Protein AF-0000000080749739 (afdb_homodimer)

Foldseek 3Di:
DDPPPPPPCPPPPPPVVVVVVVVVVVVVVVPPPPPPLPPDDLVNLLVVLCPDLLSVLLVLLLLLLVLVLVLVVLVVVLVVLCVVPVVLVVCLVVCVVPVDVVVCVVCVPSVVSSVSNVVSVVSNVVSVVSSLVSVLVSLVSLADCLVVLVVVVVVLVVVCVVVPVDPVSCCVSQVDPVNVLSVLVNLLRVLSNVLSCVVVVVDPDVVVNVVSVLSNLVSVLVNLVSVLVVLVVVLVVLVVVLVVLVVVLVVVVVVLVVVVVVVVVVVVDDPVVVVVNCVVPVPPVVVVVNVVSVVVSVVSVLVSVLSVLVNLLSVLVNVLSCCVNVVDPDDPSSNSVSSSRSSVSSSVSSSVVSVVVVSVVVD/DDPPPPPPPPPDPPPVVVVVVVVVVVVVVVPPPPPPLPPDDLVNLLVVLCPDLLSVLLVLLLLLLVLVLVLVVLVVVLVVLCVVPVVLVVCLVVCVVPVDVVVCVPCVPSVVSSVSNVVSVVSNVVSVVSSLVSVLVSLVSLADCLVVLVVVVVVLVVVCVVVPVDPVSCCVRQVDPVNVLSVLVNLLRVLSNVLSCVVVVVDPDVVVNVVSVLSNLVSVLVNLVSVLVVLVVVLVVLVVVLVVLVVVLVVVVVVLVVVVVVVVVVVVDDPVVVVVVCVVPVPPVVVVVNVVSVVVSVVSVLVSVLSVLVNLLSVLVNVLSCCVNVVDDDDPSSNSVSSSRSSVSSSVSSSVVSVVVVSVVVD

Secondary structure (DSSP, 8-state):
--------------HHHHHHHHHHHHHHHTTS---------HHHHHHHHHTSHHHHHHHHHHHHHHHHHHHHHHHHHHHHHHHH-THHHHHHHHHHHS--HHHHHH-HHHHHHHHHHHHHHHHHHHHHHHHHHHHHHHHHHHTT-HHHHHHHHHHHHHHHHHTT--HHHHHHHHSSHHHHHHHHHHHHHHHHHHHHHHHTTS---HHHHHHHHHHHHHHHHHHHHHHHHHHHHHHHHHHHHHHHHHHHHHHHHHHHHHHHHHHHH-TTS-HHHHHHHHHHS-THHHHHHHHHHHHHHHHHHHHHHHHHHHHHHHHHHHHHHHHHHTT----TTHHHHHHHHHHHHHHHHHHHHHHHHHHHHT-/--------------HHHHHHHHHHHHHHHTTS---------HHHHHHHHHTSHHHHHHHHHHHHHHHHHHHHHHHHHHHHHHHH-HHHHHHHHHHHHS--HHHHHH-HHHHHHHHHHHHHHHHHHHHHHHHHHHHHHHHHHHTT-HHHHHHHHHHHHHHHHHTT--HHHHHHHHSSHHHHHHHHHHHHHHHHHHHHHHHTTS---HHHHHHHHHHHHHHHHHHHHHHHHHHHHHHHHHHHHHHHHHHHHHHHHHHHHHHHHHHHH-TTS-HHHHHHHHHHS-THHHHHHHHHHHHHHHHHHHHHHHHHHHHHHHHHHHHHHHHHHTT----TTHHHHHHHHHHHHHHHHHHHHHHHHHHHHT-

InterPro domains:
  IPR008733 Peroxisomal biogenesis factor 11 [PF05648] (126-351)

Radius of gyration: 36.83 Å; Cα contacts (8 Å, |Δi|>4): 514; chains: 2; bounding box: 146×105×88 Å

Nearest PDB structures (foldseek):
  5och-assembly2_D  TM=2.465E-01  e=1.468E-01  Homo sapiens
  7ocy-assembly1_B  TM=2.332E-01  e=1.284E-01  Enterococcus faecalis
  8t4i-assembly1_B  TM=1.880E-01  e=1.678E-01  Homo sapiens
  4ayx-assembly1_A  TM=1.668E-01  e=2.621E-01  Homo sapiens
  7rit-assembly1_B  TM=1.928E-01  e=1.783E+00  Acinetobacter baumannii

Organism: Candida glabrata (strain ATCC 2001 / BCRC 20586 / JCM 3761 / NBRC 0622 / NRRL Y-65 / CBS 138) (NCBI:txid284593)

Structure (mmCIF, N/CA/C/O backbone):
data_AF-0000000080749739-model_v1
#
loop_
_entity.id
_entity.type
_entity.pdbx_description
1 polymer 'Candida glabrata strain CBS138 chromosome I complete sequence'
#
loop_
_atom_site.group_PDB
_atom_site.id
_atom_site.type_symbol
_atom_site.label_atom_id
_atom_site.label_alt_id
_atom_site.label_comp_id
_atom_site.label_asym_id
_atom_site.label_entity_id
_atom_site.label_seq_id
_atom_site.pdbx_PDB_ins_code
_atom_site.Cartn_x
_atom_site.Cartn_y
_atom_site.Cartn_z
_atom_site.occupancy
_atom_site.B_iso_or_equiv
_atom_site.auth_seq_id
_atom_site.auth_comp_id
_atom_site.auth_asym_id
_atom_site.auth_atom_id
_atom_site.pdbx_PDB_model_num
ATOM 1 N N . MET A 1 1 ? -78.625 36.906 16.531 1 27.47 1 MET A N 1
ATOM 2 C CA . MET A 1 1 ? -77.562 36.844 15.484 1 27.47 1 MET A CA 1
ATOM 3 C C . MET A 1 1 ? -76.312 36.125 15.953 1 27.47 1 MET A C 1
ATOM 5 O O . MET A 1 1 ? -75.75 36.5 16.953 1 27.47 1 MET A O 1
ATOM 9 N N . SER A 1 2 ? -76.188 34.75 15.75 1 30.94 2 SER A N 1
ATOM 10 C CA . SER A 1 2 ? -75.25 33.688 16.172 1 30.94 2 SER A CA 1
ATOM 11 C C . SER A 1 2 ? -73.875 33.906 15.594 1 30.94 2 SER A C 1
ATOM 13 O O . SER A 1 2 ? -73.688 34.062 14.383 1 30.94 2 SER A O 1
ATOM 15 N N . PHE A 1 3 ? -72.875 34.531 16.297 1 31.5 3 PHE A N 1
ATOM 16 C CA . PHE A 1 3 ? -71.5 34.781 16.016 1 31.5 3 PHE A CA 1
ATOM 17 C C . PHE A 1 3 ? -70.75 33.469 15.688 1 31.5 3 PHE A C 1
ATOM 19 O O . PHE A 1 3 ? -70.5 32.688 16.578 1 31.5 3 PHE A O 1
ATOM 26 N N . THR A 1 4 ? -71.062 32.781 14.539 1 32.28 4 THR A N 1
ATOM 27 C CA . THR A 1 4 ? -70.375 31.609 14.039 1 32.28 4 THR A CA 1
ATOM 28 C C . THR A 1 4 ? -68.875 31.891 13.906 1 32.28 4 THR A C 1
ATOM 30 O O . THR A 1 4 ? -68.438 32.781 13.156 1 32.28 4 THR A O 1
ATOM 33 N N . GLU A 1 5 ? -68.062 31.703 14.977 1 29.83 5 GLU A N 1
ATOM 34 C CA . GLU A 1 5 ? -66.562 31.781 15.062 1 29.83 5 GLU A CA 1
ATOM 35 C C . GLU A 1 5 ? -65.938 30.984 13.938 1 29.83 5 GLU A C 1
ATOM 37 O O . GLU A 1 5 ? -66.188 29.781 13.805 1 29.83 5 GLU A O 1
ATOM 42 N N . GLU A 1 6 ? -65.75 31.5 12.719 1 30.45 6 GLU A N 1
ATOM 43 C CA . GLU A 1 6 ? -64.938 30.969 11.633 1 30.45 6 GLU A CA 1
ATOM 44 C C . GLU A 1 6 ? -63.562 30.516 12.148 1 30.45 6 GLU A C 1
ATOM 46 O O . GLU A 1 6 ? -62.75 31.328 12.625 1 30.45 6 GLU A O 1
ATOM 51 N N . TRP A 1 7 ? -63.469 29.281 12.727 1 29.48 7 TRP A N 1
ATOM 52 C CA . TRP A 1 7 ? -62.25 28.578 13.078 1 29.48 7 TRP A CA 1
ATOM 53 C C . TRP A 1 7 ? -61.25 28.609 11.922 1 29.48 7 TRP A C 1
ATOM 55 O O . TRP A 1 7 ? -61.562 28.188 10.805 1 29.48 7 TRP A O 1
ATOM 65 N N . VAL A 1 8 ? -60.469 29.641 11.781 1 31.28 8 VAL A N 1
ATOM 66 C CA . VAL A 1 8 ? -59.312 29.688 10.898 1 31.28 8 VAL A CA 1
ATOM 67 C C . VAL A 1 8 ? -58.562 28.359 10.953 1 31.28 8 VAL A C 1
ATOM 69 O O . VAL A 1 8 ? -58.094 27.938 12.016 1 31.28 8 VAL A O 1
ATOM 72 N N . ASP A 1 9 ? -58.969 27.328 10.172 1 31.67 9 ASP A N 1
ATOM 73 C CA . ASP A 1 9 ? -58.312 26.078 9.836 1 31.67 9 ASP A CA 1
ATOM 74 C C . ASP A 1 9 ? -56.844 26.297 9.555 1 31.67 9 ASP A C 1
ATOM 76 O O . ASP A 1 9 ? -56.469 26.797 8.492 1 31.67 9 ASP A O 1
ATOM 80 N N . GLU A 1 10 ? -56.094 26.844 10.484 1 33.69 10 GLU A N 1
ATOM 81 C CA . GLU A 1 10 ? -54.625 26.844 10.305 1 33.69 10 GLU A CA 1
ATOM 82 C C . GLU A 1 10 ? -54.125 25.438 9.961 1 33.69 10 GLU A C 1
ATOM 84 O O . GLU A 1 10 ? -54 24.578 10.836 1 33.69 10 GLU A O 1
ATOM 89 N N . ARG A 1 11 ? -54.531 24.906 8.789 1 34.69 11 ARG A N 1
ATOM 90 C CA . ARG A 1 11 ? -54 23.641 8.297 1 34.69 11 ARG A CA 1
ATOM 91 C C . ARG A 1 11 ? -52.5 23.578 8.516 1 34.69 11 ARG A C 1
ATOM 93 O O . ARG A 1 11 ? -51.781 24.547 8.227 1 34.69 11 ARG A O 1
ATOM 100 N N . PRO A 1 12 ? -52.062 22.75 9.461 1 33.88 12 PRO A N 1
ATOM 101 C CA . PRO A 1 12 ? -50.625 22.516 9.609 1 33.88 12 PRO A CA 1
ATOM 102 C C . PRO A 1 12 ? -49.938 22.312 8.266 1 33.88 12 PRO A C 1
ATOM 104 O O . PRO A 1 12 ? -50.5 21.703 7.352 1 33.88 12 PRO A O 1
ATOM 107 N N . ILE A 1 13 ? -49.281 23.312 7.723 1 38.25 13 ILE A N 1
ATOM 108 C CA . ILE A 1 13 ? -48.406 23.156 6.562 1 38.25 13 ILE A CA 1
ATOM 109 C C . ILE A 1 13 ? -47.844 21.734 6.543 1 38.25 13 ILE A C 1
ATOM 111 O O . ILE A 1 13 ? -47.188 21.312 7.496 1 38.25 13 ILE A O 1
ATOM 115 N N . SER A 1 14 ? -48.562 20.844 5.828 1 36.16 14 SER A N 1
ATOM 116 C CA . SER A 1 14 ? -48.188 19.453 5.633 1 36.16 14 SER A CA 1
ATOM 117 C C . SER A 1 14 ? -46.688 19.281 5.414 1 36.16 14 SER A C 1
ATOM 119 O O . SER A 1 14 ? -46.031 20.188 4.891 1 36.16 14 SER A O 1
ATOM 121 N N . HIS A 1 15 ? -46.125 18.344 6.121 1 38.5 15 HIS A N 1
ATOM 122 C CA . HIS A 1 15 ? -44.75 17.859 6.016 1 38.5 15 HIS A CA 1
ATOM 123 C C . HIS A 1 15 ? -44.281 17.766 4.559 1 38.5 15 HIS A C 1
ATOM 125 O O . HIS A 1 15 ? -43.094 17.891 4.254 1 38.5 15 HIS A O 1
ATOM 131 N N . LYS A 1 16 ? -45.25 17.562 3.643 1 42.28 16 LYS A N 1
ATOM 132 C CA . LYS A 1 16 ? -44.906 17.438 2.229 1 42.28 16 LYS A CA 1
ATOM 133 C C . LYS A 1 16 ? -44.5 18.781 1.642 1 42.28 16 LYS A C 1
ATOM 135 O O . LYS A 1 16 ? -43.531 18.859 0.863 1 42.28 16 LYS A O 1
ATOM 140 N N . LYS A 1 17 ? -45.219 19.844 1.949 1 44.69 17 LYS A N 1
ATOM 141 C CA . LYS A 1 17 ? -44.906 21.125 1.357 1 44.69 17 LYS A CA 1
ATOM 142 C C . LYS A 1 17 ? -43.531 21.609 1.82 1 44.69 17 LYS A C 1
ATOM 144 O O . LYS A 1 17 ? -42.781 22.203 1.043 1 44.69 17 LYS A O 1
ATOM 149 N N . LEU A 1 18 ? -43.25 21.344 3.039 1 40.09 18 LEU A N 1
ATOM 150 C CA . LEU A 1 18 ? -41.906 21.672 3.484 1 40.09 18 LEU A CA 1
ATOM 151 C C . LEU A 1 18 ? -40.844 20.875 2.709 1 40.09 18 LEU A C 1
ATOM 153 O O . LEU A 1 18 ? -39.812 21.406 2.344 1 40.09 18 LEU A O 1
ATOM 157 N N . VAL A 1 19 ? -41.25 19.625 2.42 1 43.34 19 VAL A N 1
ATOM 158 C CA . VAL A 1 19 ? -40.312 18.812 1.655 1 43.34 19 VAL A CA 1
ATOM 159 C C . VAL A 1 19 ? -40.219 19.328 0.225 1 43.34 19 VAL A C 1
ATOM 161 O O . VAL A 1 19 ? -39.125 19.422 -0.334 1 43.34 19 VAL A O 1
ATOM 164 N N . ASP A 1 20 ? -41.312 19.688 -0.404 1 43.28 20 ASP A N 1
ATOM 165 C CA . ASP A 1 20 ? -41.312 20.172 -1.776 1 43.28 20 ASP A CA 1
ATOM 166 C C . ASP A 1 20 ? -40.625 21.547 -1.859 1 43.28 20 ASP A C 1
ATOM 168 O O . ASP A 1 20 ? -39.875 21.812 -2.793 1 43.28 20 ASP A O 1
ATOM 172 N N . GLU A 1 21 ? -40.969 22.5 -1.04 1 42.66 21 GLU A N 1
ATOM 173 C CA . GLU A 1 21 ? -40.281 23.781 -1.027 1 42.66 21 GLU A CA 1
ATOM 174 C C . GLU A 1 21 ? -38.781 23.609 -0.711 1 42.66 21 GLU A C 1
ATOM 176 O O . GLU A 1 21 ? -37.938 24.344 -1.223 1 42.66 21 GLU A O 1
ATOM 181 N N . PHE A 1 22 ? -38.562 22.609 0.037 1 39.41 22 PHE A N 1
ATOM 182 C CA . PHE A 1 22 ? -37.156 22.25 0.325 1 39.41 22 PHE A CA 1
ATOM 183 C C . PHE A 1 22 ? -36.469 21.734 -0.928 1 39.41 22 PHE A C 1
ATOM 185 O O . PHE A 1 22 ? -35.312 22.078 -1.175 1 39.41 22 PHE A O 1
ATOM 192 N N . TYR A 1 23 ? -37.156 20.922 -1.657 1 39.88 23 TYR A N 1
ATOM 193 C CA . TYR A 1 23 ? -36.562 20.5 -2.906 1 39.88 23 TYR A CA 1
ATOM 194 C C . TYR A 1 23 ? -36.375 21.672 -3.859 1 39.88 23 TYR A C 1
ATOM 196 O O . TYR A 1 23 ? -35.375 21.766 -4.559 1 39.88 23 TYR A O 1
ATOM 204 N N . ASP A 1 24 ? -37.344 22.531 -3.977 1 42.69 24 ASP A N 1
ATOM 205 C CA . ASP A 1 24 ? -37.219 23.688 -4.863 1 42.69 24 ASP A CA 1
ATOM 206 C C . ASP A 1 24 ? -36.125 24.641 -4.375 1 42.69 24 ASP A C 1
ATOM 208 O O . ASP A 1 24 ? -35.406 25.234 -5.184 1 42.69 24 ASP A O 1
ATOM 212 N N . PHE A 1 25 ? -36 24.953 -3.139 1 35.84 25 PHE A N 1
ATOM 213 C CA . PHE A 1 25 ? -34.938 25.797 -2.627 1 35.84 25 PHE A CA 1
ATOM 214 C C . PHE A 1 25 ? -33.594 25.125 -2.844 1 35.84 25 PHE A C 1
ATOM 216 O O . PHE A 1 25 ? -32.594 25.797 -3.168 1 35.84 25 PHE A O 1
ATOM 223 N N . GLU A 1 26 ? -33.5 23.844 -2.688 1 38.91 26 GLU A N 1
ATOM 224 C CA . GLU A 1 26 ? -32.25 23.125 -2.932 1 38.91 26 GLU A CA 1
ATOM 225 C C . GLU A 1 26 ? -31.812 23.281 -4.383 1 38.91 26 GLU A C 1
ATOM 227 O O . GLU A 1 26 ? -30.609 23.453 -4.652 1 38.91 26 GLU A O 1
ATOM 232 N N . TYR A 1 27 ? -32.688 23.203 -5.305 1 37.78 27 TYR A N 1
ATOM 233 C CA . TYR A 1 27 ? -32.281 23.328 -6.703 1 37.78 27 TYR A CA 1
ATOM 234 C C . TYR A 1 27 ? -31.891 24.766 -7.023 1 37.78 27 TYR A C 1
ATOM 236 O O . TYR A 1 27 ? -31 25 -7.84 1 37.78 27 TYR A O 1
ATOM 244 N N . LYS A 1 28 ? -32.562 25.828 -6.562 1 39.5 28 LYS A N 1
ATOM 245 C CA . LYS A 1 28 ? -32.25 27.203 -6.945 1 39.5 28 LYS A CA 1
ATOM 246 C C . LYS A 1 28 ? -30.938 27.656 -6.305 1 39.5 28 LYS A C 1
ATOM 248 O O . LYS A 1 28 ? -30.156 28.406 -6.91 1 39.5 28 LYS A O 1
ATOM 253 N N . SER A 1 29 ? -30.703 27.359 -5.09 1 37.25 29 SER A N 1
ATOM 254 C CA . SER A 1 29 ? -29.453 27.797 -4.488 1 37.25 29 SER A CA 1
ATOM 255 C C . SER A 1 29 ? -28.266 27.031 -5.074 1 37.25 29 SER A C 1
ATOM 257 O O . SER A 1 29 ? -27.109 27.359 -4.801 1 37.25 29 SER A O 1
ATOM 259 N N . GLU A 1 30 ? -28.453 25.953 -5.691 1 38.12 30 GLU A N 1
ATOM 260 C CA . GLU A 1 30 ? -27.344 25.281 -6.379 1 38.12 30 GLU A CA 1
ATOM 261 C C . GLU A 1 30 ? -26.719 26.188 -7.438 1 38.12 30 GLU A C 1
ATOM 263 O O . GLU A 1 30 ? -25.578 25.984 -7.852 1 38.12 30 GLU A O 1
ATOM 268 N N . ASP A 1 31 ? -27.438 27.094 -8.07 1 36.06 31 ASP A N 1
ATOM 269 C CA . ASP A 1 31 ? -26.875 27.828 -9.195 1 36.06 31 ASP A CA 1
ATOM 270 C C . ASP A 1 31 ? -25.828 28.828 -8.727 1 36.06 31 ASP A C 1
ATOM 272 O O . ASP A 1 31 ? -24.953 29.234 -9.5 1 36.06 31 ASP A O 1
ATOM 276 N N . LYS A 1 32 ? -26.125 29.719 -7.715 1 38.28 32 LYS A N 1
ATOM 277 C CA . LYS A 1 32 ? -25.297 30.922 -7.656 1 38.28 32 LYS A CA 1
ATOM 278 C C . LYS A 1 32 ? -23.844 30.594 -7.309 1 38.28 32 LYS A C 1
ATOM 280 O O . LYS A 1 32 ? -22.922 31.031 -7.984 1 38.28 32 LYS A O 1
ATOM 285 N N . GLN A 1 33 ? -23.453 30.672 -6.016 1 36.38 33 GLN A N 1
ATOM 286 C CA . GLN A 1 33 ? -22.047 30.906 -5.672 1 36.38 33 GLN A CA 1
ATOM 287 C C . GLN A 1 33 ? -21.203 29.656 -5.949 1 36.38 33 GLN A C 1
ATOM 289 O O . GLN A 1 33 ? -21.109 28.766 -5.102 1 36.38 33 GLN A O 1
ATOM 294 N N . GLN A 1 34 ? -21.359 29.062 -7 1 36.75 34 GLN A N 1
ATOM 295 C CA . GLN A 1 34 ? -20.312 28.125 -7.41 1 36.75 34 GLN A CA 1
ATOM 296 C C . GLN A 1 34 ? -18.922 28.719 -7.137 1 36.75 34 GLN A C 1
ATOM 298 O O . GLN A 1 34 ? -18.453 29.578 -7.883 1 36.75 34 GLN A O 1
ATOM 303 N N . SER A 1 35 ? -18.594 29.234 -6.016 1 39.59 35 SER A N 1
ATOM 304 C CA . SER A 1 35 ? -17.188 29.484 -5.746 1 39.59 35 SER A CA 1
ATOM 305 C C . SER A 1 35 ? -16.297 28.547 -6.566 1 39.59 35 SER A C 1
ATOM 307 O O . SER A 1 35 ? -16.594 27.344 -6.676 1 39.59 35 SER A O 1
ATOM 309 N N . ILE A 1 36 ? -15.68 29.016 -7.613 1 42.91 36 ILE A N 1
ATOM 310 C CA . ILE A 1 36 ? -14.719 28.391 -8.508 1 42.91 36 ILE A CA 1
ATOM 311 C C . ILE A 1 36 ? -13.781 27.484 -7.703 1 42.91 36 ILE A C 1
ATOM 313 O O . ILE A 1 36 ? -12.859 27.969 -7.043 1 42.91 36 ILE A O 1
ATOM 317 N N . ALA A 1 37 ? -14.273 26.656 -6.852 1 49.81 37 ALA A N 1
ATOM 318 C CA . ALA A 1 37 ? -13.359 25.672 -6.277 1 49.81 37 ALA A CA 1
ATOM 319 C C . ALA A 1 37 ? -12.281 25.281 -7.285 1 49.81 37 ALA A C 1
ATOM 321 O O . ALA A 1 37 ? -12.547 25.188 -8.484 1 49.81 37 ALA A O 1
ATOM 322 N N . PRO A 1 38 ? -11.039 25.688 -7.066 1 58.09 38 PRO A N 1
ATOM 323 C CA . PRO A 1 38 ? -10.008 25.281 -8.023 1 58.09 38 PRO A CA 1
ATOM 324 C C . PRO A 1 38 ? -10.266 23.891 -8.625 1 58.09 38 PRO A C 1
ATOM 326 O O . PRO A 1 38 ? -10.719 22.984 -7.918 1 58.09 38 PRO A O 1
ATOM 329 N N . ILE A 1 39 ? -10.57 23.797 -9.914 1 66.88 39 ILE A N 1
ATOM 330 C CA . ILE A 1 39 ? -10.906 22.641 -10.734 1 66.88 39 ILE A CA 1
ATOM 331 C C . ILE A 1 39 ? -9.891 21.531 -10.492 1 66.88 39 ILE A C 1
ATOM 333 O O . ILE A 1 39 ? -8.711 21.672 -10.828 1 66.88 39 ILE A O 1
ATOM 337 N N . VAL A 1 40 ? -10.117 20.828 -9.5 1 82.31 40 VAL A N 1
ATOM 338 C CA . VAL A 1 40 ? -9.32 19.625 -9.328 1 82.31 40 VAL A CA 1
ATOM 339 C C . VAL A 1 40 ? -9.508 18.688 -10.523 1 82.31 40 VAL A C 1
ATOM 341 O O . VAL A 1 40 ? -10.641 18.328 -10.867 1 82.31 40 VAL A O 1
ATOM 344 N N . ARG A 1 41 ? -8.414 18.562 -11.242 1 86 41 ARG A N 1
ATOM 345 C CA . ARG A 1 41 ? -8.453 17.672 -12.414 1 86 41 ARG A CA 1
ATOM 346 C C . ARG A 1 41 ? -8.609 16.219 -11.992 1 86 41 ARG A C 1
ATOM 348 O O . ARG A 1 41 ? -8.125 15.82 -10.938 1 86 41 ARG A O 1
ATOM 355 N N . ALA A 1 42 ? -9.398 15.453 -12.742 1 88.81 42 ALA A N 1
ATOM 356 C CA . ALA A 1 42 ? -9.625 14.031 -12.508 1 88.81 42 ALA A CA 1
ATOM 357 C C . ALA A 1 42 ? -8.297 13.281 -12.398 1 88.81 42 ALA A C 1
ATOM 359 O O . ALA A 1 42 ? -8.164 12.359 -11.594 1 88.81 42 ALA A O 1
ATOM 360 N N . LEU A 1 43 ? -7.359 13.742 -13.086 1 88.31 43 LEU A N 1
ATOM 361 C CA . LEU A 1 43 ? -6.07 13.055 -13.117 1 88.31 43 LEU A CA 1
ATOM 362 C C . LEU A 1 43 ? -5.348 13.195 -11.781 1 88.31 43 LEU A C 1
ATOM 364 O O . LEU A 1 43 ? -4.641 12.281 -11.359 1 88.31 43 LEU A O 1
ATOM 368 N N . ASP A 1 44 ? -5.559 14.32 -11.18 1 90.06 44 ASP A N 1
ATOM 369 C CA . ASP A 1 44 ? -4.941 14.531 -9.867 1 90.06 44 ASP A CA 1
ATOM 370 C C . ASP A 1 44 ? -5.582 13.625 -8.812 1 90.06 44 ASP A C 1
ATOM 372 O O . ASP A 1 44 ? -4.895 13.125 -7.922 1 90.06 44 ASP A O 1
ATOM 376 N N . ILE A 1 45 ? -6.832 13.383 -9.016 1 93.5 45 ILE A N 1
ATOM 377 C CA . ILE A 1 45 ? -7.555 12.523 -8.086 1 93.5 45 ILE A CA 1
ATOM 378 C C . ILE A 1 45 ? -7.074 11.078 -8.25 1 93.5 45 ILE A C 1
ATOM 380 O O . ILE A 1 45 ? -6.777 10.406 -7.258 1 93.5 45 ILE A O 1
ATOM 384 N N . ILE A 1 46 ? -6.938 10.688 -9.477 1 93.38 46 ILE A N 1
ATOM 385 C CA . ILE A 1 46 ? -6.523 9.312 -9.758 1 93.38 46 ILE A CA 1
ATOM 386 C C . ILE A 1 46 ? -5.105 9.086 -9.234 1 93.38 46 ILE A C 1
ATOM 388 O O . ILE A 1 46 ? -4.805 8.023 -8.688 1 93.38 46 ILE A O 1
ATOM 392 N N . LYS A 1 47 ? -4.324 10.039 -9.391 1 92 47 LYS A N 1
ATOM 393 C CA . LYS A 1 47 ? -2.943 9.93 -8.922 1 92 47 LYS A CA 1
ATOM 394 C C . LYS A 1 47 ? -2.889 9.719 -7.41 1 92 47 LYS A C 1
ATOM 396 O O . LYS A 1 47 ? -2.18 8.836 -6.93 1 92 47 LYS A O 1
ATOM 401 N N . VAL A 1 48 ? -3.682 10.492 -6.699 1 93 48 VAL A N 1
ATOM 402 C CA . VAL A 1 48 ? -3.688 10.391 -5.242 1 93 48 VAL A CA 1
ATOM 403 C C . VAL A 1 48 ? -4.227 9.023 -4.82 1 93 48 VAL A C 1
ATOM 405 O O . VAL A 1 48 ? -3.713 8.414 -3.881 1 93 48 VAL A O 1
ATOM 408 N N . ILE A 1 49 ? -5.18 8.57 -5.527 1 93.56 49 ILE A N 1
ATOM 409 C CA . ILE A 1 49 ? -5.812 7.301 -5.195 1 93.56 49 ILE A CA 1
ATOM 410 C C . ILE A 1 49 ? -4.824 6.16 -5.434 1 93.56 49 ILE A C 1
ATOM 412 O O . ILE A 1 49 ? -4.668 5.277 -4.582 1 93.56 49 ILE A O 1
ATOM 416 N N . ILE A 1 50 ? -4.105 6.195 -6.461 1 91.25 50 ILE A N 1
ATOM 417 C CA . ILE A 1 50 ? -3.197 5.113 -6.832 1 91.25 50 ILE A CA 1
ATOM 418 C C . ILE A 1 50 ? -1.983 5.117 -5.906 1 91.25 50 ILE A C 1
ATOM 420 O O . ILE A 1 50 ? -1.353 4.078 -5.699 1 91.25 50 ILE A O 1
ATOM 424 N N . GLU A 1 51 ? -1.757 6.23 -5.332 1 90.88 51 GLU A N 1
ATOM 425 C CA . GLU A 1 51 ? -0.584 6.352 -4.469 1 90.88 51 GLU A CA 1
ATOM 426 C C . GLU A 1 51 ? -0.949 6.113 -3.006 1 90.88 51 GLU A C 1
ATOM 428 O O . GLU A 1 51 ? -0.094 6.215 -2.123 1 90.88 51 GLU A O 1
ATOM 433 N N . SER A 1 52 ? -2.152 5.77 -2.768 1 93 52 SER A N 1
ATOM 434 C CA . SER A 1 52 ? -2.59 5.453 -1.412 1 93 52 SER A CA 1
ATOM 435 C C . SER A 1 52 ? -2.809 3.953 -1.239 1 93 52 SER A C 1
ATOM 437 O O . SER A 1 52 ? -3.088 3.246 -2.209 1 93 52 SER A O 1
ATOM 439 N N . LEU A 1 53 ? -2.623 3.555 -0.042 1 93.06 53 LEU A N 1
ATOM 440 C CA . LEU A 1 53 ? -2.809 2.143 0.274 1 93.06 53 LEU A CA 1
ATOM 441 C C . LEU A 1 53 ? -4.254 1.72 0.04 1 93.06 53 LEU A C 1
ATOM 443 O O . LEU A 1 53 ? -4.512 0.679 -0.57 1 93.06 53 LEU A O 1
ATOM 447 N N . ALA A 1 54 ? -5.18 2.533 0.472 1 93.5 54 ALA A N 1
ATOM 448 C CA . ALA A 1 54 ? -6.602 2.242 0.303 1 93.5 54 ALA A CA 1
ATOM 449 C C . ALA A 1 54 ? -6.98 2.211 -1.174 1 93.5 54 ALA A C 1
ATOM 451 O O . ALA A 1 54 ? -7.766 1.358 -1.602 1 93.5 54 ALA A O 1
ATOM 452 N N . GLY A 1 55 ? -6.441 3.096 -1.874 1 94.94 55 GLY A N 1
ATOM 453 C CA . GLY A 1 55 ? -6.719 3.129 -3.301 1 94.94 55 GLY A CA 1
ATOM 454 C C . GLY A 1 55 ? -6.191 1.912 -4.039 1 94.94 55 GLY A C 1
ATOM 455 O O . GLY A 1 55 ? -6.871 1.366 -4.91 1 94.94 55 GLY A O 1
ATOM 456 N N . LYS A 1 56 ? -5.031 1.455 -3.672 1 95.25 56 LYS A N 1
ATOM 457 C CA . LYS A 1 56 ? -4.445 0.273 -4.301 1 95.25 56 LYS A CA 1
ATOM 458 C C . LYS A 1 56 ? -5.262 -0.977 -3.982 1 95.25 56 LYS A C 1
ATOM 460 O O . LYS A 1 56 ? -5.469 -1.826 -4.852 1 95.25 56 LYS A O 1
ATOM 465 N N . ASP A 1 57 ? -5.703 -1.058 -2.816 1 95.25 57 ASP A N 1
ATOM 466 C CA . ASP A 1 57 ? -6.512 -2.209 -2.422 1 95.25 57 ASP A CA 1
ATOM 467 C C . ASP A 1 57 ? -7.84 -2.227 -3.17 1 95.25 57 ASP A C 1
ATOM 469 O O . ASP A 1 57 ? -8.242 -3.262 -3.707 1 95.25 57 ASP A O 1
ATOM 473 N N . LYS A 1 58 ? -8.516 -1.088 -3.217 1 96.31 58 LYS A N 1
ATOM 474 C CA . LYS A 1 58 ? -9.82 -1.018 -3.869 1 96.31 58 LYS A CA 1
ATOM 475 C C . LYS A 1 58 ? -9.688 -1.198 -5.379 1 96.31 58 LYS A C 1
ATOM 477 O O . LYS A 1 58 ? -10.547 -1.815 -6.012 1 96.31 58 LYS A O 1
ATOM 482 N N . SER A 1 59 ? -8.672 -0.645 -5.961 1 96.06 59 SER A N 1
ATOM 483 C CA . SER A 1 59 ? -8.445 -0.833 -7.391 1 96.06 59 SER A CA 1
ATOM 484 C C . SER A 1 59 ? -8.172 -2.297 -7.719 1 96.06 59 SER A C 1
ATOM 486 O O . SER A 1 59 ? -8.656 -2.814 -8.727 1 96.06 59 SER A O 1
ATOM 488 N N . ALA A 1 60 ? -7.391 -2.902 -6.859 1 96.38 60 ALA A N 1
ATOM 489 C CA . ALA A 1 60 ? -7.102 -4.32 -7.062 1 96.38 60 ALA A CA 1
ATOM 490 C C . ALA A 1 60 ? -8.375 -5.156 -6.953 1 96.38 60 ALA A C 1
ATOM 492 O O . ALA A 1 60 ? -8.562 -6.113 -7.711 1 96.38 60 ALA A O 1
ATOM 493 N N . LYS A 1 61 ? -9.219 -4.797 -6 1 96.69 61 LYS A N 1
ATOM 494 C CA . LYS A 1 61 ? -10.492 -5.5 -5.852 1 96.69 61 LYS A CA 1
ATOM 495 C C . LYS A 1 61 ? -11.344 -5.363 -7.109 1 96.69 61 LYS A C 1
ATOM 497 O O . LYS A 1 61 ? -11.883 -6.355 -7.609 1 96.69 61 LYS A O 1
ATOM 502 N N . VAL A 1 62 ? -11.438 -4.207 -7.594 1 96.88 62 VAL A N 1
ATOM 503 C CA . VAL A 1 62 ? -12.25 -3.945 -8.773 1 96.88 62 VAL A CA 1
ATOM 504 C C . VAL A 1 62 ? -11.672 -4.688 -9.977 1 96.88 62 VAL A C 1
ATOM 506 O O . VAL A 1 62 ? -12.406 -5.316 -10.742 1 96.88 62 VAL A O 1
ATOM 509 N N . LEU A 1 63 ? -10.367 -4.656 -10.125 1 95.69 63 LEU A N 1
ATOM 510 C CA . LEU A 1 63 ? -9.727 -5.336 -11.242 1 95.69 63 LEU A CA 1
ATOM 511 C C . LEU A 1 63 ? -9.938 -6.844 -11.164 1 95.69 63 LEU A C 1
ATOM 513 O O . LEU A 1 63 ? -10.266 -7.48 -12.164 1 95.69 63 LEU A O 1
ATOM 517 N N . LYS A 1 64 ? -9.758 -7.34 -10.016 1 96.38 64 LYS A N 1
ATOM 518 C CA . LYS A 1 64 ? -9.922 -8.781 -9.812 1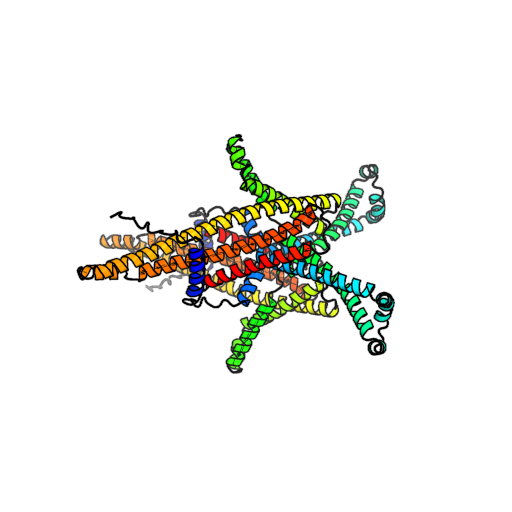 96.38 64 LYS A CA 1
ATOM 519 C C . LYS A 1 64 ? -11.328 -9.234 -10.219 1 96.38 64 LYS A C 1
ATOM 521 O O . LYS A 1 64 ? -11.477 -10.164 -11.008 1 96.38 64 LYS A O 1
ATOM 526 N N . TYR A 1 65 ? -12.305 -8.523 -9.742 1 96.19 65 TYR A N 1
ATOM 527 C CA . TYR A 1 65 ? -13.664 -9.016 -9.922 1 96.19 65 TYR A CA 1
ATOM 528 C C . TYR A 1 65 ? -14.219 -8.609 -11.289 1 96.19 65 TYR A C 1
ATOM 530 O O . TYR A 1 65 ? -15.156 -9.227 -11.797 1 96.19 65 TYR A O 1
ATOM 538 N N . THR A 1 66 ? -13.68 -7.57 -11.883 1 95.38 66 THR A N 1
ATOM 539 C CA . THR A 1 66 ? -13.977 -7.324 -13.289 1 95.38 66 THR A CA 1
ATOM 540 C C . THR A 1 66 ? -13.508 -8.492 -14.148 1 95.38 66 THR A C 1
ATOM 542 O O . THR A 1 66 ? -14.242 -8.969 -15.016 1 95.38 66 THR A O 1
ATOM 545 N N . LEU A 1 67 ? -12.289 -8.953 -13.867 1 94.56 67 LEU A N 1
ATOM 546 C CA . LEU A 1 67 ? -11.742 -10.086 -14.602 1 94.56 67 LEU A CA 1
ATOM 547 C C . LEU A 1 67 ? -12.57 -11.344 -14.367 1 94.56 67 LEU A C 1
ATOM 549 O O . LEU A 1 67 ? -12.828 -12.102 -15.297 1 94.56 67 LEU A O 1
ATOM 553 N N . ASP A 1 68 ? -13.047 -11.484 -13.164 1 94.44 68 ASP A N 1
ATOM 554 C CA . ASP A 1 68 ? -13.852 -12.656 -12.844 1 94.44 68 ASP A CA 1
ATOM 555 C C . ASP A 1 68 ? -15.188 -12.625 -13.594 1 94.44 68 ASP A C 1
ATOM 557 O O . ASP A 1 68 ? -15.648 -13.648 -14.094 1 94.44 68 ASP A O 1
ATOM 561 N N . VAL A 1 69 ? -15.758 -11.508 -13.656 1 94 69 VAL A N 1
ATOM 562 C CA . VAL A 1 69 ? -17.031 -11.359 -14.352 1 94 69 VAL A CA 1
ATOM 563 C C . VAL A 1 69 ? -16.828 -11.555 -15.852 1 94 69 VAL A C 1
ATOM 565 O O . VAL A 1 69 ? -17.609 -12.258 -16.5 1 94 69 VAL A O 1
ATOM 568 N N . ILE A 1 70 ? -15.773 -11 -16.406 1 92.12 70 ILE A N 1
ATOM 569 C CA . ILE A 1 70 ? -15.477 -11.164 -17.828 1 92.12 70 ILE A CA 1
ATOM 570 C C . ILE A 1 70 ? -15.227 -12.641 -18.125 1 92.12 70 ILE A C 1
ATOM 572 O O . ILE A 1 70 ? -15.695 -13.156 -19.141 1 92.12 70 ILE A O 1
ATOM 576 N N . ASN A 1 71 ? -14.461 -13.234 -17.25 1 91.19 71 ASN A N 1
ATOM 577 C CA . ASN A 1 71 ? -14.164 -14.656 -17.422 1 91.19 71 ASN A CA 1
ATOM 578 C C . ASN A 1 71 ? -15.438 -15.492 -17.453 1 91.19 71 ASN A C 1
ATOM 580 O O . ASN A 1 71 ? -15.547 -16.453 -18.219 1 91.19 71 ASN A O 1
ATOM 584 N N . LEU A 1 72 ? -16.391 -15.141 -16.656 1 88.44 72 LEU A N 1
ATOM 585 C CA . LEU A 1 72 ? -17.656 -15.844 -16.625 1 88.44 72 LEU A CA 1
ATOM 586 C C . LEU A 1 72 ? -18.406 -15.656 -17.953 1 88.44 72 LEU A C 1
ATOM 588 O O . LEU A 1 72 ? -19 -16.609 -18.469 1 88.44 72 LEU A O 1
ATOM 592 N N . PHE A 1 73 ? -18.391 -14.5 -18.422 1 87.06 73 PHE A N 1
ATOM 593 C CA . PHE A 1 73 ? -19.047 -14.219 -19.703 1 87.06 73 PHE A CA 1
ATOM 594 C C . PHE A 1 73 ? -18.375 -14.969 -20.844 1 87.06 73 PHE A C 1
ATOM 596 O O . PHE A 1 73 ? -19.047 -15.516 -21.719 1 87.06 73 PHE A O 1
ATOM 603 N N . VAL A 1 74 ? -17.094 -14.969 -20.828 1 87.06 74 VAL A N 1
ATOM 604 C CA . VAL A 1 74 ? -16.312 -15.664 -21.844 1 87.06 74 VAL A CA 1
ATOM 605 C C . VAL A 1 74 ? -16.594 -17.156 -21.781 1 87.06 74 VAL A C 1
ATOM 607 O O . VAL A 1 74 ? -16.781 -17.812 -22.812 1 87.06 74 VAL A O 1
ATOM 610 N N . GLN A 1 75 ? -16.625 -17.656 -20.609 1 86.12 75 GLN A N 1
ATOM 611 C CA . GLN A 1 75 ? -16.922 -19.078 -20.422 1 86.12 75 GLN A CA 1
ATOM 612 C C . GLN A 1 75 ? -18.312 -19.422 -20.922 1 86.12 75 GLN A C 1
ATOM 614 O O . GLN A 1 75 ? -18.5 -20.453 -21.578 1 86.12 75 GLN A O 1
ATOM 619 N N . ARG A 1 76 ? -19.25 -18.609 -20.688 1 83.62 76 ARG A N 1
ATOM 620 C CA . ARG A 1 76 ? -20.625 -18.844 -21.141 1 83.62 76 ARG A CA 1
ATOM 621 C C . ARG A 1 76 ? -20.719 -18.781 -22.656 1 83.62 76 ARG A C 1
ATOM 623 O O . ARG A 1 76 ? -21.422 -19.578 -23.281 1 83.62 76 ARG A O 1
ATOM 630 N N . THR A 1 77 ? -20.031 -17.844 -23.172 1 82.62 77 THR A N 1
ATOM 631 C CA . THR A 1 77 ? -20.031 -17.703 -24.625 1 82.62 77 THR A CA 1
ATOM 632 C C . THR A 1 77 ? -19.375 -18.906 -25.281 1 82.62 77 THR A C 1
ATOM 634 O O . THR A 1 77 ? -19.875 -19.406 -26.297 1 82.62 77 THR A O 1
ATOM 637 N N . ARG A 1 78 ? -18.312 -19.297 -24.719 1 82.88 78 ARG A N 1
ATOM 638 C CA . ARG A 1 78 ? -17.641 -20.484 -25.234 1 82.88 78 ARG A CA 1
ATOM 639 C C . ARG A 1 78 ? -18.531 -21.719 -25.141 1 82.88 78 ARG A C 1
ATOM 641 O O . ARG A 1 78 ? -18.641 -22.484 -26.094 1 82.88 78 ARG A O 1
ATOM 648 N N . GLU A 1 79 ? -19.156 -21.844 -24.047 1 81.56 79 GLU A N 1
ATOM 649 C CA . GLU A 1 79 ? -20.047 -22.984 -23.859 1 81.56 79 GLU A CA 1
ATOM 650 C C . GLU A 1 79 ? -21.219 -22.938 -24.844 1 81.56 79 GLU A C 1
ATOM 652 O O . GLU A 1 79 ? -21.656 -23.969 -25.359 1 81.56 79 GLU A O 1
ATOM 657 N N . ASN A 1 80 ? -21.656 -21.766 -25.094 1 79.44 80 ASN A N 1
ATOM 658 C CA . ASN A 1 80 ? -22.75 -21.594 -26.031 1 79.44 80 ASN A CA 1
ATOM 659 C C . ASN A 1 80 ? -22.328 -21.938 -27.453 1 79.44 80 ASN A C 1
ATOM 661 O O . ASN A 1 80 ? -23.078 -22.562 -28.203 1 79.44 80 ASN A O 1
ATOM 665 N N . ILE A 1 81 ? -21.141 -21.531 -27.797 1 76.94 81 ILE A N 1
ATOM 666 C CA . ILE A 1 81 ? -20.641 -21.797 -29.125 1 76.94 81 ILE A CA 1
ATOM 667 C C . ILE A 1 81 ? -20.406 -23.297 -29.312 1 76.94 81 ILE A C 1
ATOM 669 O O . ILE A 1 81 ? -20.75 -23.859 -30.359 1 76.94 81 ILE A O 1
ATOM 673 N N . VAL A 1 82 ? -19.844 -23.875 -28.297 1 75.31 82 VAL A N 1
ATOM 674 C CA . VAL A 1 82 ? -19.562 -25.312 -28.359 1 75.31 82 VAL A CA 1
ATOM 675 C C . VAL A 1 82 ? -20.875 -26.094 -28.375 1 75.31 82 VAL A C 1
ATOM 677 O O . VAL A 1 82 ? -20.969 -27.125 -29.047 1 75.31 82 VAL A O 1
ATOM 680 N N . ARG A 1 83 ? -21.781 -25.562 -27.688 1 74.31 83 ARG A N 1
ATOM 681 C CA . ARG A 1 83 ? -23.094 -26.219 -27.672 1 74.31 83 ARG A CA 1
ATOM 682 C C . ARG A 1 83 ? -23.781 -26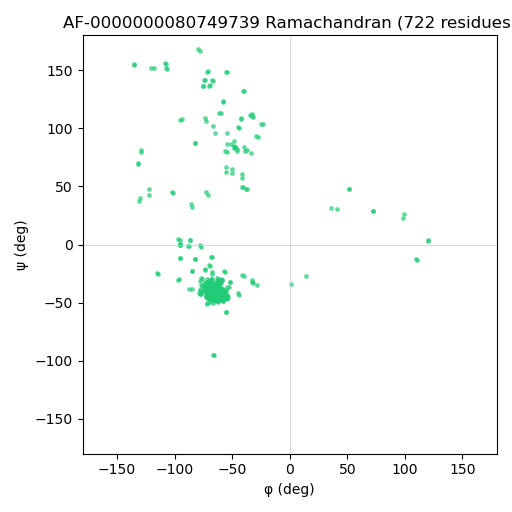.109 -29.031 1 74.31 83 ARG A C 1
ATOM 684 O O . ARG A 1 83 ? -24.406 -27.078 -29.484 1 74.31 83 ARG A O 1
ATOM 691 N N . TRP A 1 84 ? -23.609 -24.953 -29.578 1 69.88 84 TRP A N 1
ATOM 692 C CA . TRP A 1 84 ? -24.312 -24.734 -30.844 1 69.88 84 TRP A CA 1
ATOM 693 C C . TRP A 1 84 ? -23.594 -25.422 -32 1 69.88 84 TRP A C 1
ATOM 695 O O . TRP A 1 84 ? -24.25 -25.906 -32.938 1 69.88 84 TRP A O 1
ATOM 705 N N . ASP A 1 85 ? -22.219 -25.359 -31.953 1 66.81 85 ASP A N 1
ATOM 706 C CA . ASP A 1 85 ? -21.5 -26.016 -33.031 1 66.81 85 ASP A CA 1
ATOM 707 C C . ASP A 1 85 ? -20.422 -26.953 -32.5 1 66.81 85 ASP A C 1
ATOM 709 O O . ASP A 1 85 ? -19.266 -26.562 -32.375 1 66.81 85 ASP A O 1
ATOM 713 N N . PRO A 1 86 ? -20.828 -28.109 -32.125 1 61.88 86 PRO A N 1
ATOM 714 C CA . PRO A 1 86 ? -19.891 -29.062 -31.547 1 61.88 86 PRO A CA 1
ATOM 715 C C . PRO A 1 86 ? -18.719 -29.375 -32.469 1 61.88 86 PRO A C 1
ATOM 717 O O . PRO A 1 86 ? -17.688 -29.875 -32 1 61.88 86 PRO A O 1
ATOM 720 N N . GLN A 1 87 ? -18.922 -29.156 -33.75 1 60.47 87 GLN A N 1
ATOM 721 C CA . GLN A 1 87 ? -17.859 -29.453 -34.719 1 60.47 87 GLN A CA 1
ATOM 722 C C . GLN A 1 87 ? -16.672 -28.5 -34.531 1 60.47 87 GLN A C 1
ATOM 724 O O . GLN A 1 87 ? -15.562 -28.812 -34.938 1 60.47 87 GLN A O 1
ATOM 729 N N . VAL A 1 88 ? -17 -27.406 -33.969 1 57.41 88 VAL A N 1
ATOM 730 C CA . VAL A 1 88 ? -15.984 -26.375 -33.812 1 57.41 88 VAL A CA 1
ATOM 731 C C . VAL A 1 88 ? -14.875 -26.891 -32.875 1 57.41 88 VAL A C 1
ATOM 733 O O . VAL A 1 88 ? -13.695 -26.594 -33.094 1 57.41 88 VAL A O 1
ATOM 736 N N . LEU A 1 89 ? -15.258 -27.672 -31.922 1 57.84 89 LEU A N 1
ATOM 737 C CA . LEU A 1 89 ? -14.281 -28.25 -31 1 57.84 89 LEU A CA 1
ATOM 738 C C . LEU A 1 89 ? -13.398 -29.281 -31.719 1 57.84 89 LEU A C 1
ATOM 740 O O . LEU A 1 89 ? -12.203 -29.359 -31.453 1 57.84 89 LEU A O 1
ATOM 744 N N . THR A 1 90 ? -14.148 -30.031 -32.531 1 53.66 90 THR A N 1
ATOM 745 C CA . THR A 1 90 ? -13.406 -31.062 -33.281 1 53.66 90 THR A CA 1
ATOM 746 C C . THR A 1 90 ? -12.422 -30.422 -34.25 1 53.66 90 THR A C 1
ATOM 748 O O . THR A 1 90 ? -11.289 -30.891 -34.406 1 53.66 90 THR A O 1
ATOM 751 N N . TYR A 1 91 ? -12.875 -29.406 -34.875 1 53.84 91 TYR A N 1
ATOM 752 C CA . TYR A 1 91 ? -12.031 -28.781 -35.906 1 53.84 91 TYR A CA 1
ATOM 753 C C . TYR A 1 91 ? -11.031 -27.828 -35.281 1 53.84 91 TYR A C 1
ATOM 755 O O . TYR A 1 91 ? -10.055 -27.422 -35.906 1 53.84 91 TYR A O 1
ATOM 763 N N . TYR A 1 92 ? -11.289 -27.578 -34.062 1 56.53 92 TYR A N 1
ATOM 764 C CA . TYR A 1 92 ? -10.461 -26.688 -33.25 1 56.53 92 TYR A CA 1
ATOM 765 C C . TYR A 1 92 ? -9.008 -27.141 -33.25 1 56.53 92 TYR A C 1
ATOM 767 O O . TYR A 1 92 ? -8.102 -26.344 -33.5 1 56.53 92 TYR A O 1
ATOM 775 N N . LYS A 1 93 ? -8.914 -28.344 -32.812 1 53.78 93 LYS A N 1
ATOM 776 C CA . LYS A 1 93 ? -7.555 -28.859 -32.719 1 53.78 93 LYS A CA 1
ATOM 777 C C . LYS A 1 93 ? -6.887 -28.922 -34.094 1 53.78 93 LYS A C 1
ATOM 779 O O . LYS A 1 93 ? -5.695 -28.641 -34.219 1 53.78 93 LYS A O 1
ATOM 784 N N . LYS A 1 94 ? -7.688 -29.219 -35.031 1 54.56 94 LYS A N 1
ATOM 785 C CA . LYS A 1 94 ? -7.129 -29.422 -36.375 1 54.56 94 LYS A CA 1
ATOM 786 C C . LYS A 1 94 ? -6.812 -28.094 -37.031 1 54.56 94 LYS A C 1
ATOM 788 O O . LYS A 1 94 ? -5.781 -27.953 -37.688 1 54.56 94 LYS A O 1
ATOM 793 N N . VAL A 1 95 ? -7.656 -27.172 -36.906 1 54.66 95 VAL A N 1
ATOM 794 C CA . VAL A 1 95 ? -7.512 -25.891 -37.625 1 54.66 95 VAL A CA 1
ATOM 795 C C . VAL A 1 95 ? -6.414 -25.062 -36.969 1 54.66 95 VAL A C 1
ATOM 797 O O . VAL A 1 95 ? -5.637 -24.391 -37.656 1 54.66 95 VAL A O 1
ATOM 800 N N . LEU A 1 96 ? -6.258 -25.109 -35.625 1 56.16 96 LEU A N 1
ATOM 801 C CA . LEU A 1 96 ? -5.203 -24.344 -34.969 1 56.16 96 LEU A CA 1
ATOM 802 C C . LEU A 1 96 ? -3.826 -24.859 -35.375 1 56.16 96 LEU A C 1
ATOM 804 O O . LEU A 1 96 ? -2.869 -24.078 -35.438 1 56.16 96 LEU A O 1
ATOM 808 N N . LYS A 1 97 ? -3.641 -26.172 -35.594 1 54.25 97 LYS A N 1
ATOM 809 C CA . LYS A 1 97 ? -2.365 -26.75 -36.031 1 54.25 97 LYS A CA 1
ATOM 810 C C . LYS A 1 97 ? -2.082 -26.422 -37.5 1 54.25 97 LYS A C 1
ATOM 812 O O . LYS A 1 97 ? -0.933 -26.188 -37.875 1 54.25 97 LYS A O 1
ATOM 817 N N . ASP A 1 98 ? -3.154 -26.484 -38.406 1 55.91 98 ASP A N 1
ATOM 818 C CA . ASP A 1 98 ? -2.939 -26.297 -39.844 1 55.91 98 ASP A CA 1
ATOM 819 C C . ASP A 1 98 ? -3.766 -25.141 -40.375 1 55.91 98 ASP A C 1
ATOM 821 O O . ASP A 1 98 ? -4.734 -25.344 -41.125 1 55.91 98 ASP A O 1
ATOM 825 N N . LEU A 1 99 ? -3.787 -24.094 -39.812 1 55.12 99 LEU A N 1
ATOM 826 C CA . LEU A 1 99 ? -4.531 -22.938 -40.281 1 55.12 99 LEU A CA 1
ATOM 827 C C . LEU A 1 99 ? -4.094 -22.578 -41.719 1 55.12 99 LEU A C 1
ATOM 829 O O . LEU A 1 99 ? -2.994 -22.062 -41.906 1 55.12 99 LEU A O 1
ATOM 833 N N . LYS A 1 100 ? -4.582 -23.234 -42.688 1 52.19 100 LYS A N 1
ATOM 834 C CA . LYS A 1 100 ? -4.32 -22.844 -44.062 1 52.19 100 LYS A CA 1
ATOM 835 C C . LYS A 1 100 ? -5.109 -21.594 -44.438 1 52.19 100 LYS A C 1
ATOM 837 O O . LYS A 1 100 ? -6.305 -21.5 -44.156 1 52.19 100 LYS A O 1
ATOM 842 N N . TRP A 1 101 ? -4.457 -20.484 -44.594 1 58.53 101 TRP A N 1
ATOM 843 C CA . TRP A 1 101 ? -4.965 -19.172 -44.969 1 58.53 101 TRP A CA 1
ATOM 844 C C . TRP A 1 101 ? -6.164 -19.312 -45.906 1 58.53 101 TRP A C 1
ATOM 846 O O . TRP A 1 101 ? -7.098 -18.516 -45.844 1 58.53 101 TRP A O 1
ATOM 856 N N . TRP A 1 102 ? -6.184 -20.344 -46.75 1 58.59 102 TRP A N 1
ATOM 857 C CA . TRP A 1 102 ? -7.25 -20.547 -47.75 1 58.59 102 TRP A CA 1
ATOM 858 C C . TRP A 1 102 ? -8.547 -20.953 -47.031 1 58.59 102 TRP A C 1
ATOM 860 O O . TRP A 1 102 ? -9.641 -20.594 -47.5 1 58.59 102 TRP A O 1
ATOM 870 N N . MET A 1 103 ? -8.477 -21.672 -45.969 1 58.25 103 MET A N 1
ATOM 871 C CA . MET A 1 103 ? -9.656 -22.109 -45.25 1 58.25 103 MET A CA 1
ATOM 872 C C . MET A 1 103 ? -10.352 -20.922 -44.594 1 58.25 103 MET A C 1
ATOM 874 O O . MET A 1 103 ? -11.57 -20.922 -44.406 1 58.25 103 MET A O 1
ATOM 878 N N . MET A 1 104 ? -9.578 -19.859 -44.188 1 60.5 104 MET A N 1
ATOM 879 C CA . MET A 1 104 ? -10.125 -18.609 -43.656 1 60.5 104 MET A CA 1
ATOM 880 C C . MET A 1 104 ? -11.031 -17.938 -44.656 1 60.5 104 MET A C 1
ATOM 882 O O . MET A 1 104 ? -12.023 -17.312 -44.312 1 60.5 104 MET A O 1
ATOM 886 N N . LEU A 1 105 ? -10.688 -18.109 -45.906 1 63.03 105 LEU A N 1
ATOM 887 C CA . LEU A 1 105 ? -11.469 -17.5 -46.969 1 63.03 105 LEU A CA 1
ATOM 888 C C . LEU A 1 105 ? -12.758 -18.266 -47.219 1 63.03 105 LEU A C 1
ATOM 890 O O . LEU A 1 105 ? -13.789 -17.672 -47.531 1 63.03 105 LEU A O 1
ATOM 894 N N . ARG A 1 106 ? -12.812 -19.562 -47.094 1 63.31 106 ARG A N 1
ATOM 895 C CA . ARG A 1 106 ? -14 -20.344 -47.469 1 63.31 106 ARG A CA 1
ATOM 896 C C . ARG A 1 106 ? -15 -20.375 -46.312 1 63.31 106 ARG A C 1
ATOM 898 O O . ARG A 1 106 ? -16.203 -20.328 -46.531 1 63.31 106 ARG A O 1
ATOM 905 N N . HIS A 1 107 ? -14.492 -20.484 -45 1 66.94 107 HIS A N 1
ATOM 906 C CA . HIS A 1 107 ? -15.398 -20.547 -43.875 1 66.94 107 HIS A CA 1
ATOM 907 C C . HIS A 1 107 ? -14.969 -19.562 -42.781 1 66.94 107 HIS A C 1
ATOM 909 O O . HIS A 1 107 ? -14.539 -19.984 -41.688 1 66.94 107 HIS A O 1
ATOM 915 N N . PRO A 1 108 ? -15.102 -18.234 -43.062 1 70.25 108 PRO A N 1
ATOM 916 C CA . PRO A 1 108 ? -14.625 -17.203 -42.156 1 70.25 108 PRO A CA 1
ATOM 917 C C . PRO A 1 108 ? -15.32 -17.25 -40.781 1 70.25 108 PRO A C 1
ATOM 919 O O . PRO A 1 108 ? -14.68 -17.031 -39.75 1 70.25 108 PRO A O 1
ATOM 922 N N . ILE A 1 109 ? -16.609 -17.688 -40.812 1 71.56 109 ILE A N 1
ATOM 923 C CA . ILE A 1 109 ? -17.375 -17.672 -39.594 1 71.56 109 ILE A CA 1
ATOM 924 C C . ILE A 1 109 ? -16.891 -18.781 -38.656 1 71.56 109 ILE A C 1
ATOM 926 O O . ILE A 1 109 ? -16.781 -18.578 -37.438 1 71.56 109 ILE A O 1
ATOM 930 N N . THR A 1 110 ? -16.609 -19.938 -39.25 1 69.19 110 THR A N 1
ATOM 931 C CA . THR A 1 110 ? -16.141 -21.062 -38.438 1 69.19 110 THR A CA 1
ATOM 932 C C . THR A 1 110 ? -14.766 -20.766 -37.844 1 69.19 110 THR A C 1
ATOM 934 O O . THR A 1 110 ? -14.492 -21.109 -36.688 1 69.19 110 THR A O 1
ATOM 937 N N . ILE A 1 111 ? -13.984 -20.094 -38.625 1 70.75 111 ILE A N 1
ATOM 938 C CA . ILE A 1 111 ? -12.641 -19.766 -38.156 1 70.75 111 ILE A CA 1
ATOM 939 C C . ILE A 1 111 ? -12.727 -18.703 -37.062 1 70.75 111 ILE A C 1
ATOM 941 O O . ILE A 1 111 ? -11.992 -18.75 -36.062 1 70.75 111 ILE A O 1
ATOM 945 N N . ALA A 1 112 ? -13.625 -17.75 -37.281 1 73.62 112 ALA A N 1
ATOM 946 C CA . ALA A 1 112 ? -13.828 -16.734 -36.281 1 73.62 112 ALA A CA 1
ATOM 947 C C . ALA A 1 112 ? -14.305 -17.359 -34.969 1 73.62 112 ALA A C 1
ATOM 949 O O . ALA A 1 112 ? -13.859 -16.953 -33.875 1 73.62 112 ALA A O 1
ATOM 950 N N . LYS A 1 113 ? -15.125 -18.359 -35.156 1 72.75 113 LYS A N 1
ATOM 951 C CA . LYS A 1 113 ? -15.633 -19.031 -33.969 1 72.75 113 LYS A CA 1
ATOM 952 C C . LYS A 1 113 ? -14.523 -19.812 -33.281 1 72.75 113 LYS A C 1
ATOM 954 O O . LYS A 1 113 ? -14.445 -19.797 -32.031 1 72.75 113 LYS A O 1
ATOM 959 N N . ILE A 1 114 ? -13.766 -20.406 -34.031 1 71.5 114 ILE A N 1
ATOM 960 C CA . ILE A 1 114 ? -12.664 -21.172 -33.469 1 71.5 114 ILE A CA 1
ATOM 961 C C . ILE A 1 114 ? -11.672 -20.219 -32.812 1 71.5 114 ILE A C 1
ATOM 963 O O . ILE A 1 114 ? -11.156 -20.516 -31.719 1 71.5 114 ILE A O 1
ATOM 967 N N . TRP A 1 115 ? -11.461 -19.125 -33.438 1 72.88 115 TRP A N 1
ATOM 968 C CA . TRP A 1 115 ? -10.547 -18.141 -32.875 1 72.88 115 TRP A CA 1
ATOM 969 C C . TRP A 1 115 ? -11.078 -17.578 -31.562 1 72.88 115 TRP A C 1
ATOM 971 O O . TRP A 1 115 ? -10.336 -17.438 -30.594 1 72.88 115 TRP A O 1
ATOM 981 N N . VAL A 1 116 ? -12.289 -17.406 -31.562 1 73 116 VAL A N 1
ATOM 982 C CA . VAL A 1 116 ? -12.922 -16.875 -30.375 1 73 116 VAL A CA 1
ATOM 983 C C . VAL A 1 116 ? -12.828 -17.906 -29.234 1 73 116 VAL A C 1
ATOM 985 O O . VAL A 1 116 ? -12.531 -17.547 -28.094 1 73 116 VAL A O 1
ATOM 988 N N . VAL A 1 117 ? -12.984 -19.125 -29.625 1 74.75 117 VAL A N 1
ATOM 989 C CA . VAL A 1 117 ? -12.938 -20.172 -28.609 1 74.75 117 VAL A CA 1
ATOM 990 C C . VAL A 1 117 ? -11.516 -20.344 -28.094 1 74.75 117 VAL A C 1
ATOM 992 O O . VAL A 1 117 ? -11.289 -20.453 -26.891 1 74.75 117 VAL A O 1
ATOM 995 N N . ALA A 1 118 ? -10.586 -20.359 -29.016 1 73.12 118 ALA A N 1
ATOM 996 C CA . ALA A 1 118 ? -9.188 -20.5 -28.625 1 73.12 118 ALA A CA 1
ATOM 997 C C . ALA A 1 118 ? -8.742 -19.297 -27.781 1 73.12 118 ALA A C 1
ATOM 999 O O . ALA A 1 118 ? -8.102 -19.469 -26.734 1 73.12 118 ALA A O 1
ATOM 1000 N N . MET A 1 119 ? -9.125 -18.188 -28.234 1 77.44 119 MET A N 1
ATOM 1001 C CA . MET A 1 119 ? -8.766 -16.969 -27.516 1 77.44 119 MET A CA 1
ATOM 1002 C C . MET A 1 119 ? -9.469 -16.906 -26.156 1 77.44 119 MET A C 1
ATOM 1004 O O . MET A 1 119 ? -8.898 -16.422 -25.188 1 77.44 119 MET A O 1
ATOM 1008 N N . SER A 1 120 ? -10.578 -17.531 -26.234 1 82.5 120 SER A N 1
ATOM 1009 C CA . SER A 1 120 ? -11.359 -17.531 -25 1 82.5 120 SER A CA 1
ATOM 1010 C C . SER A 1 120 ? -10.727 -18.438 -23.938 1 82.5 120 SER A C 1
ATOM 1012 O O . SER A 1 120 ? -10.68 -18.094 -22.766 1 82.5 120 SER A O 1
ATOM 1014 N N . ARG A 1 121 ? -10.234 -19.547 -24.391 1 80.44 121 ARG A N 1
ATOM 1015 C CA . ARG A 1 121 ? -9.617 -20.469 -23.453 1 80.44 121 ARG A CA 1
ATOM 1016 C C . ARG A 1 121 ? -8.328 -19.891 -22.875 1 80.44 121 ARG A C 1
ATOM 1018 O O . ARG A 1 121 ? -8.086 -19.969 -21.672 1 80.44 121 ARG A O 1
ATOM 1025 N N . ASN A 1 122 ? -7.609 -19.359 -23.766 1 83.88 122 ASN A N 1
ATOM 1026 C CA . ASN A 1 122 ? -6.379 -18.719 -23.312 1 83.88 122 ASN A CA 1
ATOM 1027 C C . ASN A 1 122 ? -6.664 -17.547 -22.375 1 83.88 122 ASN A C 1
ATOM 1029 O O . ASN A 1 122 ? -5.973 -17.375 -21.375 1 83.88 122 ASN A O 1
ATOM 1033 N N . PHE A 1 123 ? -7.613 -16.875 -22.688 1 86.88 123 PHE A N 1
ATOM 1034 C CA . PHE A 1 123 ? -8.008 -15.75 -21.844 1 86.88 123 PHE A CA 1
ATOM 1035 C C . PHE A 1 123 ? -8.484 -16.234 -20.484 1 86.88 123 PHE A C 1
ATOM 1037 O O . PHE A 1 123 ? -8.156 -15.633 -19.453 1 86.88 123 PHE A O 1
ATOM 1044 N N . GLU A 1 124 ? -9.172 -17.281 -20.5 1 88.44 124 GLU A N 1
ATOM 1045 C CA . GLU A 1 124 ? -9.688 -17.828 -19.25 1 88.44 124 GLU A CA 1
ATOM 1046 C C . GLU A 1 124 ? -8.555 -18.234 -18.312 1 88.44 124 GLU A C 1
ATOM 1048 O O . GLU A 1 124 ? -8.586 -17.922 -17.125 1 88.44 124 GLU A O 1
ATOM 1053 N N . ILE A 1 125 ? -7.605 -18.828 -18.859 1 89.06 125 ILE A N 1
ATOM 1054 C CA . ILE A 1 125 ? -6.484 -19.297 -18.062 1 89.06 125 ILE A CA 1
ATOM 1055 C C . ILE A 1 125 ? -5.684 -18.109 -17.531 1 89.06 125 ILE A C 1
ATOM 1057 O O . ILE A 1 125 ? -5.363 -18.047 -16.344 1 89.06 125 ILE A O 1
ATOM 1061 N N . LYS A 1 126 ? -5.465 -17.219 -18.391 1 91 126 LYS A N 1
ATOM 1062 C CA . LYS A 1 126 ? -4.68 -16.062 -18 1 91 126 LYS A CA 1
ATOM 1063 C C . LYS A 1 126 ? -5.445 -15.18 -17.016 1 91 126 LYS A C 1
ATOM 1065 O O . LYS A 1 126 ? -4.867 -14.672 -16.047 1 91 126 LYS A O 1
ATOM 1070 N N . ALA A 1 127 ? -6.664 -15.078 -17.281 1 92.06 127 ALA A N 1
ATOM 1071 C CA . ALA A 1 127 ? -7.496 -14.266 -16.391 1 92.06 127 ALA A CA 1
ATOM 1072 C C . ALA A 1 127 ? -7.598 -14.883 -15.008 1 92.06 127 ALA A C 1
ATOM 1074 O O . ALA A 1 127 ? -7.562 -14.18 -13.992 1 92.06 127 ALA A O 1
ATOM 1075 N N . SER A 1 128 ? -7.746 -16.156 -14.969 1 92.62 128 SER A N 1
ATOM 1076 C CA . SER A 1 128 ? -7.82 -16.844 -13.688 1 92.62 128 SER A CA 1
ATOM 1077 C C . SER A 1 128 ? -6.512 -16.719 -12.914 1 92.62 128 SER A C 1
ATOM 1079 O O . SER A 1 128 ? -6.527 -16.5 -11.695 1 92.62 128 SER A O 1
ATOM 1081 N N . TYR A 1 129 ? -5.461 -16.797 -13.633 1 94 129 TYR A N 1
ATOM 1082 C CA . TYR A 1 129 ? -4.156 -16.625 -13.008 1 94 129 TYR A CA 1
ATOM 1083 C C . TYR A 1 129 ? -3.988 -15.211 -12.469 1 94 129 TYR A C 1
ATOM 1085 O O . TYR A 1 129 ? -3.555 -15.023 -11.328 1 94 129 TYR A O 1
ATOM 1093 N N . LEU A 1 130 ? -4.316 -14.289 -13.258 1 94.69 130 LEU A N 1
ATOM 1094 C CA . LEU A 1 130 ? -4.219 -12.891 -12.844 1 94.69 130 LEU A CA 1
ATOM 1095 C C . LEU A 1 130 ? -5.121 -12.617 -11.648 1 94.69 130 LEU A C 1
ATOM 1097 O O . LEU A 1 130 ? -4.723 -11.914 -10.719 1 94.69 130 LEU A O 1
ATOM 1101 N N . SER A 1 131 ? -6.281 -13.141 -11.695 1 95 131 SER A N 1
ATOM 1102 C CA . SER A 1 131 ? -7.219 -12.977 -10.594 1 95 131 SER A CA 1
ATOM 1103 C C . SER A 1 131 ? -6.66 -13.562 -9.297 1 95 131 SER A C 1
ATOM 1105 O O . SER A 1 131 ? -6.789 -12.961 -8.234 1 95 131 SER A O 1
ATOM 1107 N N . GLN A 1 132 ? -6.02 -14.664 -9.391 1 94.81 132 GLN A N 1
ATOM 1108 C CA . GLN A 1 132 ? -5.422 -15.305 -8.227 1 94.81 132 GLN A CA 1
ATOM 1109 C C . GLN A 1 132 ? -4.266 -14.469 -7.676 1 94.81 132 GLN A C 1
ATOM 1111 O O . GLN A 1 132 ? -4.121 -14.336 -6.461 1 94.81 132 GLN A O 1
ATOM 1116 N N . GLN A 1 133 ? -3.496 -13.938 -8.562 1 95.38 133 GLN A N 1
ATOM 1117 C CA . GLN A 1 133 ? -2.381 -13.102 -8.141 1 95.38 133 GLN A CA 1
ATOM 1118 C C . GLN A 1 133 ? -2.875 -11.828 -7.449 1 95.38 133 GLN A C 1
ATOM 1120 O O . GLN A 1 133 ? -2.295 -11.398 -6.453 1 95.38 133 GLN A O 1
ATOM 1125 N N . LEU A 1 134 ? -3.926 -11.305 -7.969 1 96.06 134 LEU A N 1
ATOM 1126 C CA . LEU A 1 134 ? -4.488 -10.094 -7.383 1 96.06 134 LEU A CA 1
ATOM 1127 C C . LEU A 1 134 ? -5.109 -10.391 -6.02 1 96.06 134 LEU A C 1
ATOM 1129 O O . LEU A 1 134 ? -5.031 -9.562 -5.105 1 96.06 134 LEU A O 1
ATOM 1133 N N . SER A 1 135 ? -5.719 -11.523 -5.902 1 96.06 135 SER A N 1
ATOM 1134 C CA . SER A 1 135 ? -6.258 -11.938 -4.613 1 96.06 135 SER A CA 1
ATOM 1135 C C . SER A 1 135 ? -5.152 -12.078 -3.57 1 96.06 135 SER A C 1
ATOM 1137 O O . SER A 1 135 ? -5.27 -11.562 -2.459 1 96.06 135 SER A O 1
ATOM 1139 N N . THR A 1 136 ? -4.109 -12.75 -3.959 1 96.06 136 THR A N 1
ATOM 1140 C CA . THR A 1 136 ? -2.973 -12.922 -3.061 1 96.06 136 THR A CA 1
ATOM 1141 C C . THR A 1 136 ? -2.355 -11.57 -2.709 1 96.06 136 THR A C 1
ATOM 1143 O O . THR A 1 136 ? -1.985 -11.328 -1.557 1 96.06 136 THR A O 1
ATOM 1146 N N . TYR A 1 137 ? -2.27 -10.727 -3.719 1 96.88 137 TYR A N 1
ATOM 1147 C CA . TYR A 1 137 ? -1.775 -9.367 -3.512 1 96.88 137 TYR A CA 1
ATOM 1148 C C . TYR A 1 137 ? -2.572 -8.656 -2.424 1 96.88 137 TYR A C 1
ATOM 1150 O O . TYR A 1 137 ? -1.997 -8.047 -1.521 1 96.88 137 TYR A O 1
ATOM 1158 N N . ARG A 1 138 ? -3.811 -8.727 -2.459 1 96 138 ARG A N 1
ATOM 1159 C CA . ARG A 1 138 ? -4.66 -8.062 -1.479 1 96 138 ARG A CA 1
ATOM 1160 C C . ARG A 1 138 ? -4.449 -8.641 -0.083 1 96 138 ARG A C 1
ATOM 1162 O O . ARG A 1 138 ? -4.441 -7.902 0.905 1 96 138 ARG A O 1
ATOM 1169 N N . TYR A 1 139 ? -4.281 -9.938 -0.001 1 96.12 139 TYR A N 1
ATOM 1170 C CA . TYR A 1 139 ? -3.994 -10.57 1.28 1 96.12 139 TYR A CA 1
ATOM 1171 C C . TYR A 1 139 ? -2.686 -10.055 1.865 1 96.12 139 TYR A C 1
ATOM 1173 O O . TYR A 1 139 ? -2.602 -9.773 3.062 1 96.12 139 TYR A O 1
ATOM 1181 N N . ILE A 1 140 ? -1.681 -9.891 1.006 1 95.88 140 ILE A N 1
ATOM 1182 C CA . ILE A 1 140 ? -0.382 -9.414 1.472 1 95.88 140 ILE A CA 1
ATOM 1183 C C . ILE A 1 140 ? -0.493 -7.961 1.915 1 95.88 140 ILE A C 1
ATOM 1185 O O . ILE A 1 140 ? 0.1 -7.562 2.922 1 95.88 140 ILE A O 1
ATOM 1189 N N . LEU A 1 141 ? -1.255 -7.262 1.22 1 95.38 141 LEU A N 1
ATOM 1190 C CA . LEU A 1 141 ? -1.443 -5.844 1.51 1 95.38 141 LEU A CA 1
ATOM 1191 C C . LEU A 1 141 ? -2.061 -5.648 2.891 1 95.38 141 LEU A C 1
ATOM 1193 O O . LEU A 1 141 ? -1.745 -4.68 3.586 1 95.38 141 LEU A O 1
ATOM 1197 N N . ARG A 1 142 ? -2.891 -6.566 3.311 1 93.19 142 ARG A N 1
ATOM 1198 C CA . ARG A 1 142 ? -3.615 -6.438 4.57 1 93.19 142 ARG A CA 1
ATOM 1199 C C . ARG A 1 142 ? -2.885 -7.16 5.699 1 93.19 142 ARG A C 1
ATOM 1201 O O . ARG A 1 142 ? -3.311 -7.109 6.855 1 93.19 142 ARG A O 1
ATOM 1208 N N . PHE A 1 143 ? -1.824 -7.738 5.438 1 93.94 143 PHE A N 1
ATOM 1209 C CA . PHE A 1 143 ? -1.075 -8.547 6.391 1 93.94 143 PHE A CA 1
ATOM 1210 C C . PHE A 1 143 ? -0.342 -7.672 7.395 1 93.94 143 PHE A C 1
ATOM 1212 O O . PHE A 1 143 ? 0.199 -6.625 7.031 1 93.94 143 PHE A O 1
ATOM 1219 N N . GLY A 1 144 ? -0.361 -8.031 8.711 1 90.25 144 GLY A N 1
ATOM 1220 C CA . GLY A 1 144 ? 0.546 -7.43 9.672 1 90.25 144 GLY A CA 1
ATOM 1221 C C . GLY A 1 144 ? -0.172 -6.707 10.797 1 90.25 144 GLY A C 1
ATOM 1222 O O . GLY A 1 144 ? 0.465 -6.199 11.727 1 90.25 144 GLY A O 1
ATOM 1223 N N . SER A 1 145 ? -1.407 -6.758 10.812 1 91.38 145 SER A N 1
ATOM 1224 C CA . SER A 1 145 ? -2.125 -5.953 11.797 1 91.38 145 SER A CA 1
ATOM 1225 C C . SER A 1 145 ? -2.455 -6.766 13.039 1 91.38 145 SER A C 1
ATOM 1227 O O . SER A 1 145 ? -2.799 -6.203 14.078 1 91.38 145 SER A O 1
ATOM 1229 N N . SER A 1 146 ? -2.32 -8.047 13.086 1 92.75 146 SER A N 1
ATOM 1230 C CA . SER A 1 146 ? -2.781 -8.922 14.164 1 92.75 146 SER A CA 1
ATOM 1231 C C . SER A 1 146 ? -2.037 -8.641 15.461 1 92.75 146 SER A C 1
ATOM 1233 O O . SER A 1 146 ? -2.646 -8.594 16.531 1 92.75 146 SER A O 1
ATOM 1235 N N . PRO A 1 147 ? -0.709 -8.422 15.391 1 90.81 147 PRO A N 1
ATOM 1236 C CA . PRO A 1 147 ? -0.011 -8.195 16.656 1 90.81 147 PRO A CA 1
ATOM 1237 C C . PRO A 1 147 ? -0.492 -6.938 17.375 1 90.81 147 PRO A C 1
ATOM 1239 O O . PRO A 1 147 ? -0.553 -6.914 18.609 1 90.81 147 PRO A O 1
ATOM 1242 N N . PHE A 1 148 ? -0.865 -6.016 16.688 1 91.62 148 PHE A N 1
ATOM 1243 C CA . PHE A 1 148 ? -1.329 -4.773 17.281 1 91.62 148 PHE A CA 1
ATOM 1244 C C . PHE A 1 148 ? -2.717 -4.953 17.891 1 91.62 148 PHE A C 1
ATOM 1246 O O . PHE A 1 148 ? -3.018 -4.387 18.953 1 91.62 148 PHE A O 1
ATOM 1253 N N . GLN A 1 149 ? -3.486 -5.727 17.266 1 93.12 149 GLN A N 1
ATOM 1254 C CA . GLN A 1 149 ? -4.812 -6.012 17.797 1 93.12 149 GLN A CA 1
ATOM 1255 C C . GLN A 1 149 ? -4.73 -6.883 19.047 1 93.12 149 GLN A C 1
ATOM 1257 O O . GLN A 1 149 ? -5.492 -6.691 20 1 93.12 149 GLN A O 1
ATOM 1262 N N . VAL A 1 150 ? -3.783 -7.734 19.031 1 92.69 150 VAL A N 1
ATOM 1263 C CA . VAL A 1 150 ? -3.568 -8.586 20.203 1 92.69 150 VAL A CA 1
ATOM 1264 C C . VAL A 1 150 ? -3.113 -7.742 21.391 1 92.69 150 VAL A C 1
ATOM 1266 O O . VAL A 1 150 ? -3.576 -7.941 22.516 1 92.69 150 VAL A O 1
ATOM 1269 N N . LEU A 1 151 ? -2.303 -6.871 21.094 1 91.12 151 LEU A N 1
ATOM 1270 C CA . LEU A 1 151 ? -1.803 -5.996 22.156 1 91.12 151 LEU A CA 1
ATOM 1271 C C . LEU A 1 151 ? -2.932 -5.16 22.75 1 91.12 151 LEU A C 1
ATOM 1273 O O . LEU A 1 151 ? -2.973 -4.934 23.953 1 91.12 151 LEU A O 1
ATOM 1277 N N . ASN A 1 152 ? -3.76 -4.68 21.875 1 90.62 152 ASN A N 1
ATOM 1278 C CA . ASN A 1 152 ? -4.902 -3.912 22.359 1 90.62 152 ASN A CA 1
ATOM 1279 C C . ASN A 1 152 ? -5.793 -4.746 23.281 1 90.62 152 ASN A C 1
ATOM 1281 O O . ASN A 1 152 ? -6.242 -4.266 24.312 1 90.62 152 ASN A O 1
ATOM 1285 N N . ILE A 1 153 ? -6.012 -5.93 22.922 1 91.81 153 ILE A N 1
ATOM 1286 C CA . ILE A 1 153 ? -6.828 -6.824 23.734 1 91.81 153 ILE A CA 1
ATOM 1287 C C . ILE A 1 153 ? -6.102 -7.148 25.031 1 91.81 153 ILE A C 1
ATOM 1289 O O . ILE A 1 153 ? -6.727 -7.219 26.094 1 91.81 153 ILE A O 1
ATOM 1293 N N . TRP A 1 154 ? -4.816 -7.277 24.875 1 90.75 154 TRP A N 1
ATOM 1294 C CA . TRP A 1 154 ? -4.012 -7.562 26.062 1 90.75 154 TRP A CA 1
ATOM 1295 C C . TRP A 1 154 ? -4.066 -6.398 27.047 1 90.75 154 TRP A C 1
ATOM 1297 O O . TRP A 1 154 ? -4.168 -6.605 28.266 1 90.75 154 TRP A O 1
ATOM 1307 N N . LYS A 1 155 ? -3.977 -5.223 26.609 1 89.62 155 LYS A N 1
ATOM 1308 C CA . LYS A 1 155 ? -4.082 -4.039 27.453 1 89.62 155 LYS A CA 1
ATOM 1309 C C . LYS A 1 155 ? -5.441 -3.973 28.141 1 89.62 155 LYS A C 1
ATOM 1311 O O . LYS A 1 155 ? -5.531 -3.609 29.328 1 89.62 155 LYS A O 1
ATOM 1316 N N . LYS A 1 156 ? -6.426 -4.344 27.391 1 89.31 156 LYS A N 1
ATOM 1317 C CA . LYS A 1 156 ? -7.773 -4.352 27.953 1 89.31 156 LYS A CA 1
ATOM 1318 C C . LYS A 1 156 ? -7.91 -5.422 29.047 1 89.31 156 LYS A C 1
ATOM 1320 O O . LYS A 1 156 ? -8.57 -5.203 30.062 1 89.31 156 LYS A O 1
ATOM 1325 N N . LEU A 1 157 ? -7.301 -6.492 28.812 1 90.06 157 LEU A N 1
ATOM 1326 C CA . LEU A 1 157 ? -7.305 -7.566 29.812 1 90.06 157 LEU A CA 1
ATOM 1327 C C . LEU A 1 157 ? -6.547 -7.148 31.062 1 90.06 157 LEU A C 1
ATOM 1329 O O . LEU A 1 157 ? -6.988 -7.422 32.188 1 90.06 157 LEU A O 1
ATOM 1333 N N . ALA A 1 158 ? -5.48 -6.461 30.828 1 89.94 158 ALA A N 1
ATOM 1334 C CA . ALA A 1 158 ? -4.688 -5.973 31.953 1 89.94 158 ALA A CA 1
ATOM 1335 C C . ALA A 1 158 ? -5.457 -4.93 32.75 1 89.94 158 ALA A C 1
ATOM 1337 O O . ALA A 1 158 ? -5.391 -4.914 33.969 1 89.94 158 ALA A O 1
ATOM 1338 N N . GLN A 1 159 ? -6.156 -4.129 32.062 1 88 159 GLN A N 1
ATOM 1339 C CA . GLN A 1 159 ? -6.984 -3.125 32.719 1 88 159 GLN A CA 1
ATOM 1340 C C . GLN A 1 159 ? -8.102 -3.775 33.531 1 88 159 GLN A C 1
ATOM 1342 O O . GLN A 1 159 ? -8.438 -3.314 34.625 1 88 159 GLN A O 1
ATOM 1347 N N . THR A 1 160 ? -8.641 -4.809 32.938 1 87.88 160 THR A N 1
ATOM 1348 C CA . THR A 1 160 ? -9.703 -5.531 33.625 1 87.88 160 THR A CA 1
ATOM 1349 C C . THR A 1 160 ? -9.18 -6.18 34.906 1 87.88 160 THR A C 1
ATOM 1351 O O . THR A 1 160 ? -9.867 -6.195 35.938 1 87.88 160 THR A O 1
ATOM 1354 N N . TYR A 1 161 ? -7.984 -6.625 34.75 1 87.75 161 TYR A N 1
ATOM 1355 C CA . TYR A 1 161 ? -7.359 -7.25 35.906 1 87.75 161 TYR A CA 1
ATOM 1356 C C . TYR A 1 161 ? -7.047 -6.215 37 1 87.75 161 TYR A C 1
ATOM 1358 O O . TYR A 1 161 ? -7.25 -6.465 38.188 1 87.75 161 TYR A O 1
ATOM 1366 N N . LYS A 1 162 ? -6.652 -5.078 36.625 1 87 162 LYS A N 1
ATOM 1367 C CA . LYS A 1 162 ? -6.305 -4.004 37.531 1 87 162 LYS A CA 1
ATOM 1368 C C . LYS A 1 162 ? -7.543 -3.48 38.25 1 87 162 LYS A C 1
ATOM 1370 O O . LYS A 1 162 ? -7.473 -3.09 39.438 1 87 162 LYS A O 1
ATOM 1375 N N . GLU A 1 163 ? -8.641 -3.529 37.562 1 84.38 163 GLU A N 1
ATOM 1376 C CA . GLU A 1 163 ? -9.867 -2.994 38.125 1 84.38 163 GLU A CA 1
ATOM 1377 C C . GLU A 1 163 ? -10.594 -4.047 38.969 1 84.38 163 GLU A C 1
ATOM 1379 O O . GLU A 1 163 ? -11.625 -3.758 39.594 1 84.38 163 GLU A O 1
ATOM 1384 N N . GLY A 1 164 ? -10.109 -5.211 39.188 1 76.88 164 GLY A N 1
ATOM 1385 C CA . GLY A 1 164 ? -10.562 -6.156 40.188 1 76.88 164 GLY A CA 1
ATOM 1386 C C . GLY A 1 164 ? -11.492 -7.223 39.625 1 76.88 164 GLY A C 1
ATOM 1387 O O . GLY A 1 164 ? -12.211 -7.879 40.375 1 76.88 164 GLY A O 1
ATOM 1388 N N . LEU A 1 165 ? -11.461 -7.508 38.312 1 79.44 165 LEU A N 1
ATOM 1389 C CA . LEU A 1 165 ? -12.227 -8.57 37.656 1 79.44 165 LEU A CA 1
ATOM 1390 C C . LEU A 1 165 ? -13.641 -8.641 38.219 1 79.44 165 LEU A C 1
ATOM 1392 O O . LEU A 1 165 ? -14.156 -9.727 38.469 1 79.44 165 LEU A O 1
ATOM 1396 N N . THR A 1 166 ? -14.203 -7.531 38.656 1 80.38 166 THR A N 1
ATOM 1397 C CA . THR A 1 166 ? -15.586 -7.52 39.125 1 80.38 166 THR A CA 1
ATOM 1398 C C . THR A 1 166 ? -16.547 -7.695 37.938 1 80.38 166 THR A C 1
ATOM 1400 O O . THR A 1 166 ? -16.219 -7.383 36.812 1 80.38 166 THR A O 1
ATOM 1403 N N . ALA A 1 167 ? -17.719 -8.328 38.219 1 80.12 167 ALA A N 1
ATOM 1404 C CA . ALA A 1 167 ? -18.719 -8.594 37.188 1 80.12 167 ALA A CA 1
ATOM 1405 C C . ALA A 1 167 ? -19.141 -7.309 36.469 1 80.12 167 ALA A C 1
ATOM 1407 O O . ALA A 1 167 ? -19.328 -7.297 35.25 1 80.12 167 ALA A O 1
ATOM 1408 N N . SER A 1 168 ? -19.25 -6.305 37.25 1 78.81 168 SER A N 1
ATOM 1409 C CA . SER A 1 168 ? -19.656 -5.02 36.688 1 78.81 168 SER A CA 1
ATOM 1410 C C . SER A 1 168 ? -18.594 -4.48 35.75 1 78.81 168 SER A C 1
ATOM 1412 O O . SER A 1 168 ? -18.906 -3.936 34.688 1 78.81 168 SER A O 1
ATOM 1414 N N . CYS A 1 169 ? -17.375 -4.703 36.094 1 77.31 169 CYS A N 1
ATOM 1415 C CA . CYS A 1 169 ? -16.266 -4.219 35.281 1 77.31 169 CYS A CA 1
ATOM 1416 C C . CYS A 1 169 ? -16.141 -5.02 34 1 77.31 169 CYS A C 1
ATOM 1418 O O . CYS A 1 169 ? -15.945 -4.449 32.906 1 77.31 169 CYS A O 1
ATOM 1420 N N . ILE A 1 170 ? -16.328 -6.266 34.188 1 81.25 170 ILE A N 1
ATOM 1421 C CA . ILE A 1 170 ? -16.266 -7.145 33.031 1 81.25 170 ILE A CA 1
ATOM 1422 C C . ILE A 1 170 ? -17.391 -6.805 32.062 1 81.25 170 ILE A C 1
ATOM 1424 O O . ILE A 1 170 ? -17.172 -6.738 30.844 1 81.25 170 ILE A O 1
ATOM 1428 N N . HIS A 1 171 ? -18.531 -6.625 32.625 1 83.5 171 HIS A N 1
ATOM 1429 C CA . HIS A 1 171 ? -19.656 -6.277 31.75 1 83.5 171 HIS A CA 1
ATOM 1430 C C . HIS A 1 171 ? -19.422 -4.945 31.047 1 83.5 171 HIS A C 1
ATOM 1432 O O . HIS A 1 171 ? -19.703 -4.816 29.859 1 83.5 171 HIS A O 1
ATOM 1438 N N . LYS A 1 172 ? -18.906 -4.02 31.703 1 80.12 172 LYS A N 1
ATOM 1439 C CA . LYS A 1 172 ? -18.703 -2.676 31.172 1 80.12 172 LYS A CA 1
ATOM 1440 C C . LYS A 1 172 ? -17.594 -2.664 30.125 1 80.12 172 LYS A C 1
ATOM 1442 O O . LYS A 1 172 ? -17.719 -2.01 29.094 1 80.12 172 LYS A O 1
ATOM 1447 N N . LEU A 1 173 ? -16.672 -3.516 30.328 1 82.31 173 LEU A N 1
ATOM 1448 C CA . LEU A 1 173 ? -15.5 -3.428 29.469 1 82.31 173 LEU A CA 1
ATOM 1449 C C . LEU A 1 173 ? -15.609 -4.391 28.297 1 82.31 173 LEU A C 1
ATOM 1451 O O . LEU A 1 173 ? -15.141 -4.086 27.188 1 82.31 173 LEU A O 1
ATOM 1455 N N . TRP A 1 174 ? -16.312 -5.504 28.5 1 86.12 174 TRP A N 1
ATOM 1456 C CA . TRP A 1 174 ? -16.234 -6.555 27.5 1 86.12 174 TRP A CA 1
ATOM 1457 C C . TRP A 1 174 ? -17.578 -6.77 26.828 1 86.12 174 TRP A C 1
ATOM 1459 O O . TRP A 1 174 ? -17.656 -7.254 25.688 1 86.12 174 TRP A O 1
ATOM 1469 N N . PHE A 1 175 ? -18.641 -6.441 27.438 1 84.81 175 PHE A N 1
ATOM 1470 C CA . PHE A 1 175 ? -19.953 -6.699 26.875 1 84.81 175 PHE A CA 1
ATOM 1471 C C . PHE A 1 175 ? -20.547 -5.43 26.281 1 84.81 175 PHE A C 1
ATOM 1473 O O . PHE A 1 175 ? -21.641 -5.016 26.672 1 84.81 175 PHE A O 1
ATOM 1480 N N . ASN A 1 176 ? -19.766 -4.809 25.609 1 87.19 176 ASN A N 1
ATOM 1481 C CA . ASN A 1 176 ? -20.172 -3.664 24.797 1 87.19 176 ASN A CA 1
ATOM 1482 C C . ASN A 1 176 ? -19.875 -3.883 23.312 1 87.19 176 ASN A C 1
ATOM 1484 O O . ASN A 1 176 ? -19.094 -4.762 22.969 1 87.19 176 ASN A O 1
ATOM 1488 N N . GLU A 1 177 ? -20.594 -3.307 22.516 1 89.88 177 GLU A N 1
ATOM 1489 C CA . GLU A 1 177 ? -20.5 -3.496 21.078 1 89.88 177 GLU A CA 1
ATOM 1490 C C . GLU A 1 177 ? -19.078 -3.271 20.578 1 89.88 177 GLU A C 1
ATOM 1492 O O . GLU A 1 177 ? -18.594 -4 19.703 1 89.88 177 GLU A O 1
ATOM 1497 N N . ASP A 1 178 ? -18.422 -2.369 21.141 1 89.81 178 ASP A N 1
ATOM 1498 C CA . ASP A 1 178 ? -17.062 -2.035 20.719 1 89.81 178 ASP A CA 1
ATOM 1499 C C . ASP A 1 178 ? -16.094 -3.176 21.016 1 89.81 178 ASP A C 1
ATOM 1501 O O . ASP A 1 178 ? -15.25 -3.514 20.172 1 89.81 178 ASP A O 1
ATOM 1505 N N . SER A 1 179 ? -16.234 -3.719 22.156 1 91.94 179 SER A N 1
ATOM 1506 C CA . SER A 1 179 ? -15.359 -4.82 22.531 1 91.94 179 SER A CA 1
ATOM 1507 C C . SER A 1 179 ? -15.648 -6.07 21.703 1 91.94 179 SER A C 1
ATOM 1509 O O . SER A 1 179 ? -14.719 -6.789 21.328 1 91.94 179 SER A O 1
ATOM 1511 N N . ILE A 1 180 ? -16.906 -6.293 21.469 1 93.06 180 ILE A N 1
ATOM 1512 C CA . ILE A 1 180 ? -17.281 -7.438 20.656 1 93.06 180 ILE A CA 1
ATOM 1513 C C . ILE A 1 180 ? -16.703 -7.273 19.25 1 93.06 180 ILE A C 1
ATOM 1515 O O . ILE A 1 180 ? -16.172 -8.227 18.672 1 93.06 180 ILE A O 1
ATOM 1519 N N . ARG A 1 181 ? -16.75 -6.176 18.766 1 93.31 181 ARG A N 1
ATOM 1520 C CA . ARG A 1 181 ? -16.219 -5.898 17.438 1 93.31 181 ARG A CA 1
ATOM 1521 C C . ARG A 1 181 ? -14.703 -6.059 17.406 1 93.31 181 ARG A C 1
ATOM 1523 O O . ARG A 1 181 ? -14.148 -6.527 16.406 1 93.31 181 ARG A O 1
ATOM 1530 N N . GLU A 1 182 ? -14.094 -5.668 18.438 1 94.12 182 GLU A N 1
ATOM 1531 C CA . GLU A 1 182 ? -12.648 -5.82 18.516 1 94.12 182 GLU A CA 1
ATOM 1532 C C . GLU A 1 182 ? -12.242 -7.289 18.453 1 94.12 182 GLU A C 1
ATOM 1534 O O . GLU A 1 182 ? -11.266 -7.641 17.797 1 94.12 182 GLU A O 1
ATOM 1539 N N . VAL A 1 183 ? -12.969 -8.078 19.141 1 94.31 183 VAL A N 1
ATOM 1540 C CA . VAL A 1 183 ? -12.672 -9.5 19.172 1 94.31 183 VAL A CA 1
ATOM 1541 C C . VAL A 1 183 ? -12.945 -10.117 17.797 1 94.31 183 VAL A C 1
ATOM 1543 O O . VAL A 1 183 ? -12.148 -10.922 17.297 1 94.31 183 VAL A O 1
ATOM 1546 N N . ILE A 1 184 ? -14.031 -9.742 17.219 1 95.69 184 ILE A N 1
ATOM 1547 C CA . ILE A 1 184 ? -14.391 -10.242 15.898 1 95.69 184 ILE A CA 1
ATOM 1548 C C . ILE A 1 184 ? -13.32 -9.82 14.883 1 95.69 184 ILE A C 1
ATOM 1550 O O . ILE A 1 184 ? -12.898 -10.625 14.055 1 95.69 184 ILE A O 1
ATOM 1554 N N . ASN A 1 185 ? -12.898 -8.648 15.016 1 95 185 ASN A N 1
ATOM 1555 C CA . ASN A 1 185 ? -11.883 -8.141 14.102 1 95 185 ASN A CA 1
ATOM 1556 C C . ASN A 1 185 ? -10.562 -8.875 14.266 1 95 185 ASN A C 1
ATOM 1558 O O . ASN A 1 185 ? -9.883 -9.172 13.281 1 95 185 ASN A O 1
ATOM 1562 N N . LEU A 1 186 ? -10.195 -9.141 15.438 1 95.62 186 LEU A N 1
ATOM 1563 C CA . LEU A 1 186 ? -8.977 -9.906 15.688 1 95.62 186 LEU A CA 1
ATOM 1564 C C . LEU A 1 186 ? -9.086 -11.305 15.086 1 95.62 186 LEU A C 1
ATOM 1566 O O . LEU A 1 186 ? -8.164 -11.766 14.406 1 95.62 186 LEU A O 1
ATOM 1570 N N . HIS A 1 187 ? -10.195 -11.93 15.391 1 96.44 187 HIS A N 1
ATOM 1571 C CA . HIS A 1 187 ? -10.414 -13.266 14.852 1 96.44 187 HIS A CA 1
ATOM 1572 C C . HIS A 1 187 ? -10.328 -13.273 13.328 1 96.44 187 HIS A C 1
ATOM 1574 O O . HIS A 1 187 ? -9.672 -14.141 12.742 1 96.44 187 HIS A O 1
ATOM 1580 N N . ASN A 1 188 ? -10.938 -12.32 12.758 1 95.62 188 ASN A N 1
ATOM 1581 C CA . ASN A 1 188 ? -10.922 -12.211 11.305 1 95.62 188 ASN A CA 1
ATOM 1582 C C . ASN A 1 188 ? -9.508 -11.977 10.773 1 95.62 188 ASN A C 1
ATOM 1584 O O . ASN A 1 188 ? -9.102 -12.602 9.797 1 95.62 188 ASN A O 1
ATOM 1588 N N . THR A 1 189 ? -8.781 -11.141 11.391 1 96.25 189 THR A N 1
ATOM 1589 C CA . THR A 1 189 ? -7.43 -10.797 10.961 1 96.25 189 THR A CA 1
ATOM 1590 C C . THR A 1 189 ? -6.504 -12.008 11.078 1 96.25 189 THR A C 1
ATOM 1592 O O . THR A 1 189 ? -5.703 -12.273 10.18 1 96.25 189 THR A O 1
ATOM 1595 N N . VAL A 1 190 ? -6.633 -12.711 12.109 1 96.38 190 VAL A N 1
ATOM 1596 C CA . VAL A 1 190 ? -5.801 -13.891 12.312 1 96.38 190 VAL A CA 1
ATOM 1597 C C . VAL A 1 190 ? -6.109 -14.938 11.25 1 96.38 190 VAL A C 1
ATOM 1599 O O . VAL A 1 190 ? -5.199 -15.531 10.672 1 96.38 190 VAL A O 1
ATOM 1602 N N . CYS A 1 191 ? -7.367 -15.133 11.07 1 96.75 191 CYS A N 1
ATOM 1603 C CA . CYS A 1 191 ? -7.758 -16.078 10.039 1 96.75 191 CYS A CA 1
ATOM 1604 C C . CYS A 1 191 ? -7.242 -15.648 8.672 1 96.75 191 CYS A C 1
ATOM 1606 O O . CYS A 1 191 ? -6.715 -16.469 7.91 1 96.75 191 CYS A O 1
ATOM 1608 N N . ASP A 1 192 ? -7.355 -14.375 8.398 1 95.88 192 ASP A N 1
ATOM 1609 C CA . ASP A 1 192 ? -6.891 -13.812 7.137 1 95.88 192 ASP A CA 1
ATOM 1610 C C . ASP A 1 192 ? -5.391 -14.031 6.953 1 95.88 192 ASP A C 1
ATOM 1612 O O . ASP A 1 192 ? -4.941 -14.422 5.871 1 95.88 192 ASP A O 1
ATOM 1616 N N . GLU A 1 193 ? -4.633 -13.852 7.945 1 96.81 193 GLU A N 1
ATOM 1617 C CA . GLU A 1 193 ? -3.182 -13.992 7.879 1 96.81 193 GLU A CA 1
ATOM 1618 C C . GLU A 1 193 ? -2.773 -15.453 7.754 1 96.81 193 GLU A C 1
ATOM 1620 O O . GLU A 1 193 ? -1.826 -15.781 7.039 1 96.81 193 GLU A O 1
ATOM 1625 N N . LEU A 1 194 ? -3.529 -16.328 8.383 1 96.62 194 LEU A N 1
ATOM 1626 C CA . LEU A 1 194 ? -3.232 -17.75 8.281 1 96.62 194 LEU A CA 1
ATOM 1627 C C . LEU A 1 194 ? -3.596 -18.281 6.895 1 96.62 194 LEU A C 1
ATOM 1629 O O . LEU A 1 194 ? -2.9 -19.141 6.355 1 96.62 194 LEU A O 1
ATOM 1633 N N . VAL A 1 195 ? -4.625 -17.781 6.391 1 96.31 195 VAL A N 1
ATOM 1634 C CA . VAL A 1 195 ? -5.016 -18.156 5.035 1 96.31 195 VAL A CA 1
ATOM 1635 C C . VAL A 1 195 ? -3.941 -17.703 4.047 1 96.31 195 VAL A C 1
ATOM 1637 O O . VAL A 1 195 ? -3.594 -18.438 3.121 1 96.31 195 VAL A O 1
ATOM 1640 N N . LEU A 1 196 ? -3.434 -16.531 4.23 1 96.44 196 LEU A N 1
ATOM 1641 C CA . LEU A 1 196 ? -2.361 -16.031 3.377 1 96.44 196 LEU A CA 1
ATOM 1642 C C . LEU A 1 196 ? -1.146 -16.938 3.436 1 96.44 196 LEU A C 1
ATOM 1644 O O . LEU A 1 196 ? -0.562 -17.281 2.402 1 96.44 196 LEU A O 1
ATOM 1648 N N . LEU A 1 197 ? -0.783 -17.391 4.625 1 95.5 197 LEU A N 1
ATOM 1649 C CA . LEU A 1 197 ? 0.386 -18.25 4.781 1 95.5 197 LEU A CA 1
ATOM 1650 C C . LEU A 1 197 ? 0.189 -19.578 4.059 1 95.5 197 LEU A C 1
ATOM 1652 O O . LEU A 1 197 ? 1.146 -20.156 3.537 1 95.5 197 LEU A O 1
ATOM 1656 N N . TYR A 1 198 ? -1.022 -20 4.039 1 95.31 198 TYR A N 1
ATOM 1657 C CA . TYR A 1 198 ? -1.331 -21.203 3.264 1 95.31 198 TYR A CA 1
ATOM 1658 C C . TYR A 1 198 ? -1.163 -20.953 1.771 1 95.31 198 TYR A C 1
ATOM 1660 O O . TYR A 1 198 ? -0.56 -21.75 1.06 1 95.31 198 TYR A O 1
ATOM 1668 N N . LYS A 1 199 ? -1.677 -19.828 1.295 1 93.56 199 LYS A N 1
ATOM 1669 C CA . LYS A 1 199 ? -1.586 -19.484 -0.118 1 93.56 199 LYS A CA 1
ATOM 1670 C C . LYS A 1 199 ? -0.132 -19.312 -0.551 1 93.56 199 LYS A C 1
ATOM 1672 O O . LYS A 1 199 ? 0.211 -19.578 -1.705 1 93.56 199 LYS A O 1
ATOM 1677 N N . LEU A 1 200 ? 0.68 -18.906 0.388 1 94.19 200 LEU A N 1
ATOM 1678 C CA . LEU A 1 200 ? 2.102 -18.734 0.118 1 94.19 200 LEU A CA 1
ATOM 1679 C C . LEU A 1 200 ? 2.867 -20.031 0.35 1 94.19 200 LEU A C 1
ATOM 1681 O O . LEU A 1 200 ? 4.098 -20.047 0.287 1 94.19 200 LEU A O 1
ATOM 1685 N N . LYS A 1 201 ? 2.213 -21.094 0.761 1 92.38 201 LYS A N 1
ATOM 1686 C CA . LYS A 1 201 ? 2.725 -22.453 0.896 1 92.38 201 LYS A CA 1
ATOM 1687 C C . LYS A 1 201 ? 3.674 -22.562 2.086 1 92.38 201 LYS A C 1
ATOM 1689 O O . LYS A 1 201 ? 4.637 -23.328 2.049 1 92.38 201 LYS A O 1
ATOM 1694 N N . VAL A 1 202 ? 3.432 -21.734 3.057 1 90.31 202 VAL A N 1
ATOM 1695 C CA . VAL A 1 202 ? 4.203 -21.828 4.289 1 90.31 202 VAL A CA 1
ATOM 1696 C C . VAL A 1 202 ? 3.779 -23.078 5.066 1 90.31 202 VAL A C 1
ATOM 1698 O O . VAL A 1 202 ? 4.617 -23.75 5.672 1 90.31 202 VAL A O 1
ATOM 1701 N N . TRP A 1 203 ? 2.457 -23.359 5.027 1 90.25 203 TRP A N 1
ATOM 1702 C CA . TRP A 1 203 ? 1.927 -24.594 5.598 1 90.25 203 TRP A CA 1
ATOM 1703 C C . TRP A 1 203 ? 0.92 -25.25 4.652 1 90.25 203 TRP A C 1
ATOM 1705 O O . TRP A 1 203 ? 0.385 -24.594 3.76 1 90.25 203 TRP A O 1
ATOM 1715 N N . ASP A 1 204 ? 0.705 -26.656 4.762 1 89.19 204 ASP A N 1
ATOM 1716 C CA . ASP A 1 204 ? -0.056 -27.344 3.723 1 89.19 204 ASP A CA 1
ATOM 1717 C C . ASP A 1 204 ? -1.136 -28.234 4.332 1 89.19 204 ASP A C 1
ATOM 1719 O O . ASP A 1 204 ? -1.64 -29.141 3.674 1 89.19 204 ASP A O 1
ATOM 1723 N N . HIS A 1 205 ? -1.759 -27.891 5.336 1 93.44 205 HIS A N 1
ATOM 1724 C CA . HIS A 1 205 ? -2.846 -28.703 5.887 1 93.44 205 HIS A CA 1
ATOM 1725 C C . HIS A 1 205 ? -4.195 -28.25 5.328 1 93.44 205 HIS A C 1
ATOM 1727 O O . HIS A 1 205 ? -4.754 -27.25 5.762 1 93.44 205 HIS A O 1
ATOM 1733 N N . LYS A 1 206 ? -4.77 -29.047 4.457 1 94.31 206 LYS A N 1
ATOM 1734 C CA . LYS A 1 206 ? -5.949 -28.688 3.68 1 94.31 206 LYS A CA 1
ATOM 1735 C C . LYS A 1 206 ? -7.18 -28.547 4.57 1 94.31 206 LYS A C 1
ATOM 1737 O O . LYS A 1 206 ? -7.957 -27.609 4.43 1 94.31 206 LYS A O 1
ATOM 1742 N N . ASP A 1 207 ? -7.387 -29.469 5.473 1 94.62 207 ASP A N 1
ATOM 1743 C CA . ASP A 1 207 ? -8.562 -29.438 6.336 1 94.62 207 ASP A CA 1
ATOM 1744 C C . ASP A 1 207 ? -8.57 -28.188 7.207 1 94.62 207 ASP A C 1
ATOM 1746 O O . ASP A 1 207 ? -9.609 -27.547 7.379 1 94.62 207 ASP A O 1
ATOM 1750 N N . PHE A 1 208 ? -7.422 -27.891 7.734 1 95.88 208 PHE A N 1
ATOM 1751 C CA . PHE A 1 208 ? -7.305 -26.688 8.562 1 95.88 208 PHE A CA 1
ATOM 1752 C C . PHE A 1 208 ? -7.535 -25.438 7.727 1 95.88 208 PHE A C 1
ATOM 1754 O O . PHE A 1 208 ? -8.156 -24.484 8.195 1 95.88 208 PHE A O 1
ATOM 1761 N N . TYR A 1 209 ? -7.059 -25.484 6.531 1 96 209 TYR A N 1
ATOM 1762 C CA . TYR A 1 209 ? -7.285 -24.375 5.617 1 96 209 TYR A CA 1
ATOM 1763 C C . TYR A 1 209 ? -8.773 -24.156 5.379 1 96 209 TYR A C 1
ATOM 1765 O O . TYR A 1 209 ? -9.273 -23.031 5.453 1 96 209 TYR A O 1
ATOM 1773 N N . ASN A 1 210 ? -9.469 -25.234 5.133 1 94.5 210 ASN A N 1
ATOM 1774 C CA . ASN A 1 210 ? -10.906 -25.141 4.887 1 94.5 210 ASN A CA 1
ATOM 1775 C C . ASN A 1 210 ? -11.648 -24.609 6.109 1 94.5 210 ASN A C 1
ATOM 1777 O O . ASN A 1 210 ? -12.586 -23.828 5.977 1 94.5 210 ASN A O 1
ATOM 1781 N N . TRP A 1 211 ? -11.219 -25.062 7.191 1 95.56 211 TRP A N 1
ATOM 1782 C CA . TRP A 1 211 ? -11.828 -24.594 8.43 1 95.56 211 TRP A CA 1
ATOM 1783 C C . TRP A 1 211 ? -11.562 -23.109 8.633 1 95.56 211 TRP A C 1
ATOM 1785 O O . TRP A 1 211 ? -12.461 -22.359 9.016 1 95.56 211 TRP A O 1
ATOM 1795 N N . LEU A 1 212 ? -10.359 -22.703 8.344 1 96.12 212 LEU A N 1
ATOM 1796 C CA . LEU A 1 212 ? -9.977 -21.297 8.492 1 96.12 212 LEU A CA 1
ATOM 1797 C C . LEU A 1 212 ? -10.758 -20.422 7.527 1 96.12 212 LEU A C 1
ATOM 1799 O O . LEU A 1 212 ? -11.18 -19.312 7.891 1 96.12 212 LEU A O 1
ATOM 1803 N N . GLU A 1 213 ? -10.883 -20.844 6.398 1 94.19 213 GLU A N 1
ATOM 1804 C CA . GLU A 1 213 ? -11.633 -20.078 5.395 1 94.19 213 GLU A CA 1
ATOM 1805 C C . GLU A 1 213 ? -13.078 -19.875 5.828 1 94.19 213 GLU A C 1
ATOM 1807 O O . GLU A 1 213 ? -13.641 -18.797 5.625 1 94.19 213 GLU A O 1
ATOM 1812 N N . LYS A 1 214 ? -13.641 -20.859 6.422 1 94.62 214 LYS A N 1
ATOM 1813 C CA . LYS A 1 214 ? -15.008 -20.75 6.918 1 94.62 214 LYS A CA 1
ATOM 1814 C C . LYS A 1 214 ? -15.086 -19.781 8.094 1 94.62 214 LYS A C 1
ATOM 1816 O O . LYS A 1 214 ? -16 -18.969 8.172 1 94.62 214 LYS A O 1
ATOM 1821 N N . GLN A 1 215 ? -14.156 -19.922 8.922 1 96.06 215 GLN A N 1
ATOM 1822 C CA . GLN A 1 215 ? -14.117 -19.016 10.062 1 96.06 215 GLN A CA 1
ATOM 1823 C C . GLN A 1 215 ? -13.938 -17.562 9.617 1 96.06 215 GLN A C 1
ATOM 1825 O O . GLN A 1 215 ? -14.539 -16.656 10.188 1 96.06 215 GLN A O 1
ATOM 1830 N N . GLU A 1 216 ? -13.102 -17.406 8.695 1 95.38 216 GLU A N 1
ATOM 1831 C CA . GLU A 1 216 ? -12.891 -16.078 8.133 1 95.38 216 GLU A CA 1
ATOM 1832 C C . GLU A 1 216 ? -14.18 -15.5 7.566 1 95.38 216 GLU A C 1
ATOM 1834 O O . GLU A 1 216 ? -14.508 -14.336 7.816 1 95.38 216 GLU A O 1
ATOM 1839 N N . ALA A 1 217 ? -14.938 -16.312 6.879 1 94.88 217 ALA A N 1
ATOM 1840 C CA . ALA A 1 217 ? -16.188 -15.883 6.273 1 94.88 217 ALA A CA 1
ATOM 1841 C C . ALA A 1 217 ? -17.219 -15.523 7.344 1 94.88 217 ALA A C 1
ATOM 1843 O O . ALA A 1 217 ? -17.922 -14.508 7.227 1 94.88 217 ALA A O 1
ATOM 1844 N N . ILE A 1 218 ? -17.234 -16.266 8.359 1 96.25 218 ILE A N 1
ATOM 1845 C CA . ILE A 1 218 ? -18.188 -16.047 9.43 1 96.25 218 ILE A CA 1
ATOM 1846 C C . ILE A 1 218 ? -17.859 -14.75 10.164 1 96.25 218 ILE A C 1
ATOM 1848 O O . ILE A 1 218 ? -18.734 -13.945 10.445 1 96.25 218 ILE A O 1
ATOM 1852 N N . SER A 1 219 ? -16.641 -14.625 10.453 1 96.56 219 SER A N 1
ATOM 1853 C CA . SER A 1 219 ? -16.219 -13.422 11.156 1 96.56 219 SER A CA 1
ATOM 1854 C C . SER A 1 219 ? -16.422 -12.18 10.297 1 96.56 219 SER A C 1
ATOM 1856 O O . SER A 1 219 ? -16.844 -11.133 10.805 1 96.56 219 SER A O 1
ATOM 1858 N N . TRP A 1 220 ? -16.141 -12.312 9.094 1 95.62 220 TRP A N 1
ATOM 1859 C CA . TRP A 1 220 ? -16.344 -11.195 8.18 1 95.62 220 TRP A CA 1
ATOM 1860 C C . TRP A 1 220 ? -17.828 -10.844 8.07 1 95.62 220 TRP A C 1
ATOM 1862 O O . TRP A 1 220 ? -18.188 -9.664 8.016 1 95.62 220 TRP A O 1
ATOM 1872 N N . GLU A 1 221 ? -18.672 -11.828 8.078 1 96.38 221 GLU A N 1
ATOM 1873 C CA . GLU A 1 221 ? -20.109 -11.602 8.039 1 96.38 221 GLU A CA 1
ATOM 1874 C C . GLU A 1 221 ? -20.594 -10.836 9.258 1 96.38 221 GLU A C 1
ATOM 1876 O O . GLU A 1 221 ? -21.391 -9.898 9.141 1 96.38 221 GLU A O 1
ATOM 1881 N N . ALA A 1 222 ? -20.125 -11.227 10.312 1 96.44 222 ALA A N 1
ATOM 1882 C CA . ALA A 1 222 ? -20.484 -10.547 11.547 1 96.44 222 ALA A CA 1
ATOM 1883 C C . ALA A 1 222 ? -20.031 -9.086 11.531 1 96.44 222 ALA A C 1
ATOM 1885 O O . ALA A 1 222 ? -20.797 -8.195 11.922 1 96.44 222 ALA A O 1
ATOM 1886 N N . ASP A 1 223 ? -18.875 -8.898 11.094 1 95.88 223 ASP A N 1
ATOM 1887 C CA . ASP A 1 223 ? -18.344 -7.539 11.016 1 95.88 223 ASP A CA 1
ATOM 1888 C C . ASP A 1 223 ? -19.188 -6.676 10.07 1 95.88 223 ASP A C 1
ATOM 1890 O O . ASP A 1 223 ? -19.453 -5.508 10.359 1 95.88 223 ASP A O 1
ATOM 1894 N N . ILE A 1 224 ? -19.578 -7.238 8.961 1 97.19 224 ILE A N 1
ATOM 1895 C CA . ILE A 1 224 ? -20.406 -6.516 8 1 97.19 224 ILE A CA 1
ATOM 1896 C C . ILE A 1 224 ? -21.734 -6.141 8.633 1 97.19 224 ILE A C 1
ATOM 1898 O O . ILE A 1 224 ? -22.203 -5.012 8.484 1 97.19 224 ILE A O 1
ATOM 1902 N N . LEU A 1 225 ? -22.297 -7.023 9.367 1 96.88 225 LEU A N 1
ATOM 1903 C CA . LEU A 1 225 ? -23.594 -6.789 9.984 1 96.88 225 LEU A CA 1
ATOM 1904 C C . LEU A 1 225 ? -23.516 -5.664 11.016 1 96.88 225 LEU A C 1
ATOM 1906 O O . LEU A 1 225 ? -24.375 -4.777 11.039 1 96.88 225 LEU A O 1
ATOM 1910 N N . PHE A 1 226 ? -22.484 -5.684 11.742 1 96.56 226 PHE A N 1
ATOM 1911 C CA . PHE A 1 226 ? -22.297 -4.625 12.727 1 96.56 226 PHE A CA 1
ATOM 1912 C C . PHE A 1 226 ? -22.031 -3.291 12.039 1 96.56 226 PHE A C 1
ATOM 1914 O O . PHE A 1 226 ? -22.547 -2.258 12.461 1 96.56 226 PHE A O 1
ATOM 1921 N N . SER A 1 227 ? -21.234 -3.338 11.039 1 96.25 227 SER A N 1
ATOM 1922 C CA . SER A 1 227 ? -20.906 -2.113 10.32 1 96.25 227 SER A CA 1
ATOM 1923 C C . SER A 1 227 ? -22.141 -1.523 9.641 1 96.25 227 SER A C 1
ATOM 1925 O O . SER A 1 227 ? -22.328 -0.305 9.633 1 96.25 227 SER A O 1
ATOM 1927 N N . LEU A 1 228 ? -22.922 -2.41 9.125 1 97 228 LEU A N 1
ATOM 1928 C CA . LEU A 1 228 ? -24.156 -1.965 8.492 1 97 228 LEU A CA 1
ATOM 1929 C C . LEU A 1 228 ? -25.109 -1.332 9.516 1 97 228 LEU A C 1
ATOM 1931 O O . LEU A 1 228 ? -25.672 -0.266 9.266 1 97 228 LEU A O 1
ATOM 1935 N N . LYS A 1 229 ? -25.219 -1.917 10.625 1 96.44 229 LYS A N 1
ATOM 1936 C CA . LYS A 1 229 ? -26.047 -1.364 11.695 1 96.44 229 LYS A CA 1
ATOM 1937 C C . LYS A 1 229 ? -25.562 0.028 12.094 1 96.44 229 LYS A C 1
ATOM 1939 O O . LYS A 1 229 ? -26.359 0.962 12.195 1 96.44 229 LYS A O 1
ATOM 1944 N N . ASN A 1 230 ? -24.312 0.15 12.266 1 95.38 230 ASN A N 1
ATOM 1945 C CA . ASN A 1 230 ? -23.734 1.429 12.672 1 95.38 230 ASN A CA 1
ATOM 1946 C C . ASN A 1 230 ? -23.938 2.498 11.602 1 95.38 230 ASN A C 1
ATOM 1948 O O . ASN A 1 230 ? -24.188 3.658 11.914 1 95.38 230 ASN A O 1
ATOM 1952 N N . LYS A 1 231 ? -23.812 2.033 10.375 1 96.31 231 LYS A N 1
ATOM 1953 C CA . LYS A 1 231 ? -23.984 2.996 9.297 1 96.31 231 LYS A CA 1
ATOM 1954 C C . LYS A 1 231 ? -25.453 3.43 9.188 1 96.31 231 LYS A C 1
ATOM 1956 O O . LYS A 1 231 ? -25.734 4.586 8.867 1 96.31 231 LYS A O 1
ATOM 1961 N N . LEU A 1 232 ? -26.359 2.572 9.492 1 96.19 232 LEU A N 1
ATOM 1962 C CA . LEU A 1 232 ? -27.766 2.91 9.469 1 96.19 232 LEU A CA 1
ATOM 1963 C C . LEU A 1 232 ? -28.109 3.885 10.594 1 96.19 232 LEU A C 1
ATOM 1965 O O . LEU A 1 232 ? -28.875 4.832 10.383 1 96.19 232 LEU A O 1
ATOM 1969 N N . ILE A 1 233 ? -27.516 3.684 11.719 1 96.25 233 ILE A N 1
ATOM 1970 C CA . ILE A 1 233 ? -27.719 4.594 12.836 1 96.25 233 ILE A CA 1
ATOM 1971 C C . ILE A 1 233 ? -27.125 5.957 12.516 1 96.25 233 ILE A C 1
ATOM 1973 O O . ILE A 1 233 ? -27.75 6.992 12.734 1 96.25 233 ILE A O 1
ATOM 1977 N N . GLU A 1 234 ? -25.953 5.883 11.992 1 95.12 234 GLU A N 1
ATOM 1978 C CA . GLU A 1 234 ? -25.297 7.117 11.602 1 95.12 234 GLU A CA 1
ATOM 1979 C C . GLU A 1 234 ? -26.109 7.883 10.57 1 95.12 234 GLU A C 1
ATOM 1981 O O . GLU A 1 234 ? -26.172 9.117 10.602 1 95.12 234 GLU A O 1
ATOM 1986 N N . LEU A 1 235 ? -26.688 7.141 9.656 1 95.31 235 LEU A N 1
ATOM 1987 C CA . LEU A 1 235 ? -27.516 7.754 8.625 1 95.31 235 LEU A CA 1
ATOM 1988 C C . LEU A 1 235 ? -28.703 8.469 9.242 1 95.31 235 LEU A C 1
ATOM 1990 O O . LEU A 1 235 ? -29 9.609 8.883 1 95.31 235 LEU A O 1
ATOM 1994 N N . GLN A 1 236 ? -29.297 7.895 10.172 1 95.19 236 GLN A N 1
ATOM 1995 C CA . GLN A 1 236 ? -30.453 8.477 10.844 1 95.19 236 GLN A CA 1
ATOM 1996 C C . GLN A 1 236 ? -30.047 9.719 11.641 1 95.19 236 GLN A C 1
ATOM 1998 O O . GLN A 1 236 ? -30.766 10.727 11.625 1 95.19 236 GLN A O 1
ATOM 2003 N N . GLU A 1 237 ? -28.969 9.625 12.297 1 94.38 237 GLU A N 1
ATOM 2004 C CA . GLU A 1 237 ? -28.469 10.758 13.078 1 94.38 237 GLU A CA 1
ATOM 2005 C C . GLU A 1 237 ? -28.141 11.945 12.18 1 94.38 237 GLU A C 1
ATOM 2007 O O . GLU A 1 237 ? -28.469 13.094 12.5 1 94.38 237 GLU A O 1
ATOM 2012 N N . MET A 1 238 ? -27.547 11.617 11.125 1 93.38 238 MET A N 1
ATOM 2013 C CA . MET A 1 238 ? -27.141 12.68 10.211 1 93.38 238 MET A CA 1
ATOM 2014 C C . MET A 1 238 ? -28.359 13.312 9.547 1 93.38 238 MET A C 1
ATOM 2016 O O . MET A 1 238 ? -28.406 14.523 9.336 1 93.38 238 MET A O 1
ATOM 2020 N N . LYS A 1 239 ? -29.281 12.539 9.227 1 92.25 239 LYS A N 1
ATOM 2021 C CA . LYS A 1 239 ? -30.516 13.055 8.656 1 92.25 239 LYS A CA 1
ATOM 2022 C C . LYS A 1 239 ? -31.266 13.938 9.656 1 92.25 239 LYS A C 1
ATOM 2024 O O . LYS A 1 239 ? -31.812 14.977 9.289 1 92.25 239 LYS A O 1
ATOM 2029 N N . GLN A 1 240 ? -31.234 13.539 10.875 1 92.5 240 GLN A N 1
ATOM 2030 C CA . GLN A 1 240 ? -31.875 14.32 11.93 1 92.5 240 GLN A CA 1
ATOM 2031 C C . GLN A 1 240 ? -31.172 15.656 12.133 1 92.5 240 GLN A C 1
ATOM 2033 O O . GLN A 1 240 ? -31.812 16.688 12.273 1 92.5 240 GLN A O 1
ATOM 2038 N N . LYS A 1 241 ? -29.906 15.57 12.164 1 90.88 241 LYS A N 1
ATOM 2039 C CA . LYS A 1 241 ? -29.141 16.797 12.32 1 90.88 241 LYS A CA 1
ATOM 2040 C C . LYS A 1 241 ? -29.391 17.75 11.148 1 90.88 241 LYS A C 1
ATOM 2042 O O . LYS A 1 241 ? -29.516 18.969 11.344 1 90.88 241 LYS A O 1
ATOM 2047 N N . ARG A 1 242 ? -29.422 17.219 9.992 1 89.69 242 ARG A N 1
ATOM 2048 C CA . ARG A 1 242 ? -29.703 18.031 8.805 1 89.69 242 ARG A CA 1
ATOM 2049 C C . ARG A 1 242 ? -31.094 18.656 8.883 1 89.69 242 ARG A C 1
ATOM 2051 O O . ARG A 1 242 ? -31.266 19.828 8.57 1 89.69 242 ARG A O 1
ATOM 2058 N N . TYR A 1 243 ? -32.031 17.875 9.359 1 88.75 243 TYR A N 1
ATOM 2059 C CA . TYR A 1 243 ? -33.406 18.344 9.5 1 88.75 243 TYR A CA 1
ATOM 2060 C C . TYR A 1 243 ? -33.5 19.438 10.547 1 88.75 243 TYR A C 1
ATOM 2062 O O . TYR A 1 243 ? -34.188 20.438 10.344 1 88.75 243 TYR A O 1
ATOM 2070 N N . GLU A 1 244 ? -32.812 19.297 11.617 1 89.44 244 GLU A N 1
ATOM 2071 C CA . GLU A 1 244 ? -32.781 20.312 12.664 1 89.44 244 GLU A CA 1
ATOM 2072 C C . GLU A 1 244 ? -32.188 21.625 12.164 1 89.44 244 GLU A C 1
ATOM 2074 O O . GLU A 1 244 ? -32.688 22.703 12.469 1 89.44 244 GLU A O 1
ATOM 2079 N N . MET A 1 245 ? -31.172 21.438 11.406 1 87.94 245 MET A N 1
ATOM 2080 C CA . MET A 1 245 ? -30.531 22.625 10.859 1 87.94 245 MET A CA 1
ATOM 2081 C C . MET A 1 245 ? -31.438 23.328 9.859 1 87.94 245 MET A C 1
ATOM 2083 O O . MET A 1 245 ? -31.453 24.562 9.781 1 87.94 245 MET A O 1
ATOM 2087 N N . LEU A 1 246 ? -32.188 22.625 9.156 1 86.56 246 LEU A N 1
ATOM 2088 C CA . LEU A 1 246 ? -33.125 23.188 8.195 1 86.56 246 LEU A CA 1
ATOM 2089 C C . LEU A 1 246 ? -34.281 23.922 8.898 1 86.56 246 LEU A C 1
ATOM 2091 O O . LEU A 1 246 ? -34.719 24.984 8.453 1 86.56 246 LEU A O 1
ATOM 2095 N N . ILE A 1 247 ? -34.688 23.406 10.008 1 85.06 247 ILE A N 1
ATOM 2096 C CA . ILE A 1 247 ? -35.719 24.047 10.812 1 85.06 247 ILE A CA 1
ATOM 2097 C C . ILE A 1 247 ? -35.188 25.359 11.383 1 85.06 247 ILE A C 1
ATOM 2099 O O . ILE A 1 247 ? -35.906 26.375 11.375 1 85.06 247 ILE A O 1
ATOM 2103 N N . ASP A 1 248 ? -33.969 25.281 11.773 1 82.88 248 ASP A N 1
ATOM 2104 C CA . ASP A 1 248 ? -33.344 26.484 12.32 1 82.88 248 ASP A CA 1
ATOM 2105 C C . ASP A 1 248 ? -33.219 27.562 11.258 1 82.88 248 ASP A C 1
ATOM 2107 O O . ASP A 1 248 ? -33.469 28.75 11.523 1 82.88 248 ASP A O 1
ATOM 2111 N N . LEU A 1 249 ? -32.812 27.188 10.125 1 83.19 249 LEU A N 1
ATOM 2112 C CA . LEU A 1 249 ? -32.688 28.125 9.023 1 83.19 249 LEU A CA 1
ATOM 2113 C C . LEU A 1 249 ? -34.031 28.719 8.648 1 83.19 249 LEU A C 1
ATOM 2115 O O . LEU A 1 249 ? -34.156 29.922 8.398 1 83.19 249 LEU A O 1
ATOM 2119 N N . ARG A 1 250 ? -35.031 27.984 8.633 1 81.69 250 ARG A N 1
ATOM 2120 C CA . ARG A 1 250 ? -36.375 28.438 8.312 1 81.69 250 ARG A CA 1
ATOM 2121 C C . ARG A 1 250 ? -36.906 29.375 9.391 1 81.69 250 ARG A C 1
ATOM 2123 O O . ARG A 1 250 ? -37.562 30.375 9.078 1 81.69 250 ARG A O 1
ATOM 2130 N N . ALA A 1 251 ? -36.625 29.031 10.586 1 82.38 251 ALA A N 1
ATOM 2131 C CA . ALA A 1 251 ? -37.062 29.891 11.695 1 82.38 251 ALA A CA 1
ATOM 2132 C C . ALA A 1 251 ? -36.375 31.25 11.625 1 82.38 251 ALA A C 1
ATOM 2134 O O . ALA A 1 251 ? -37 32.281 11.875 1 82.38 251 ALA A O 1
ATOM 2135 N N . ARG A 1 252 ? -35.156 31.172 11.289 1 78.81 252 ARG A N 1
ATOM 2136 C CA . ARG A 1 252 ? -34.406 32.438 11.18 1 78.81 252 ARG A CA 1
ATOM 2137 C C . ARG A 1 252 ? -34.906 33.281 10.023 1 78.81 252 ARG A C 1
ATOM 2139 O O . ARG A 1 252 ? -35.031 34.5 10.141 1 78.81 252 ARG A O 1
ATOM 2146 N N . ARG A 1 253 ? -35.219 32.656 8.945 1 77.69 253 ARG A N 1
ATOM 2147 C CA . ARG A 1 253 ? -35.75 33.375 7.789 1 77.69 253 ARG A CA 1
ATOM 2148 C C . ARG A 1 253 ? -37.125 33.938 8.086 1 77.69 253 ARG A C 1
ATOM 2150 O O . ARG A 1 253 ? -37.406 35.062 7.68 1 77.69 253 ARG A O 1
ATOM 2157 N N . GLN A 1 254 ? -37.969 33.281 8.781 1 80.75 254 GLN A N 1
ATOM 2158 C CA . GLN A 1 254 ? -39.312 33.75 9.164 1 80.75 254 GLN A CA 1
ATOM 2159 C C . GLN A 1 254 ? -39.188 34.906 10.148 1 80.75 254 GLN A C 1
ATOM 2161 O O . GLN A 1 254 ? -39.969 35.875 10.047 1 80.75 254 GLN A O 1
ATOM 2166 N N . ALA A 1 255 ? -38.25 34.781 11 1 77.5 255 ALA A N 1
ATOM 2167 C CA . ALA A 1 255 ? -38.031 35.875 11.961 1 77.5 255 ALA A CA 1
ATOM 2168 C C . ALA A 1 255 ? -37.594 37.156 11.266 1 77.5 255 ALA A C 1
ATOM 2170 O O . ALA A 1 255 ? -38.031 38.25 11.625 1 77.5 255 ALA A O 1
ATOM 2171 N N . LEU A 1 256 ? -36.781 36.938 10.32 1 76.25 256 LEU A N 1
ATOM 2172 C CA . LEU A 1 256 ? -36.312 38.094 9.555 1 76.25 256 LEU A CA 1
ATOM 2173 C C . LEU A 1 256 ? -37.469 38.688 8.758 1 76.25 256 LEU A C 1
ATOM 2175 O O . LEU A 1 256 ? -37.594 39.906 8.695 1 76.25 256 LEU A O 1
ATOM 2179 N N . GLU A 1 257 ? -38.312 37.906 8.172 1 76.19 257 GLU A N 1
ATOM 2180 C CA . GLU A 1 257 ? -39.438 38.375 7.41 1 76.19 257 GLU A CA 1
ATOM 2181 C C . GLU A 1 257 ? -40.438 39.094 8.312 1 76.19 257 GLU A C 1
ATOM 2183 O O . GLU A 1 257 ? -41 40.125 7.938 1 76.19 257 GLU A O 1
ATOM 2188 N N . LEU A 1 258 ? -40.594 38.594 9.484 1 76.19 258 LEU A N 1
ATOM 2189 C CA . LEU A 1 258 ? -41.5 39.188 10.445 1 76.19 258 LEU A CA 1
ATOM 2190 C C . LEU A 1 258 ? -40.938 40.531 10.945 1 76.19 258 LEU A C 1
ATOM 2192 O O . LEU A 1 258 ? -41.688 41.5 11.109 1 76.19 258 LEU A O 1
ATOM 2196 N N . SER A 1 259 ? -39.719 40.594 11.148 1 71.56 259 SER A N 1
ATOM 2197 C CA . SER A 1 259 ? -39.094 41.812 11.594 1 71.56 259 SER A CA 1
ATOM 2198 C C . SER A 1 259 ? -39.188 42.906 10.523 1 71.56 259 SER A C 1
ATOM 2200 O O . SER A 1 259 ? -39.469 44.094 10.836 1 71.56 259 SER A O 1
ATOM 2202 N N . LYS A 1 260 ? -39.062 42.5 9.297 1 69.62 260 LYS A N 1
ATOM 2203 C CA . LYS A 1 260 ? -39.188 43.438 8.188 1 69.62 260 LYS A CA 1
ATOM 2204 C C . LYS A 1 260 ? -40.625 43.938 8.047 1 69.62 260 LYS A C 1
ATOM 2206 O O . LYS A 1 260 ? -40.875 45.125 7.812 1 69.62 260 LYS A O 1
ATOM 2211 N N . SER A 1 261 ? -41.594 43.094 8.219 1 70.81 261 SER A N 1
ATOM 2212 C CA . SER A 1 261 ? -43 43.469 8.094 1 70.81 261 SER A CA 1
ATOM 2213 C C . SER A 1 261 ? -43.438 44.375 9.234 1 70.81 261 SER A C 1
ATOM 2215 O O . SER A 1 261 ? -44.188 45.312 9.031 1 70.81 261 SER A O 1
ATOM 2217 N N . LEU A 1 262 ? -42.938 44.094 10.344 1 63.88 262 LEU A N 1
ATOM 2218 C CA . LEU A 1 262 ? -43.25 44.938 11.5 1 63.88 262 LEU A CA 1
ATOM 2219 C C . LEU A 1 262 ? -42.625 46.312 11.352 1 63.88 262 LEU A C 1
ATOM 2221 O O . LEU A 1 262 ? -43.25 47.312 11.75 1 63.88 262 LEU A O 1
ATOM 2225 N N . HIS A 1 263 ? -41.5 46.25 10.719 1 60.5 263 HIS A N 1
ATOM 2226 C CA . HIS A 1 263 ? -40.875 47.531 10.477 1 60.5 263 HIS A CA 1
ATOM 2227 C C . HIS A 1 263 ? -41.594 48.312 9.406 1 60.5 263 HIS A C 1
ATOM 2229 O O . HIS A 1 263 ? -41.688 49.562 9.477 1 60.5 263 HIS A O 1
ATOM 2235 N N . ARG A 1 264 ? -42.094 47.656 8.438 1 60.28 264 ARG A N 1
ATOM 2236 C CA . ARG A 1 264 ? -42.875 48.344 7.398 1 60.28 264 ARG A CA 1
ATOM 2237 C C . ARG A 1 264 ? -44.188 48.875 7.949 1 60.28 264 ARG A C 1
ATOM 2239 O O . ARG A 1 264 ? -44.656 49.938 7.555 1 60.28 264 ARG A O 1
ATOM 2246 N N . SER A 1 265 ? -44.688 48.188 8.82 1 59.38 265 SER A N 1
ATOM 2247 C CA . SER A 1 265 ? -45.938 48.625 9.398 1 59.38 265 SER A CA 1
ATOM 2248 C C . SER A 1 265 ? -45.719 49.781 10.383 1 59.38 265 SER A C 1
ATOM 2250 O O . SER A 1 265 ? -46.625 50.562 10.672 1 59.38 265 SER A O 1
ATOM 2252 N N . ARG A 1 266 ? -44.531 49.781 11.016 1 55.06 266 ARG A N 1
ATOM 2253 C CA . ARG A 1 266 ? -44.219 50.875 11.906 1 55.06 266 ARG A CA 1
ATOM 2254 C C . ARG A 1 266 ? -43.625 52.062 11.133 1 55.06 266 ARG A C 1
ATOM 2256 O O . ARG A 1 266 ? -42.438 52.344 11.242 1 55.06 266 ARG A O 1
ATOM 2263 N N . GLU A 1 267 ? -43.938 52.312 10.039 1 51.28 267 GLU A N 1
ATOM 2264 C CA . GLU A 1 267 ? -43.531 53.469 9.258 1 51.28 267 GLU A CA 1
ATOM 2265 C C . GLU A 1 267 ? -43.594 54.75 10.094 1 51.28 267 GLU A C 1
ATOM 2267 O O . GLU A 1 267 ? -43.062 55.781 9.703 1 51.28 267 GLU A O 1
ATOM 2272 N N . ASN A 1 268 ? -44.688 54.969 10.93 1 47.28 268 ASN A N 1
ATOM 2273 C CA . ASN A 1 268 ? -44.562 56.25 11.602 1 47.28 268 ASN A CA 1
ATOM 2274 C C . ASN A 1 268 ? -43.406 56.25 12.586 1 47.28 268 ASN A C 1
ATOM 2276 O O . ASN A 1 268 ? -43.344 57.094 13.492 1 47.28 268 ASN A O 1
ATOM 2280 N N . MET A 1 269 ? -42.781 55.094 12.906 1 45.44 269 MET A N 1
ATOM 2281 C CA . MET A 1 269 ? -41.812 55.188 14.008 1 45.44 269 MET A CA 1
ATOM 2282 C C . MET A 1 269 ? -40.5 55.812 13.539 1 45.44 269 MET A C 1
ATOM 2284 O O . MET A 1 269 ? -40.188 55.812 12.344 1 45.44 269 MET A O 1
ATOM 2288 N N . SER A 1 270 ? -39.5 56.281 14.484 1 51.66 270 SER A N 1
ATOM 2289 C CA . SER A 1 270 ? -38.406 57.219 14.477 1 51.66 270 SER A CA 1
ATOM 2290 C C . SER A 1 270 ? -37.25 56.75 13.609 1 51.66 270 SER A C 1
ATOM 2292 O O . SER A 1 270 ? -37.094 55.531 13.375 1 51.66 270 SER A O 1
ATOM 2294 N N . PRO A 1 271 ? -36.562 57.562 12.766 1 52.19 271 PRO A N 1
ATOM 2295 C CA . PRO A 1 271 ? -35.375 57.375 11.953 1 52.19 271 PRO A CA 1
ATOM 2296 C C . PRO A 1 271 ? -34.375 56.406 12.602 1 52.19 271 PRO A C 1
ATOM 2298 O O . PRO A 1 271 ? -33.625 55.75 11.891 1 52.19 271 PRO A O 1
ATOM 2301 N N . ILE A 1 272 ? -34.281 56.344 13.883 1 52.38 272 ILE A N 1
ATOM 2302 C CA . ILE A 1 272 ? -33.281 55.562 14.594 1 52.38 272 ILE A CA 1
ATOM 2303 C C . ILE A 1 272 ? -33.562 54.062 14.445 1 52.38 272 ILE A C 1
ATOM 2305 O O . ILE A 1 272 ? -32.656 53.25 14.289 1 52.38 272 ILE A O 1
ATOM 2309 N N . HIS A 1 273 ? -34.844 53.75 14.445 1 52.19 273 HIS A N 1
ATOM 2310 C CA . HIS A 1 273 ? -35.188 52.344 14.336 1 52.19 273 HIS A CA 1
ATOM 2311 C C . HIS A 1 273 ? -34.875 51.781 12.945 1 52.19 273 HIS A C 1
ATOM 2313 O O . HIS A 1 273 ? -34.406 50.656 12.805 1 52.19 273 HIS A O 1
ATOM 2319 N N . ASN A 1 274 ? -35.031 52.562 11.953 1 53.09 274 ASN A N 1
ATOM 2320 C CA . ASN A 1 274 ? -34.594 52.188 10.617 1 53.09 274 ASN A CA 1
ATOM 2321 C C . ASN A 1 274 ? -33.094 51.969 10.57 1 53.09 274 ASN A C 1
ATOM 2323 O O . ASN A 1 274 ? -32.625 51.062 9.883 1 53.09 274 ASN A O 1
ATOM 2327 N N . GLN A 1 275 ? -32.344 52.75 11.328 1 53.41 275 GLN A N 1
ATOM 2328 C CA . GLN A 1 275 ? -30.906 52.594 11.391 1 53.41 275 GLN A CA 1
ATOM 2329 C C . GLN A 1 275 ? -30.531 51.281 12.086 1 53.41 275 GLN A C 1
ATOM 2331 O O . GLN A 1 275 ? -29.625 50.562 11.641 1 53.41 275 GLN A O 1
ATOM 2336 N N . LEU A 1 276 ? -31.219 50.969 13.141 1 52.66 276 LEU A N 1
ATOM 2337 C CA . LEU A 1 276 ? -30.922 49.719 13.867 1 52.66 276 LEU A CA 1
ATOM 2338 C C . LEU A 1 276 ? -31.297 48.5 13.039 1 52.66 276 LEU A C 1
ATOM 2340 O O . LEU A 1 276 ? -30.578 47.5 13.039 1 52.66 276 LEU A O 1
ATOM 2344 N N . LEU A 1 277 ? -32.375 48.625 12.453 1 52.31 277 LEU A N 1
ATOM 2345 C CA . LEU A 1 277 ? -32.781 47.562 11.531 1 52.31 277 LEU A CA 1
ATOM 2346 C C . LEU A 1 277 ? -31.781 47.469 10.375 1 52.31 277 LEU A C 1
ATOM 2348 O O . LEU A 1 277 ? -31.469 46.344 9.906 1 52.31 277 LEU A O 1
ATOM 2352 N N . HIS A 1 278 ? -31.453 48.688 9.922 1 52.22 278 HIS A N 1
ATOM 2353 C CA . HIS A 1 278 ? -30.359 48.656 8.961 1 52.22 278 HIS A CA 1
ATOM 2354 C C . HIS A 1 278 ? -29.109 48 9.555 1 52.22 278 HIS A C 1
ATOM 2356 O O . HIS A 1 278 ? -28.391 47.281 8.867 1 52.22 278 HIS A O 1
ATOM 2362 N N . GLU A 1 279 ? -28.875 48.344 10.781 1 50.91 279 GLU A N 1
ATOM 2363 C CA . GLU A 1 279 ? -27.719 47.75 11.438 1 50.91 279 GLU A CA 1
ATOM 2364 C C . GLU A 1 279 ? -27.938 46.281 11.703 1 50.91 279 GLU A C 1
ATOM 2366 O O . GLU A 1 279 ? -27 45.469 11.641 1 50.91 279 GLU A O 1
ATOM 2371 N N . PHE A 1 280 ? -29.047 45.969 12.219 1 48.47 280 PHE A N 1
ATOM 2372 C CA . PHE A 1 280 ? -29.406 44.562 12.375 1 48.47 280 PHE A CA 1
ATOM 2373 C C . PHE A 1 280 ? -29.422 43.844 11.031 1 48.47 280 PHE A C 1
ATOM 2375 O O . PHE A 1 280 ? -29.047 42.688 10.945 1 48.47 280 PHE A O 1
ATOM 2382 N N . ASP A 1 281 ? -30.109 44.625 10.203 1 47.66 281 ASP A N 1
ATOM 2383 C CA . ASP A 1 281 ? -30 44.125 8.836 1 47.66 281 ASP A CA 1
ATOM 2384 C C . ASP A 1 281 ? -28.562 44.125 8.352 1 47.66 281 ASP A C 1
ATOM 2386 O O . ASP A 1 281 ? -28.281 43.812 7.195 1 47.66 281 ASP A O 1
ATOM 2390 N N . ASN A 1 282 ? -28 45.281 8.758 1 45.22 282 ASN A N 1
ATOM 2391 C CA . ASN A 1 282 ? -26.609 45.344 8.297 1 45.22 282 ASN A CA 1
ATOM 2392 C C . ASN A 1 282 ? -25.922 44 8.352 1 45.22 282 ASN A C 1
ATOM 2394 O O . ASN A 1 282 ? -25.766 43.406 9.43 1 45.22 282 ASN A O 1
ATOM 2398 N N . SER A 1 283 ? -26.109 43.062 7.312 1 51.56 283 SER A N 1
ATOM 2399 C CA . SER A 1 283 ? -26.188 42.062 6.246 1 51.56 283 SER A CA 1
ATOM 2400 C C . SER A 1 283 ? -24.969 41.156 6.266 1 51.56 283 SER A C 1
ATOM 2402 O O . SER A 1 283 ? -25.062 39.969 5.863 1 51.56 283 SER A O 1
ATOM 2404 N N . ASP A 1 284 ? -24.016 41.688 6.723 1 56.72 284 ASP A N 1
ATOM 2405 C CA . ASP A 1 284 ? -22.812 40.875 6.52 1 56.72 284 ASP A CA 1
ATOM 2406 C C . ASP A 1 284 ? -22.781 39.719 7.484 1 56.72 284 ASP A C 1
ATOM 2408 O O . ASP A 1 284 ? -22.406 38.594 7.102 1 56.72 284 ASP A O 1
ATOM 2412 N N . ASP A 1 285 ? -23.219 40 8.789 1 61.62 285 ASP A N 1
ATOM 2413 C CA . ASP A 1 285 ? -23.172 38.906 9.758 1 61.62 285 ASP A CA 1
ATOM 2414 C C . ASP A 1 285 ? -24.266 37.875 9.461 1 61.62 285 ASP A C 1
ATOM 2416 O O . ASP A 1 285 ? -24.031 36.688 9.609 1 61.62 285 ASP A O 1
ATOM 2420 N N . TRP A 1 286 ? -25.469 38.438 9.18 1 65.12 286 TRP A N 1
ATOM 2421 C CA . TRP A 1 286 ? -26.547 37.531 8.82 1 65.12 286 TRP A CA 1
ATOM 2422 C C . TRP A 1 286 ? -26.172 36.719 7.574 1 65.12 286 TRP A C 1
ATOM 2424 O O . TRP A 1 286 ? -26.391 35.5 7.527 1 65.12 286 TRP A O 1
ATOM 2434 N N . ARG A 1 287 ? -25.625 37.469 6.676 1 65.5 287 ARG A N 1
ATOM 2435 C CA . ARG A 1 287 ? -25.203 36.781 5.461 1 65.5 287 ARG A CA 1
ATOM 2436 C C . ARG A 1 287 ? -24.094 35.781 5.754 1 65.5 287 ARG A C 1
ATOM 2438 O O . ARG A 1 287 ? -24.094 34.656 5.203 1 65.5 287 ARG A O 1
ATOM 2445 N N . ARG A 1 288 ? -23.203 36.094 6.625 1 71.62 288 ARG A N 1
ATOM 2446 C CA . ARG A 1 288 ? -22.125 35.188 6.996 1 71.62 288 ARG A CA 1
ATOM 2447 C C . ARG A 1 288 ? -22.688 33.969 7.699 1 71.62 288 ARG A C 1
ATOM 2449 O O . ARG A 1 288 ? -22.25 32.844 7.43 1 71.62 288 ARG A O 1
ATOM 2456 N N . THR A 1 289 ? -23.609 34.219 8.555 1 76.19 289 THR A N 1
ATOM 2457 C CA . THR A 1 289 ? -24.203 33.094 9.281 1 76.19 289 THR A CA 1
ATOM 2458 C C . THR A 1 289 ? -25.016 32.188 8.344 1 76.19 289 THR A C 1
ATOM 2460 O O . THR A 1 289 ? -24.984 30.969 8.461 1 76.19 289 THR A O 1
ATOM 2463 N N . GLU A 1 290 ? -25.766 32.844 7.461 1 75.19 290 GLU A N 1
ATOM 2464 C CA . GLU A 1 290 ? -26.516 32.062 6.484 1 75.19 290 GLU A CA 1
ATOM 2465 C C . GLU A 1 290 ? -25.594 31.266 5.574 1 75.19 290 GLU A C 1
ATOM 2467 O O . GLU A 1 290 ? -25.891 30.125 5.234 1 75.19 290 GLU A O 1
ATOM 2472 N N . LEU A 1 291 ? -24.516 31.906 5.258 1 75.56 291 LEU A N 1
ATOM 2473 C CA . LEU A 1 291 ? -23.531 31.203 4.426 1 75.56 291 LEU A CA 1
ATOM 2474 C C . LEU A 1 291 ? -22.906 30.047 5.188 1 75.56 291 LEU A C 1
ATOM 2476 O O . LEU A 1 291 ? -22.656 28.984 4.613 1 75.56 291 LEU A O 1
ATOM 2480 N N . GLU A 1 292 ? -22.703 30.25 6.41 1 81.06 292 GLU A N 1
ATOM 2481 C CA . GLU A 1 292 ? -22.141 29.188 7.246 1 81.06 292 GLU A CA 1
ATOM 2482 C C . GLU A 1 292 ? -23.109 28.016 7.395 1 81.06 292 GLU A C 1
ATOM 2484 O O . GLU A 1 292 ? -22.703 26.859 7.309 1 81.06 292 GLU A O 1
ATOM 2489 N N . ILE A 1 293 ? -24.328 28.375 7.559 1 81.69 293 ILE A N 1
ATOM 2490 C CA . ILE A 1 293 ? -25.328 27.344 7.707 1 81.69 293 ILE A CA 1
ATOM 2491 C C . ILE A 1 293 ? -25.5 26.594 6.383 1 81.69 293 ILE A C 1
ATOM 2493 O O . ILE A 1 293 ? -25.625 25.359 6.363 1 81.69 293 ILE A O 1
ATOM 2497 N N . SER A 1 294 ? -25.453 27.344 5.355 1 78.25 294 SER A N 1
ATOM 2498 C CA . SER A 1 294 ? -25.562 26.719 4.043 1 78.25 294 SER A CA 1
ATOM 2499 C C . SER A 1 294 ? -24.375 25.797 3.766 1 78.25 294 SER A C 1
ATOM 2501 O O . SER A 1 294 ? -24.531 24.719 3.207 1 78.25 294 SER A O 1
ATOM 2503 N N . SER A 1 295 ? -23.25 26.234 4.164 1 82.31 295 SER A N 1
ATOM 2504 C CA . SER A 1 295 ? -22.047 25.422 3.998 1 82.31 295 SER A CA 1
ATOM 2505 C C . SER A 1 295 ? -22.125 24.156 4.844 1 82.31 295 SER A C 1
ATOM 2507 O O . SER A 1 295 ? -21.719 23.078 4.395 1 82.31 295 SER A O 1
ATOM 2509 N N . GLN A 1 296 ? -22.641 24.328 5.938 1 85.19 296 GLN A N 1
ATOM 2510 C CA . GLN A 1 296 ? -22.797 23.156 6.812 1 85.19 296 GLN A CA 1
ATOM 2511 C C . GLN A 1 296 ? -23.828 22.188 6.262 1 85.19 296 GLN A C 1
ATOM 2513 O O . GLN A 1 296 ? -23.656 20.969 6.359 1 85.19 296 GLN A O 1
ATOM 2518 N N . LEU A 1 297 ? -24.828 22.734 5.734 1 86.88 297 LEU A N 1
ATOM 2519 C CA . LEU A 1 297 ? -25.875 21.891 5.137 1 86.88 297 LEU A CA 1
ATOM 2520 C C . LEU A 1 297 ? -25.328 21.109 3.947 1 86.88 297 LEU A C 1
ATOM 2522 O O . LEU A 1 297 ? -25.672 19.953 3.74 1 86.88 297 LEU A O 1
ATOM 2526 N N . GLU A 1 298 ? -24.5 21.734 3.242 1 83.56 298 GLU A N 1
ATOM 2527 C CA . GLU A 1 298 ? -23.859 21.047 2.129 1 83.56 298 GLU A CA 1
ATOM 2528 C C . GLU A 1 298 ? -22.922 19.953 2.629 1 83.56 298 GLU A C 1
ATOM 2530 O O . GLU A 1 298 ? -22.828 18.875 2.027 1 83.56 298 GLU A O 1
ATOM 2535 N N . GLU A 1 299 ? -22.281 20.203 3.666 1 85.5 299 GLU A N 1
ATOM 2536 C CA . GLU A 1 299 ? -21.406 19.203 4.273 1 85.5 299 GLU A CA 1
ATOM 2537 C C . GLU A 1 299 ? -22.188 17.984 4.746 1 85.5 299 GLU A C 1
ATOM 2539 O O . GLU A 1 299 ? -21.75 16.859 4.586 1 85.5 299 GLU A O 1
ATOM 2544 N N . TYR A 1 300 ? -23.328 18.297 5.254 1 88.81 300 TYR A N 1
ATOM 2545 C CA . TYR A 1 300 ? -24.188 17.188 5.695 1 88.81 300 TYR A CA 1
ATOM 2546 C C . TYR A 1 300 ? -24.703 16.391 4.504 1 88.81 300 TYR A C 1
ATOM 2548 O O . TYR A 1 300 ? -24.797 15.164 4.566 1 88.81 300 TYR A O 1
ATOM 2556 N N . ARG A 1 301 ? -25.031 17.078 3.521 1 87.5 301 ARG A N 1
ATOM 2557 C CA . ARG A 1 301 ? -25.484 16.391 2.318 1 87.5 301 ARG A CA 1
ATOM 2558 C C . ARG A 1 301 ? -24.406 15.477 1.768 1 87.5 301 ARG A C 1
ATOM 2560 O O . ARG A 1 301 ? -24.672 14.328 1.421 1 87.5 301 ARG A O 1
ATOM 2567 N N . HIS A 1 302 ? -23.25 15.969 1.72 1 89.31 302 HIS A N 1
ATOM 2568 C CA . HIS A 1 302 ? -22.125 15.164 1.263 1 89.31 302 HIS A CA 1
ATOM 2569 C C . HIS A 1 302 ? -21.859 13.984 2.201 1 89.31 302 HIS A C 1
ATOM 2571 O O . HIS A 1 302 ? -21.578 12.875 1.749 1 89.31 302 HIS A O 1
ATOM 2577 N N . GLY A 1 303 ? -21.984 14.289 3.404 1 92.25 303 GLY A N 1
ATOM 2578 C CA . GLY A 1 303 ? -21.812 13.227 4.383 1 92.25 303 GLY A CA 1
ATOM 2579 C C . GLY A 1 303 ? -22.812 12.109 4.23 1 92.25 303 GLY A C 1
ATOM 2580 O O . GLY A 1 303 ? -22.453 10.93 4.297 1 92.25 303 GLY A O 1
ATOM 2581 N N . ILE A 1 304 ? -24 12.508 4 1 93.88 304 ILE A N 1
ATOM 2582 C CA . ILE A 1 304 ? -25.078 11.531 3.832 1 93.88 304 ILE A CA 1
ATOM 2583 C C . ILE A 1 304 ? -24.828 10.711 2.572 1 93.88 304 ILE A C 1
ATOM 2585 O O . ILE A 1 304 ? -25.016 9.492 2.572 1 93.88 304 ILE A O 1
ATOM 2589 N N . SER A 1 305 ? -24.438 11.352 1.545 1 93.94 305 SER A N 1
ATOM 2590 C CA . SER A 1 305 ? -24.141 10.641 0.305 1 93.94 305 SER A CA 1
ATOM 2591 C C . SER A 1 305 ? -23.031 9.617 0.508 1 93.94 305 SER A C 1
ATOM 2593 O O . SER A 1 305 ? -23.094 8.516 -0.045 1 93.94 305 SER A O 1
ATOM 2595 N N . MET A 1 306 ? -22.078 9.945 1.258 1 95.5 306 MET A N 1
ATOM 2596 C CA . MET A 1 306 ? -20.984 9.031 1.549 1 95.5 306 MET A CA 1
ATOM 2597 C C . MET A 1 306 ? -21.469 7.832 2.355 1 95.5 306 MET A C 1
ATOM 2599 O O . MET A 1 306 ? -21.016 6.707 2.146 1 95.5 306 MET A O 1
ATOM 2603 N N . ILE A 1 307 ? -22.359 8.086 3.229 1 96.56 307 ILE A N 1
ATOM 2604 C CA . ILE A 1 307 ? -22.922 7 4.035 1 96.56 307 ILE A CA 1
ATOM 2605 C C . ILE A 1 307 ? -23.719 6.055 3.146 1 96.56 307 ILE A C 1
ATOM 2607 O O . ILE A 1 307 ? -23.672 4.836 3.328 1 96.56 307 ILE A O 1
ATOM 2611 N N . TYR A 1 308 ? -24.422 6.609 2.211 1 95.94 308 TYR A N 1
ATOM 2612 C CA . TYR A 1 308 ? -25.156 5.777 1.273 1 95.94 308 TYR A CA 1
ATOM 2613 C C . TYR A 1 308 ? -24.219 4.871 0.485 1 95.94 308 TYR A C 1
ATOM 2615 O O . TYR A 1 308 ? -24.531 3.707 0.234 1 95.94 308 TYR A O 1
ATOM 2623 N N . LEU A 1 309 ? -23.141 5.395 0.102 1 96.75 309 LEU A N 1
ATOM 2624 C CA . LEU A 1 309 ? -22.156 4.586 -0.614 1 96.75 309 LEU A CA 1
ATOM 2625 C C . LEU A 1 309 ? -21.625 3.469 0.274 1 96.75 309 LEU A C 1
ATOM 2627 O O . LEU A 1 309 ? -21.406 2.35 -0.194 1 96.75 309 LEU A O 1
ATOM 2631 N N . ASP A 1 310 ? -21.484 3.783 1.465 1 97.69 310 ASP A N 1
ATOM 2632 C CA . ASP A 1 310 ? -21.031 2.766 2.408 1 97.69 310 ASP A CA 1
ATOM 2633 C C . ASP A 1 310 ? -22.078 1.669 2.578 1 97.69 310 ASP A C 1
ATOM 2635 O O . ASP A 1 310 ? -21.75 0.484 2.625 1 97.69 310 ASP A O 1
ATOM 2639 N N . ILE A 1 311 ? -23.266 2.086 2.705 1 97.75 311 ILE A N 1
ATOM 2640 C CA . ILE A 1 311 ? -24.344 1.126 2.873 1 97.75 311 ILE A CA 1
ATOM 2641 C C . ILE A 1 311 ? -24.453 0.241 1.634 1 97.75 311 ILE A C 1
ATOM 2643 O O . ILE A 1 311 ? -24.641 -0.972 1.743 1 97.75 311 ILE A O 1
ATOM 2647 N N . MET A 1 312 ? -24.297 0.841 0.549 1 97.44 312 MET A N 1
ATOM 2648 C CA . MET A 1 312 ? -24.328 0.064 -0.687 1 97.44 312 MET A CA 1
ATOM 2649 C C . MET A 1 312 ? -23.172 -0.929 -0.726 1 97.44 312 MET A C 1
ATOM 2651 O O . MET A 1 312 ? -23.359 -2.104 -1.048 1 97.44 312 MET A O 1
ATOM 2655 N N . ARG A 1 313 ? -22 -0.456 -0.438 1 97.62 313 ARG A N 1
ATOM 2656 C CA . ARG A 1 313 ? -20.797 -1.301 -0.402 1 97.62 313 ARG A CA 1
ATOM 2657 C C . ARG A 1 313 ? -21 -2.484 0.541 1 97.62 313 ARG A C 1
ATOM 2659 O O . ARG A 1 313 ? -20.781 -3.635 0.155 1 97.62 313 ARG A O 1
ATOM 2666 N N . LEU A 1 314 ? -21.516 -2.197 1.684 1 98 314 LEU A N 1
ATOM 2667 C CA . LEU A 1 314 ? -21.688 -3.217 2.711 1 98 314 LEU A CA 1
ATOM 2668 C C . LEU A 1 314 ? -22.797 -4.188 2.332 1 98 314 LEU A C 1
ATOM 2670 O O . LEU A 1 314 ? -22.703 -5.383 2.605 1 98 314 LEU A O 1
ATOM 2674 N N . SER A 1 315 ? -23.828 -3.691 1.719 1 97.75 315 SER A N 1
ATOM 2675 C CA . SER A 1 315 ? -24.922 -4.551 1.275 1 97.75 315 SER A CA 1
ATOM 2676 C C . SER A 1 315 ? -24.453 -5.539 0.212 1 97.75 315 SER A C 1
ATOM 2678 O O . SER A 1 315 ? -24.797 -6.719 0.257 1 97.75 315 SER A O 1
ATOM 2680 N N . CYS A 1 316 ? -23.703 -5.051 -0.686 1 97.5 316 CYS A N 1
ATOM 2681 C CA . CYS A 1 316 ? -23.125 -5.926 -1.704 1 97.5 316 CYS A CA 1
ATOM 2682 C C . CYS A 1 316 ? -22.219 -6.977 -1.075 1 97.5 316 CYS A C 1
ATOM 2684 O O . CYS A 1 316 ? -22.297 -8.156 -1.425 1 97.5 316 CYS A O 1
ATOM 2686 N N . ASP A 1 317 ? -21.391 -6.539 -0.144 1 97.06 317 ASP A N 1
ATOM 2687 C CA . ASP A 1 317 ? -20.5 -7.465 0.546 1 97.06 317 ASP A CA 1
ATOM 2688 C C . ASP A 1 317 ? -21.297 -8.516 1.321 1 97.06 317 ASP A C 1
ATOM 2690 O O . ASP A 1 317 ? -20.891 -9.68 1.376 1 97.06 317 ASP A O 1
ATOM 2694 N N . LEU A 1 318 ? -22.375 -8.062 1.911 1 96.69 318 LEU A N 1
ATOM 2695 C CA . LEU A 1 318 ? -23.219 -8.961 2.705 1 96.69 318 LEU A CA 1
ATOM 2696 C C . LEU A 1 318 ? -23.797 -10.062 1.837 1 96.69 318 LEU A C 1
ATOM 2698 O O . LEU A 1 318 ? -23.75 -11.242 2.199 1 96.69 318 LEU A O 1
ATOM 2702 N N . ILE A 1 319 ? -24.312 -9.703 0.74 1 95.62 319 ILE A N 1
ATOM 2703 C CA . ILE A 1 319 ? -24.922 -10.68 -0.153 1 95.62 319 ILE A CA 1
ATOM 2704 C C . ILE A 1 319 ? -23.875 -11.648 -0.667 1 95.62 319 ILE A C 1
ATOM 2706 O O . ILE A 1 319 ? -24.078 -12.859 -0.658 1 95.62 319 ILE A O 1
ATOM 2710 N N . ALA A 1 320 ? -22.781 -11.125 -1.062 1 94.75 320 ALA A N 1
ATOM 2711 C CA . ALA A 1 320 ? -21.703 -11.961 -1.587 1 94.75 320 ALA A CA 1
ATOM 2712 C C . ALA A 1 320 ? -21.188 -12.938 -0.527 1 94.75 320 ALA A C 1
ATOM 2714 O O . ALA A 1 320 ? -21.078 -14.141 -0.786 1 94.75 320 ALA A O 1
ATOM 2715 N N . ASN A 1 321 ? -21 -12.445 0.632 1 94.56 321 ASN A N 1
ATOM 2716 C CA . ASN A 1 321 ? -20.438 -13.266 1.695 1 94.56 321 ASN A CA 1
ATOM 2717 C C . ASN A 1 321 ? -21.453 -14.273 2.219 1 94.56 321 ASN A C 1
ATOM 2719 O O . ASN A 1 321 ? -21.094 -15.375 2.643 1 94.56 321 ASN A O 1
ATOM 2723 N N . THR A 1 322 ? -22.672 -13.922 2.23 1 94.12 322 THR A N 1
ATOM 2724 C CA . THR A 1 322 ? -23.719 -14.82 2.697 1 94.12 322 THR A CA 1
ATOM 2725 C C . THR A 1 322 ? -23.781 -16.078 1.836 1 94.12 322 THR A C 1
ATOM 2727 O O . THR A 1 322 ? -24.047 -17.172 2.342 1 94.12 322 THR A O 1
ATOM 2730 N N . THR A 1 323 ? -23.5 -15.922 0.612 1 90 323 THR A N 1
ATOM 2731 C CA . THR A 1 323 ? -23.484 -17.078 -0.271 1 90 323 THR A CA 1
ATOM 2732 C C . THR A 1 323 ? -22.406 -18.078 0.155 1 90 323 THR A C 1
ATOM 2734 O O . THR A 1 323 ? -22.609 -19.297 0.078 1 90 323 THR A O 1
ATOM 2737 N N . ASP A 1 324 ? -21.328 -17.625 0.643 1 85.69 324 ASP A N 1
ATOM 2738 C CA . ASP A 1 324 ? -20.219 -18.484 1.077 1 85.69 324 ASP A CA 1
ATOM 2739 C C . ASP A 1 324 ? -20.516 -19.109 2.441 1 85.69 324 ASP A C 1
ATOM 2741 O O . ASP A 1 324 ? -20.297 -20.297 2.643 1 85.69 324 ASP A O 1
ATOM 2745 N N . VAL A 1 325 ? -21.047 -18.297 3.318 1 90.56 325 VAL A N 1
ATOM 2746 C CA . VAL A 1 325 ? -21.266 -18.734 4.691 1 90.56 325 VAL A CA 1
ATOM 2747 C C . VAL A 1 325 ? -22.375 -19.781 4.73 1 90.56 325 VAL A C 1
ATOM 2749 O O . VAL A 1 325 ? -22.25 -20.797 5.406 1 90.56 325 VAL A O 1
ATOM 2752 N N . LEU A 1 326 ? -23.406 -19.594 3.996 1 91.75 326 LEU A N 1
ATOM 2753 C CA . LEU A 1 326 ? -24.547 -20.5 4.023 1 91.75 326 LEU A CA 1
ATOM 2754 C C . LEU A 1 326 ? -24.438 -21.547 2.918 1 91.75 326 LEU A C 1
ATOM 2756 O O . LEU A 1 326 ? -25.312 -22.422 2.785 1 91.75 326 LEU A O 1
ATOM 2760 N N . ASN A 1 327 ? -23.422 -21.484 2.164 1 84.81 327 ASN A N 1
ATOM 2761 C CA . ASN A 1 327 ? -23.234 -22.406 1.043 1 84.81 327 ASN A CA 1
ATOM 2762 C C . ASN A 1 327 ? -24.469 -22.453 0.152 1 84.81 327 ASN A C 1
ATOM 2764 O O . ASN A 1 327 ? -24.969 -23.531 -0.158 1 84.81 327 ASN A O 1
ATOM 2768 N N . MET A 1 328 ? -24.938 -21.297 -0.17 1 85.81 328 MET A N 1
ATOM 2769 C CA . MET A 1 328 ? -26.156 -21.203 -0.973 1 85.81 328 MET A CA 1
ATOM 2770 C C . MET A 1 328 ? -25.875 -21.578 -2.426 1 85.81 328 MET A C 1
ATOM 2772 O O . MET A 1 328 ? -24.797 -21.266 -2.953 1 85.81 328 MET A O 1
ATOM 2776 N N . ARG A 1 329 ? -26.797 -22.266 -3.039 1 87.19 329 ARG A N 1
ATOM 2777 C CA . ARG A 1 329 ? -26.672 -22.594 -4.457 1 87.19 329 ARG A CA 1
ATOM 2778 C C . ARG A 1 329 ? -27.125 -21.406 -5.324 1 87.19 329 ARG A C 1
ATOM 2780 O O . ARG A 1 329 ? -28.312 -21.219 -5.559 1 87.19 329 ARG A O 1
ATOM 2787 N N . VAL A 1 330 ? -26.266 -20.547 -5.602 1 85.12 330 VAL A N 1
ATOM 2788 C CA . VAL A 1 330 ? -26.531 -19.375 -6.426 1 85.12 330 VAL A CA 1
ATOM 2789 C C . VAL A 1 330 ? -25.875 -19.547 -7.789 1 85.12 330 VAL A C 1
ATOM 2791 O O . VAL A 1 330 ? -24.938 -20.344 -7.941 1 85.12 330 VAL A O 1
ATOM 2794 N N . PRO A 1 331 ? -26.453 -18.828 -8.75 1 84.44 331 PRO A N 1
ATOM 2795 C CA . PRO A 1 331 ? -25.812 -18.906 -10.07 1 84.44 331 PRO A CA 1
ATOM 2796 C C . PRO A 1 331 ? -24.344 -18.531 -10.031 1 84.44 331 PRO A C 1
ATOM 2798 O O . PRO A 1 331 ? -23.922 -17.703 -9.211 1 84.44 331 PRO A O 1
ATOM 2801 N N . ARG A 1 332 ? -23.688 -19.188 -10.93 1 83.25 332 ARG A N 1
ATOM 2802 C CA . ARG A 1 332 ? -22.25 -18.922 -11.039 1 83.25 332 ARG A CA 1
ATOM 2803 C C . ARG A 1 332 ? -21.984 -17.453 -11.312 1 83.25 332 ARG A C 1
ATOM 2805 O O . ARG A 1 332 ? -22.625 -16.844 -12.164 1 83.25 332 ARG A O 1
ATOM 2812 N N . GLY A 1 333 ? -21.219 -16.812 -10.508 1 87.69 333 GLY A N 1
ATOM 2813 C CA . GLY A 1 333 ? -20.844 -15.43 -10.766 1 87.69 333 GLY A CA 1
ATOM 2814 C C . GLY A 1 333 ? -21.484 -14.445 -9.805 1 87.69 333 GLY A C 1
ATOM 2815 O O . GLY A 1 333 ? -21.109 -13.273 -9.766 1 87.69 333 GLY A O 1
ATOM 2816 N N . THR A 1 334 ? -22.469 -14.898 -9.055 1 90.12 334 THR A N 1
ATOM 2817 C CA . THR A 1 334 ? -23.156 -14.016 -8.117 1 90.12 334 THR A CA 1
ATOM 2818 C C . THR A 1 334 ? -22.156 -13.352 -7.168 1 90.12 334 THR A C 1
ATOM 2820 O O . THR A 1 334 ? -22.203 -12.141 -6.957 1 90.12 334 THR A O 1
ATOM 2823 N N . TYR A 1 335 ? -21.25 -14.117 -6.699 1 92.62 335 TYR A N 1
ATOM 2824 C CA . TYR A 1 335 ? -20.25 -13.594 -5.785 1 92.62 335 TYR A CA 1
ATOM 2825 C C . TYR A 1 335 ? -19.391 -12.531 -6.469 1 92.62 335 TYR A C 1
ATOM 2827 O O . TYR A 1 335 ? -19.125 -11.469 -5.895 1 92.62 335 TYR A O 1
ATOM 2835 N N . ALA A 1 336 ? -19.047 -12.734 -7.668 1 94.25 336 ALA A N 1
ATOM 2836 C CA . ALA A 1 336 ? -18.172 -11.828 -8.406 1 94.25 336 ALA A CA 1
ATOM 2837 C C . ALA A 1 336 ? -18.875 -10.516 -8.727 1 94.25 336 ALA A C 1
ATOM 2839 O O . ALA A 1 336 ? -18.281 -9.438 -8.609 1 94.25 336 ALA A O 1
ATOM 2840 N N . VAL A 1 337 ? -20.125 -10.586 -9.078 1 95.31 337 VAL A N 1
ATOM 2841 C CA . VAL A 1 337 ? -20.875 -9.398 -9.461 1 95.31 337 VAL A CA 1
ATOM 2842 C C . VAL A 1 337 ? -21.078 -8.5 -8.25 1 95.31 337 VAL A C 1
ATOM 2844 O O . VAL A 1 337 ? -20.859 -7.289 -8.32 1 95.31 337 VAL A O 1
ATOM 2847 N N . PHE A 1 338 ? -21.453 -9.125 -7.184 1 96.5 338 PHE A N 1
ATOM 2848 C CA . PHE A 1 338 ? -21.703 -8.328 -5.984 1 96.5 338 PHE A CA 1
ATOM 2849 C C . PHE A 1 338 ? -20.391 -7.828 -5.391 1 96.5 338 PHE A C 1
ATOM 2851 O O . PHE A 1 338 ? -20.328 -6.734 -4.824 1 96.5 338 PHE A O 1
ATOM 2858 N N . SER A 1 339 ? -19.359 -8.57 -5.527 1 96.69 339 SER A N 1
ATOM 2859 C CA . SER A 1 339 ? -18.047 -8.102 -5.074 1 96.69 339 SER A CA 1
ATOM 2860 C C . SER A 1 339 ? -17.547 -6.953 -5.938 1 96.69 339 SER A C 1
ATOM 2862 O O . SER A 1 339 ? -16.891 -6.035 -5.438 1 96.69 339 SER A O 1
ATOM 2864 N N . LEU A 1 340 ? -17.844 -7.012 -7.188 1 97.19 340 LEU A N 1
ATOM 2865 C CA . LEU A 1 340 ? -17.516 -5.902 -8.078 1 97.19 340 LEU A CA 1
ATOM 2866 C C . LEU A 1 340 ? -18.297 -4.652 -7.695 1 97.19 340 LEU A C 1
ATOM 2868 O O . LEU A 1 340 ? -17.75 -3.553 -7.656 1 97.19 340 LEU A O 1
ATOM 2872 N N . GLY A 1 341 ? -19.562 -4.887 -7.418 1 96.88 341 GLY A N 1
ATOM 2873 C CA . GLY A 1 341 ? -20.359 -3.768 -6.969 1 96.88 341 GLY A CA 1
ATOM 2874 C C . GLY A 1 341 ? -19.828 -3.115 -5.707 1 96.88 341 GLY A C 1
ATOM 2875 O O . GLY A 1 341 ? -19.797 -1.887 -5.602 1 96.88 341 GLY A O 1
ATOM 2876 N N . SER A 1 342 ? -19.422 -3.916 -4.773 1 97.62 342 SER A N 1
ATOM 2877 C CA . SER A 1 342 ? -18.844 -3.406 -3.537 1 97.62 342 SER A CA 1
ATOM 2878 C C . SER A 1 342 ? -17.547 -2.648 -3.809 1 97.62 342 SER A C 1
ATOM 2880 O O . SER A 1 342 ? -17.312 -1.575 -3.246 1 97.62 342 SER A O 1
ATOM 2882 N N . GLY A 1 343 ? -16.703 -3.229 -4.691 1 97.5 343 GLY A N 1
ATOM 2883 C CA . GLY A 1 343 ? -15.469 -2.562 -5.059 1 97.5 343 GLY A CA 1
ATOM 2884 C C . GLY A 1 343 ? -15.688 -1.218 -5.727 1 97.5 343 GLY A C 1
ATOM 2885 O O . GLY A 1 343 ? -15.016 -0.239 -5.402 1 97.5 343 GLY A O 1
ATOM 2886 N N . LEU A 1 344 ? -16.625 -1.159 -6.551 1 97.19 344 LEU A N 1
ATOM 2887 C CA . LEU A 1 344 ? -16.922 0.067 -7.281 1 97.19 344 LEU A CA 1
ATOM 2888 C C . LEU A 1 344 ? -17.469 1.137 -6.344 1 97.19 344 LEU A C 1
ATOM 2890 O O . LEU A 1 344 ? -17.094 2.309 -6.445 1 97.19 344 LEU A O 1
ATOM 2894 N N . SER A 1 345 ? -18.328 0.685 -5.473 1 97.44 345 SER A N 1
ATOM 2895 C CA . SER A 1 345 ? -18.859 1.626 -4.492 1 97.44 345 SER A CA 1
ATOM 2896 C C . SER A 1 345 ? -17.766 2.162 -3.582 1 97.44 345 SER A C 1
ATOM 2898 O O . SER A 1 345 ? -17.766 3.348 -3.244 1 97.44 345 SER A O 1
ATOM 2900 N N . GLY A 1 346 ? -16.906 1.308 -3.25 1 96.69 346 GLY A N 1
ATOM 2901 C CA . GLY A 1 346 ? -15.773 1.738 -2.441 1 96.69 346 GLY A CA 1
ATOM 2902 C C . GLY A 1 346 ? -14.852 2.705 -3.164 1 96.69 346 GLY A C 1
ATOM 2903 O O . GLY A 1 346 ? -14.383 3.684 -2.578 1 96.69 346 GLY A O 1
ATOM 2904 N N . LEU A 1 347 ? -14.617 2.457 -4.355 1 96.56 347 LEU A N 1
ATOM 2905 C CA . LEU A 1 347 ? -13.773 3.334 -5.16 1 96.56 347 LEU A CA 1
ATOM 2906 C C . LEU A 1 347 ? -14.445 4.684 -5.379 1 96.56 347 LEU A C 1
ATOM 2908 O O . LEU A 1 347 ? -13.781 5.723 -5.383 1 96.56 347 LEU A O 1
ATOM 2912 N N . MET A 1 348 ? -15.711 4.641 -5.508 1 95.69 348 MET A N 1
ATOM 2913 C CA . MET A 1 348 ? -16.469 5.883 -5.688 1 95.69 348 MET A CA 1
ATOM 2914 C C . MET A 1 348 ? -16.375 6.75 -4.438 1 95.69 348 MET A C 1
ATOM 2916 O O . MET A 1 348 ? -16.234 7.973 -4.535 1 95.69 348 MET A O 1
ATOM 2920 N N . LYS A 1 349 ? -16.531 6.141 -3.387 1 95.81 349 LYS A N 1
ATOM 2921 C CA . LYS A 1 349 ? -16.406 6.887 -2.139 1 95.81 349 LYS A CA 1
ATOM 2922 C C . LYS A 1 349 ? -15.016 7.508 -2.012 1 95.81 349 LYS A C 1
ATOM 2924 O O . LYS A 1 349 ? -14.883 8.672 -1.627 1 95.81 349 LYS A O 1
ATOM 2929 N N . LEU A 1 350 ? -14.047 6.734 -2.348 1 95.44 350 LEU A N 1
ATOM 2930 C CA . LEU A 1 350 ? -12.68 7.238 -2.289 1 95.44 350 LEU A CA 1
ATOM 2931 C C . LEU A 1 350 ? -12.477 8.398 -3.26 1 95.44 350 LEU A C 1
ATOM 2933 O O . LEU A 1 350 ? -11.781 9.367 -2.945 1 95.44 350 LEU A O 1
ATOM 2937 N N . TRP A 1 351 ? -13.055 8.281 -4.348 1 94.69 351 TRP A N 1
ATOM 2938 C CA . TRP A 1 351 ? -12.984 9.336 -5.355 1 94.69 351 TRP A CA 1
ATOM 2939 C C . TRP A 1 351 ? -13.57 10.633 -4.816 1 94.69 351 TRP A C 1
ATOM 2941 O O . TRP A 1 351 ? -12.93 11.688 -4.902 1 94.69 351 TRP A O 1
ATOM 2951 N N . HIS A 1 352 ? -14.664 10.523 -4.176 1 93.94 352 HIS A N 1
ATOM 2952 C CA . HIS A 1 352 ? -15.344 11.711 -3.672 1 93.94 352 HIS A CA 1
ATOM 2953 C C . HIS A 1 352 ? -14.586 12.32 -2.492 1 93.94 352 HIS A C 1
ATOM 2955 O O . HIS A 1 352 ? -14.445 13.539 -2.402 1 93.94 352 HIS A O 1
ATOM 2961 N N . THR A 1 353 ? -14.172 11.516 -1.695 1 92.75 353 THR A N 1
ATOM 2962 C CA . THR A 1 353 ? -13.43 12 -0.532 1 92.75 353 THR A CA 1
ATOM 2963 C C . THR A 1 353 ? -12.125 12.656 -0.955 1 92.75 353 THR A C 1
ATOM 2965 O O . THR A 1 353 ? -11.758 13.711 -0.428 1 92.75 353 THR A O 1
ATOM 2968 N N . THR A 1 354 ? -11.43 12.078 -1.868 1 93.56 354 THR A N 1
ATOM 2969 C CA . THR A 1 354 ? -10.172 12.633 -2.352 1 93.56 354 THR A CA 1
ATOM 2970 C C . THR A 1 354 ? -10.406 13.961 -3.064 1 93.56 354 THR A C 1
ATOM 2972 O O . THR A 1 354 ? -9.617 14.898 -2.92 1 93.56 354 THR A O 1
ATOM 2975 N N . ARG A 1 355 ? -11.438 14 -3.773 1 92 355 ARG A N 1
ATOM 2976 C CA . ARG A 1 355 ? -11.789 15.234 -4.469 1 92 355 ARG A CA 1
ATOM 2977 C C . ARG A 1 355 ? -12.016 16.375 -3.482 1 92 355 ARG A C 1
ATOM 2979 O O . ARG A 1 355 ? -11.5 17.469 -3.666 1 92 355 ARG A O 1
ATOM 2986 N N . MET A 1 356 ? -12.695 16.062 -2.463 1 88.44 356 MET A N 1
ATOM 2987 C CA . MET A 1 356 ? -12.992 17.078 -1.45 1 88.44 356 MET A CA 1
ATOM 2988 C C . MET A 1 356 ? -11.727 17.516 -0.732 1 88.44 356 MET A C 1
ATOM 2990 O O . MET A 1 356 ? -11.547 18.703 -0.455 1 88.44 356 MET A O 1
ATOM 2994 N N . ASP A 1 357 ? -10.922 16.609 -0.45 1 89.56 357 ASP A N 1
ATOM 2995 C CA . ASP A 1 357 ? -9.664 16.922 0.23 1 89.56 357 ASP A CA 1
ATOM 2996 C C . ASP A 1 357 ? -8.789 17.828 -0.632 1 89.56 357 ASP A C 1
ATOM 2998 O O . ASP A 1 357 ? -8.148 18.75 -0.122 1 89.56 357 ASP A O 1
ATOM 3002 N N . LEU A 1 358 ? -8.75 17.547 -1.863 1 90.12 358 LEU A N 1
ATOM 3003 C CA . LEU A 1 358 ? -7.93 18.328 -2.773 1 90.12 358 LEU A CA 1
ATOM 3004 C C . LEU A 1 358 ? -8.516 19.734 -2.965 1 90.12 358 LEU A C 1
ATOM 3006 O O . LEU A 1 358 ? -7.777 20.703 -3.109 1 90.12 358 LEU A O 1
ATOM 3010 N N . GLU A 1 359 ? -9.781 19.844 -2.895 1 85.56 359 GLU A N 1
ATOM 3011 C CA . GLU A 1 359 ? -10.445 21.141 -3.023 1 85.56 359 GLU A CA 1
ATOM 3012 C C . GLU A 1 359 ? -10.203 22.016 -1.794 1 85.56 359 GLU A C 1
ATOM 3014 O O . GLU A 1 359 ? -10.047 23.234 -1.909 1 85.56 359 GLU A O 1
ATOM 3019 N N . MET A 1 360 ? -10.109 21.406 -0.701 1 81.75 360 MET A N 1
ATOM 3020 C CA . MET A 1 360 ? -9.852 22.125 0.54 1 81.75 360 MET A CA 1
ATOM 3021 C C . MET A 1 360 ? -8.398 22.578 0.62 1 81.75 360 MET A C 1
ATOM 3023 O O . MET A 1 360 ? -8.102 23.641 1.189 1 81.75 360 MET A O 1
ATOM 3027 N N . LYS A 1 361 ? -7.52 21.797 0.143 1 77.62 361 LYS A N 1
ATOM 3028 C CA . LYS A 1 361 ? -6.105 22.156 0.171 1 77.62 361 LYS A CA 1
ATOM 3029 C C . LYS A 1 361 ? -5.816 23.312 -0.781 1 77.62 361 LYS A C 1
ATOM 3031 O O . LYS A 1 361 ? -4.918 24.125 -0.53 1 77.62 361 LYS A O 1
ATOM 3036 N N . ASN A 1 362 ? -6.453 23.344 -1.825 1 70.44 362 ASN A N 1
ATOM 3037 C CA . ASN A 1 362 ? -6.254 24.406 -2.801 1 70.44 362 ASN A CA 1
ATOM 3038 C C . ASN A 1 362 ? -6.945 25.703 -2.373 1 70.44 362 ASN A C 1
ATOM 3040 O O . ASN A 1 362 ? -6.836 26.719 -3.051 1 70.44 362 ASN A O 1
ATOM 3044 N N . LYS A 1 363 ? -7.672 25.812 -1.264 1 59.66 363 LYS A N 1
ATOM 3045 C CA . LYS A 1 363 ? -8.219 27.047 -0.718 1 59.66 363 LYS A CA 1
ATOM 3046 C C . LYS A 1 363 ? -7.242 27.703 0.256 1 59.66 363 LYS A C 1
ATOM 3048 O O . LYS A 1 363 ? -6.535 27.016 0.99 1 59.66 363 LYS A O 1
ATOM 3053 N N . MET B 1 1 ? 69.5 49.938 22.297 1 27.39 1 MET B N 1
ATOM 3054 C CA . MET B 1 1 ? 68.562 49.031 22.891 1 27.39 1 MET B CA 1
ATOM 3055 C C . MET B 1 1 ? 67.375 48.75 21.922 1 27.39 1 MET B C 1
ATOM 3057 O O . MET B 1 1 ? 66.625 49.656 21.609 1 27.39 1 MET B O 1
ATOM 3061 N N . SER B 1 2 ? 67.5 47.844 20.906 1 30.84 2 SER B N 1
ATOM 3062 C CA . SER B 1 2 ? 66.688 47.469 19.75 1 30.84 2 SER B CA 1
ATOM 3063 C C . SER B 1 2 ? 65.375 46.812 20.172 1 30.84 2 SER B C 1
ATOM 3065 O O . SER B 1 2 ? 65.375 45.875 20.969 1 30.84 2 SER B O 1
ATOM 3067 N N . PHE B 1 3 ? 64.188 47.5 20.156 1 31.86 3 PHE B N 1
ATOM 3068 C CA . PHE B 1 3 ? 62.812 47.125 20.406 1 31.86 3 PHE B CA 1
ATOM 3069 C C . PHE B 1 3 ? 62.375 45.969 19.516 1 31.86 3 PHE B C 1
ATOM 3071 O O . PHE B 1 3 ? 62.062 46.156 18.344 1 31.86 3 PHE B O 1
ATOM 3078 N N . THR B 1 4 ? 62.969 44.781 19.594 1 32.47 4 THR B N 1
ATOM 3079 C CA . THR B 1 4 ? 62.531 43.594 18.844 1 32.47 4 THR B CA 1
ATOM 3080 C C . THR B 1 4 ? 61.062 43.312 19.109 1 32.47 4 THR B C 1
ATOM 3082 O O . THR B 1 4 ? 60.656 43.125 20.25 1 32.47 4 THR B O 1
ATOM 3085 N N . GLU B 1 5 ? 60.125 43.781 18.234 1 29.92 5 GLU B N 1
ATOM 3086 C CA . GLU B 1 5 ? 58.688 43.594 18.156 1 29.92 5 GLU B CA 1
ATOM 3087 C C . GLU B 1 5 ? 58.344 42.094 18.219 1 29.92 5 GLU B C 1
ATOM 3089 O O . GLU B 1 5 ? 58.812 41.312 17.406 1 29.92 5 GLU B O 1
ATOM 3094 N N . GLU B 1 6 ? 58.188 41.438 19.375 1 30.53 6 GLU B N 1
ATOM 3095 C CA . GLU B 1 6 ? 57.625 40.125 19.625 1 30.53 6 GLU B CA 1
ATOM 3096 C C . GLU B 1 6 ? 56.312 39.906 18.875 1 30.53 6 GLU B C 1
ATOM 3098 O O . GLU B 1 6 ? 55.344 40.594 19.141 1 30.53 6 GLU B O 1
ATOM 3103 N N . TRP B 1 7 ? 56.375 39.562 17.547 1 29.78 7 TRP B N 1
ATOM 3104 C CA . TRP B 1 7 ? 55.25 39.156 16.719 1 29.78 7 TRP B CA 1
ATOM 3105 C C . TRP B 1 7 ? 54.438 38.094 17.438 1 29.78 7 TRP B C 1
ATOM 3107 O O . TRP B 1 7 ? 54.969 37.062 17.859 1 29.78 7 TRP B O 1
ATOM 3117 N N . VAL B 1 8 ? 53.469 38.438 18.234 1 31.38 8 VAL B N 1
ATOM 3118 C CA . VAL B 1 8 ? 52.406 37.594 18.781 1 31.38 8 VAL B CA 1
ATOM 3119 C C . VAL B 1 8 ? 51.938 36.594 17.719 1 31.38 8 VAL B C 1
ATOM 3121 O O . VAL B 1 8 ? 51.469 37.031 16.656 1 31.38 8 VAL B O 1
ATOM 3124 N N . ASP B 1 9 ? 52.625 35.469 17.484 1 32.03 9 ASP B N 1
ATOM 3125 C CA . ASP B 1 9 ? 52.25 34.281 16.703 1 32.03 9 ASP B CA 1
ATOM 3126 C C . ASP B 1 9 ? 50.781 33.906 16.969 1 32.03 9 ASP B C 1
ATOM 3128 O O . ASP B 1 9 ? 50.469 33.344 18.031 1 32.03 9 ASP B O 1
ATOM 3132 N N . GLU B 1 10 ? 49.812 34.75 16.688 1 33.69 10 GLU B N 1
ATOM 3133 C CA . GLU B 1 10 ? 48.438 34.312 16.688 1 33.69 10 GLU B CA 1
ATOM 3134 C C . GLU B 1 10 ? 48.219 33.062 15.883 1 33.69 10 GLU B C 1
ATOM 3136 O O . GLU B 1 10 ? 48.156 33.094 14.656 1 33.69 10 GLU B O 1
ATOM 3141 N N . ARG B 1 11 ? 48.875 31.938 16.281 1 35.34 11 ARG B N 1
ATOM 3142 C CA . ARG B 1 11 ? 48.594 30.656 15.641 1 35.34 11 ARG B CA 1
ATOM 3143 C C . ARG B 1 11 ? 47.094 30.453 15.414 1 35.34 11 ARG B C 1
ATOM 3145 O O . ARG B 1 11 ? 46.281 30.703 16.312 1 35.34 11 ARG B O 1
ATOM 3152 N N . PRO B 1 12 ? 46.688 30.516 14.141 1 34 12 PRO B N 1
ATOM 3153 C CA . PRO B 1 12 ? 45.312 30.203 13.828 1 34 12 PRO B CA 1
ATOM 3154 C C . PRO B 1 12 ? 44.812 28.938 14.531 1 34 12 PRO B C 1
ATOM 3156 O O . PRO B 1 12 ? 45.562 27.984 14.695 1 34 12 PRO B O 1
ATOM 3159 N N . ILE B 1 13 ? 44.062 29.047 15.609 1 37.91 13 ILE B N 1
ATOM 3160 C CA . ILE B 1 13 ? 43.375 27.906 16.219 1 37.91 13 ILE B CA 1
ATOM 3161 C C . ILE B 1 13 ? 43.031 26.859 15.164 1 37.91 13 ILE B C 1
ATOM 3163 O O . ILE B 1 13 ? 42.375 27.156 14.172 1 37.91 13 ILE B O 1
ATOM 3167 N N . SER B 1 14 ? 43.969 25.891 15.047 1 36.78 14 SER B N 1
ATOM 3168 C CA . SER B 1 14 ? 43.844 24.781 14.109 1 36.78 14 SER B CA 1
ATOM 3169 C C . SER B 1 14 ? 42.406 24.25 14.062 1 36.78 14 SER B C 1
ATOM 3171 O O . SER B 1 14 ? 41.688 24.312 15.055 1 36.78 14 SER B O 1
ATOM 3173 N N . HIS B 1 15 ? 41.875 24.062 12.867 1 38.47 15 HIS B N 1
ATOM 3174 C CA . HIS B 1 15 ? 40.594 23.469 12.508 1 38.47 15 HIS B CA 1
ATOM 3175 C C . HIS B 1 15 ? 40.312 22.234 13.359 1 38.47 15 HIS B C 1
ATOM 3177 O O . HIS B 1 15 ? 39.125 21.891 13.57 1 38.47 15 HIS B O 1
ATOM 3183 N N . LYS B 1 16 ? 41.344 21.547 13.859 1 42.5 16 LYS B N 1
ATOM 3184 C CA . LYS B 1 16 ? 41.125 20.344 14.648 1 42.5 16 LYS B CA 1
ATOM 3185 C C . LYS B 1 16 ? 40.562 20.688 16.031 1 42.5 16 LYS B C 1
ATOM 3187 O O . LYS B 1 16 ? 39.688 20 16.531 1 42.5 16 LYS B O 1
ATOM 3192 N N . LYS B 1 17 ? 41.125 21.672 16.703 1 45 17 LYS B N 1
ATOM 3193 C CA . LYS B 1 17 ? 40.656 21.984 18.047 1 45 17 LYS B CA 1
ATOM 3194 C C . LYS B 1 17 ? 39.219 22.438 18.031 1 45 17 LYS B C 1
ATOM 3196 O O . LYS B 1 17 ? 38.438 22.109 18.938 1 45 17 LYS B O 1
ATOM 3201 N N . LEU B 1 18 ? 38.875 23.172 17.016 1 39.59 18 LEU B N 1
ATOM 3202 C CA . LEU B 1 18 ? 37.469 23.516 16.906 1 39.59 18 LEU B CA 1
ATOM 3203 C C . LEU B 1 18 ? 36.594 22.25 16.734 1 39.59 18 LEU B C 1
ATOM 3205 O O . LEU B 1 18 ? 35.531 22.156 17.297 1 39.59 18 LEU B O 1
ATOM 3209 N N . VAL B 1 19 ? 37.188 21.297 15.992 1 43.34 19 VAL B N 1
ATOM 3210 C CA . VAL B 1 19 ? 36.469 20.062 15.805 1 43.34 19 VAL B CA 1
ATOM 3211 C C . VAL B 1 19 ? 36.375 19.297 17.125 1 43.34 19 VAL B C 1
ATOM 3213 O O . VAL B 1 19 ? 35.312 18.766 17.469 1 43.34 19 VAL B O 1
ATOM 3216 N N . ASP B 1 20 ? 37.469 19.188 17.859 1 43.16 20 ASP B N 1
ATOM 3217 C CA . ASP B 1 20 ? 37.469 18.453 19.125 1 43.16 20 ASP B CA 1
ATOM 3218 C C . ASP B 1 20 ? 36.594 19.156 20.172 1 43.16 20 ASP B C 1
ATOM 3220 O O . ASP B 1 20 ? 35.875 18.516 20.922 1 43.16 20 ASP B O 1
ATOM 3224 N N . GLU B 1 21 ? 36.75 20.438 20.406 1 42.62 21 GLU B N 1
ATOM 3225 C CA . GLU B 1 21 ? 35.875 21.156 21.328 1 42.62 21 GLU B CA 1
ATOM 3226 C C . GLU B 1 21 ? 34.406 21.078 20.891 1 42.62 21 GLU B C 1
ATOM 3228 O O . GLU B 1 21 ? 33.5 21.031 21.719 1 42.62 21 GLU B O 1
ATOM 3233 N N . PHE B 1 22 ? 34.25 21 19.625 1 39 22 PHE B N 1
ATOM 3234 C CA . PHE B 1 22 ? 32.906 20.797 19.078 1 39 22 PHE B CA 1
ATOM 3235 C C . PHE B 1 22 ? 32.375 19.406 19.438 1 39 22 PHE B C 1
ATOM 3237 O O . PHE B 1 22 ? 31.219 19.266 19.781 1 39 22 PHE B O 1
ATOM 3244 N N . TYR B 1 23 ? 33.25 18.438 19.344 1 39.84 23 TYR B N 1
ATOM 3245 C CA . TYR B 1 23 ? 32.781 17.125 19.781 1 39.84 23 TYR B CA 1
ATOM 3246 C C . TYR B 1 23 ? 32.5 17.109 21.281 1 39.84 23 TYR B C 1
ATOM 3248 O O . TYR B 1 23 ? 31.547 16.5 21.734 1 39.84 23 TYR B O 1
ATOM 3256 N N . ASP B 1 24 ? 33.344 17.703 22.078 1 42.5 24 ASP B N 1
ATOM 3257 C CA . ASP B 1 24 ? 33.094 17.75 23.516 1 42.5 24 ASP B CA 1
ATOM 3258 C C . ASP B 1 24 ? 31.859 18.562 23.844 1 42.5 24 ASP B C 1
ATOM 3260 O O . ASP B 1 24 ? 31.109 18.219 24.766 1 42.5 24 ASP B O 1
ATOM 3264 N N . PHE B 1 25 ? 31.625 19.703 23.312 1 35.84 25 PHE B N 1
ATOM 3265 C CA . PHE B 1 25 ? 30.406 20.469 23.547 1 35.84 25 PHE B CA 1
ATOM 3266 C C . PHE B 1 25 ? 29.172 19.688 23.062 1 35.84 25 PHE B C 1
ATOM 3268 O O . PHE B 1 25 ? 28.125 19.703 23.719 1 35.84 25 PHE B O 1
ATOM 3275 N N . GLU B 1 26 ? 29.266 19 21.984 1 39.09 26 GLU B N 1
ATOM 3276 C CA . GLU B 1 26 ? 28.141 18.188 21.5 1 39.09 26 GLU B CA 1
ATOM 3277 C C . GLU B 1 26 ? 27.781 17.094 22.5 1 39.09 26 GLU B C 1
ATOM 3279 O O . GLU B 1 26 ? 26.594 16.828 22.734 1 39.09 26 GLU B O 1
ATOM 3284 N N . TYR B 1 27 ? 28.719 16.453 23.094 1 37.94 27 TYR B N 1
ATOM 3285 C CA . TYR B 1 27 ? 28.391 15.414 24.062 1 37.94 27 TYR B CA 1
ATOM 3286 C C . TYR B 1 27 ? 27.812 16.016 25.344 1 37.94 27 TYR B C 1
ATOM 3288 O O . TYR B 1 27 ? 26.922 15.43 25.969 1 37.94 27 TYR B O 1
ATOM 3296 N N . LYS B 1 28 ? 28.297 17.125 25.906 1 39.41 28 LYS B N 1
ATOM 3297 C CA . LYS B 1 28 ? 27.797 17.641 27.172 1 39.41 28 LYS B CA 1
ATOM 3298 C C . LYS B 1 28 ? 26.391 18.234 27.016 1 39.41 28 LYS B C 1
ATOM 3300 O O . LYS B 1 28 ? 25.562 18.125 27.922 1 39.41 28 LYS B O 1
ATOM 3305 N N . SER B 1 29 ? 26.109 18.953 26 1 37.16 29 SER B N 1
ATOM 3306 C CA . SER B 1 29 ? 24.766 19.484 25.859 1 37.16 29 SER B CA 1
ATOM 3307 C C . SER B 1 29 ? 23.766 18.375 25.562 1 37.16 29 SER B C 1
ATOM 3309 O O . SER B 1 29 ? 22.547 18.625 25.547 1 37.16 29 SER B O 1
ATOM 3311 N N . GLU B 1 30 ? 24.156 17.266 25.141 1 38.41 30 GLU B N 1
ATOM 3312 C CA . GLU B 1 30 ? 23.219 16.156 24.969 1 38.41 30 GLU B CA 1
ATOM 3313 C C . GLU B 1 30 ? 22.547 15.797 26.281 1 38.41 30 GLU B C 1
ATOM 3315 O O . GLU B 1 30 ? 21.5 15.148 26.297 1 38.41 30 GLU B O 1
ATOM 3320 N N . ASP B 1 31 ? 23.141 15.977 27.422 1 36.06 31 ASP B N 1
ATOM 3321 C CA . ASP B 1 31 ? 22.562 15.477 28.656 1 36.06 31 ASP B CA 1
ATOM 3322 C C . ASP B 1 31 ? 21.328 16.297 29.062 1 36.06 31 ASP B C 1
ATOM 3324 O O . ASP B 1 31 ? 20.453 15.82 29.781 1 36.06 31 ASP B O 1
ATOM 3328 N N . LYS B 1 32 ? 21.391 17.672 29.109 1 38.19 32 LYS B N 1
ATOM 3329 C CA . LYS B 1 32 ? 20.375 18.344 29.922 1 38.19 32 LYS B CA 1
ATOM 3330 C C . LYS B 1 32 ? 18.984 18.172 29.312 1 38.19 32 LYS B C 1
ATOM 3332 O O . LYS B 1 32 ? 18.047 17.797 30 1 38.19 32 LYS B O 1
ATOM 3337 N N . GLN B 1 33 ? 18.5 19.156 28.5 1 36.03 33 GLN B N 1
ATOM 3338 C CA . GLN B 1 33 ? 17.062 19.328 28.312 1 36.03 33 GLN B CA 1
ATOM 3339 C C . GLN B 1 33 ? 16.469 18.203 27.484 1 36.03 33 GLN B C 1
ATOM 3341 O O . GLN B 1 33 ? 16.438 18.266 26.25 1 36.03 33 GLN B O 1
ATOM 3346 N N . GLN B 1 34 ? 16.828 17.031 27.703 1 36.72 34 GLN B N 1
ATOM 3347 C CA . GLN B 1 34 ? 15.969 15.984 27.172 1 36.72 34 GLN B CA 1
ATOM 3348 C C . GLN B 1 34 ? 14.492 16.328 27.359 1 36.72 34 GLN B C 1
ATOM 3350 O O . GLN B 1 34 ? 13.961 16.219 28.469 1 36.72 34 GLN B O 1
ATOM 3355 N N . SER B 1 35 ? 14 17.453 27.031 1 39.25 35 SER B N 1
ATOM 3356 C CA . SER B 1 35 ? 12.547 17.562 26.922 1 39.25 35 SER B CA 1
ATOM 3357 C C . SER B 1 35 ? 11.898 16.203 26.672 1 39.25 35 SER B C 1
ATOM 3359 O O . SER B 1 35 ? 12.398 15.414 25.875 1 39.25 35 SER B O 1
ATOM 3361 N N . ILE B 1 36 ? 11.289 15.594 27.641 1 43.31 36 ILE B N 1
ATOM 3362 C CA . ILE B 1 36 ? 10.523 14.359 27.688 1 43.31 36 ILE B CA 1
ATOM 3363 C C . ILE B 1 36 ? 9.703 14.203 26.406 1 43.31 36 ILE B C 1
ATOM 3365 O O . ILE B 1 36 ? 8.656 14.844 26.25 1 43.31 36 ILE B O 1
ATOM 3369 N N . ALA B 1 37 ? 10.273 14.391 25.266 1 49.94 37 ALA B N 1
ATOM 3370 C CA . ALA B 1 37 ? 9.5 14.023 24.094 1 49.94 37 ALA B CA 1
ATOM 3371 C C . ALA B 1 37 ? 8.594 12.828 24.375 1 49.94 37 ALA B C 1
ATOM 3373 O O . ALA B 1 37 ? 8.969 11.914 25.109 1 49.94 37 ALA B O 1
ATOM 3374 N N . PRO B 1 38 ? 7.289 13.023 24.422 1 58.78 38 PRO B N 1
ATOM 3375 C CA . PRO B 1 38 ? 6.418 11.875 24.672 1 58.78 38 PRO B CA 1
ATOM 3376 C C . PRO B 1 38 ? 6.941 10.578 24.062 1 58.78 38 PRO B C 1
ATOM 3378 O O . PRO B 1 38 ? 7.508 10.602 22.953 1 58.78 38 PRO B O 1
ATOM 3381 N N . ILE B 1 39 ? 7.363 9.609 24.875 1 66.94 39 ILE B N 1
ATOM 3382 C CA . ILE B 1 39 ? 7.945 8.305 24.562 1 66.94 39 ILE B CA 1
ATOM 3383 C C . ILE B 1 39 ? 7.109 7.605 23.5 1 66.94 39 ILE B C 1
ATOM 3385 O O . ILE B 1 39 ? 5.949 7.258 23.734 1 66.94 39 ILE B O 1
ATOM 3389 N N . VAL B 1 40 ? 7.379 7.934 22.344 1 82.56 40 VAL B N 1
ATOM 3390 C CA . VAL B 1 40 ? 6.766 7.168 21.266 1 82.56 40 VAL B CA 1
ATOM 3391 C C . VAL B 1 40 ? 7.207 5.707 21.344 1 82.56 40 VAL B C 1
ATOM 3393 O O . VAL B 1 40 ? 8.398 5.414 21.391 1 82.56 40 VAL B O 1
ATOM 3396 N N . ARG B 1 41 ? 6.215 4.91 21.641 1 86.25 41 ARG B N 1
ATOM 3397 C CA . ARG B 1 41 ? 6.488 3.479 21.734 1 86.25 41 ARG B CA 1
ATOM 3398 C C . ARG B 1 41 ? 6.852 2.893 20.375 1 86.25 41 ARG B C 1
ATOM 3400 O O . ARG B 1 41 ? 6.363 3.354 19.344 1 86.25 41 ARG B O 1
ATOM 3407 N N . ALA B 1 42 ? 7.82 1.968 20.344 1 88.88 42 ALA B N 1
ATOM 3408 C CA . ALA B 1 42 ? 8.266 1.279 19.141 1 88.88 42 ALA B CA 1
ATOM 3409 C C . ALA B 1 42 ? 7.086 0.658 18.391 1 88.88 42 ALA B C 1
ATOM 3411 O O . ALA B 1 42 ? 7.051 0.664 17.156 1 88.88 42 ALA B O 1
ATOM 3412 N N . LEU B 1 43 ? 6.141 0.273 19.109 1 88.44 43 LEU B N 1
ATOM 3413 C CA . LEU B 1 43 ? 4.996 -0.406 18.516 1 88.44 43 LEU B CA 1
ATOM 3414 C C . LEU B 1 43 ? 4.152 0.568 17.688 1 88.44 43 LEU B C 1
ATOM 3416 O O . LEU B 1 43 ? 3.576 0.192 16.672 1 88.44 43 LEU B O 1
ATOM 3420 N N . ASP B 1 44 ? 4.113 1.773 18.172 1 90.06 44 ASP B N 1
ATOM 3421 C CA . ASP B 1 44 ? 3.369 2.789 17.438 1 90.06 44 ASP B CA 1
ATOM 3422 C C . ASP B 1 44 ? 4.062 3.125 16.109 1 90.06 44 ASP B C 1
ATOM 3424 O O . ASP B 1 44 ? 3.4 3.363 15.102 1 90.06 44 ASP B O 1
ATOM 3428 N N . ILE B 1 45 ? 5.352 3.037 16.172 1 93.62 45 ILE B N 1
ATOM 3429 C CA . ILE B 1 45 ? 6.133 3.314 14.961 1 93.62 45 ILE B CA 1
ATOM 3430 C C . ILE B 1 45 ? 5.922 2.199 13.945 1 93.62 45 ILE B C 1
ATOM 3432 O O . ILE B 1 45 ? 5.664 2.467 12.766 1 93.62 45 ILE B O 1
ATOM 3436 N N . ILE B 1 46 ? 5.957 0.992 14.43 1 93.5 46 ILE B N 1
ATOM 3437 C CA . ILE B 1 46 ? 5.809 -0.159 13.547 1 93.5 46 ILE B CA 1
ATOM 3438 C C . ILE B 1 46 ? 4.414 -0.15 12.922 1 93.5 46 ILE B C 1
ATOM 3440 O O . ILE B 1 46 ? 4.258 -0.464 11.734 1 93.5 46 ILE B O 1
ATOM 3444 N N . LYS B 1 47 ? 3.494 0.202 13.68 1 92.12 47 LYS B N 1
ATOM 3445 C CA . LYS B 1 47 ? 2.121 0.246 13.188 1 92.12 47 LYS B CA 1
ATOM 3446 C C . LYS B 1 47 ? 1.982 1.24 12.039 1 92.12 47 LYS B C 1
ATOM 3448 O O . LYS B 1 47 ? 1.4 0.92 11 1 92.12 47 LYS B O 1
ATOM 3453 N N . VAL B 1 48 ? 2.572 2.41 12.211 1 93.06 48 VAL B N 1
ATOM 3454 C CA . VAL B 1 48 ? 2.479 3.445 11.188 1 93.06 48 VAL B CA 1
ATOM 3455 C C . VAL B 1 48 ? 3.207 2.988 9.93 1 93.06 48 VAL B C 1
ATOM 3457 O O . VAL B 1 48 ? 2.729 3.211 8.812 1 93.06 48 VAL B O 1
ATOM 3460 N N . ILE B 1 49 ? 4.285 2.338 10.125 1 93.69 49 ILE B N 1
ATOM 3461 C CA . ILE B 1 49 ? 5.094 1.889 8.992 1 93.69 49 ILE B CA 1
ATOM 3462 C C . ILE B 1 49 ? 4.34 0.813 8.211 1 93.69 49 ILE B C 1
ATOM 3464 O O . ILE B 1 49 ? 4.273 0.865 6.984 1 93.69 49 ILE B O 1
ATOM 3468 N N . ILE B 1 50 ? 3.699 -0.066 8.859 1 91.44 50 ILE B N 1
ATOM 3469 C CA . ILE B 1 50 ? 3.027 -1.191 8.219 1 91.44 50 ILE B CA 1
ATOM 3470 C C . ILE B 1 50 ? 1.758 -0.705 7.52 1 91.44 50 ILE B C 1
ATOM 3472 O O . ILE B 1 50 ? 1.292 -1.324 6.562 1 91.44 50 ILE B O 1
ATOM 3476 N N . GLU B 1 51 ? 1.302 0.403 7.953 1 90.88 51 GLU B N 1
ATOM 3477 C CA . GLU B 1 51 ? 0.061 0.922 7.387 1 90.88 51 GLU B CA 1
ATOM 3478 C C . GLU B 1 51 ? 0.342 1.941 6.285 1 90.88 51 GLU B C 1
ATOM 3480 O O . GLU B 1 51 ? -0.585 2.533 5.73 1 90.88 51 GLU B O 1
ATOM 3485 N N . SER B 1 52 ? 1.559 2.111 5.969 1 92.94 52 SER B N 1
ATOM 3486 C CA . SER B 1 52 ? 1.935 3.008 4.879 1 92.94 52 SER B CA 1
ATOM 3487 C C . SER B 1 52 ? 2.396 2.227 3.652 1 92.94 52 SER B C 1
ATOM 3489 O O . SER B 1 52 ? 2.871 1.096 3.773 1 92.94 52 SER B O 1
ATOM 3491 N N . LEU B 1 53 ? 2.188 2.834 2.557 1 92.94 53 LEU B N 1
ATOM 3492 C CA . LEU B 1 53 ? 2.588 2.209 1.302 1 92.94 53 LEU B CA 1
ATOM 3493 C C . LEU B 1 53 ? 4.098 2.014 1.249 1 92.94 53 LEU B C 1
ATOM 3495 O O . LEU B 1 53 ? 4.578 0.939 0.881 1 92.94 53 LEU B O 1
ATOM 3499 N N . ALA B 1 54 ? 4.84 3.014 1.654 1 93.5 54 ALA B N 1
ATOM 3500 C CA . ALA B 1 54 ? 6.297 2.947 1.656 1 93.5 54 ALA B CA 1
ATOM 3501 C C . ALA B 1 54 ? 6.797 1.884 2.629 1 93.5 54 ALA B C 1
ATOM 3503 O O . ALA B 1 54 ? 7.746 1.155 2.328 1 93.5 54 ALA B O 1
ATOM 3504 N N . GLY B 1 55 ? 6.16 1.829 3.713 1 95.06 55 GLY B N 1
ATOM 3505 C CA . GLY B 1 55 ? 6.539 0.822 4.691 1 95.06 55 GLY B CA 1
ATOM 3506 C C . GLY B 1 55 ? 6.289 -0.597 4.215 1 95.06 55 GLY B C 1
ATOM 3507 O O . GLY B 1 55 ? 7.121 -1.481 4.422 1 95.06 55 GLY B O 1
ATOM 3508 N N . LYS B 1 56 ? 5.199 -0.803 3.539 1 95.25 56 LYS B N 1
ATOM 3509 C CA . LYS B 1 56 ? 4.879 -2.125 3.012 1 95.25 56 LYS B CA 1
ATOM 3510 C C . LYS B 1 56 ? 5.867 -2.541 1.928 1 95.25 56 LYS B C 1
ATOM 3512 O O . LYS B 1 56 ? 6.289 -3.699 1.873 1 95.25 56 LYS B O 1
ATOM 3517 N N . ASP B 1 57 ? 6.215 -1.645 1.144 1 95.44 57 ASP B N 1
ATOM 3518 C CA . ASP B 1 57 ? 7.176 -1.939 0.083 1 95.44 57 ASP B CA 1
ATOM 3519 C C . ASP B 1 57 ? 8.547 -2.287 0.662 1 95.44 57 ASP B C 1
ATOM 3521 O O . ASP B 1 57 ? 9.156 -3.279 0.267 1 95.44 57 ASP B O 1
ATOM 3525 N N . LYS B 1 58 ? 9.023 -1.48 1.604 1 96.44 58 LYS B N 1
ATOM 3526 C CA . LYS B 1 58 ? 10.344 -1.706 2.186 1 96.44 58 LYS B CA 1
ATOM 3527 C C . LYS B 1 58 ? 10.367 -2.98 3.025 1 96.44 58 LYS B C 1
ATOM 3529 O O . LYS B 1 58 ? 11.359 -3.705 3.037 1 96.44 58 LYS B O 1
ATOM 3534 N N . SER B 1 59 ? 9.312 -3.242 3.736 1 96.12 59 SER B N 1
ATOM 3535 C CA . SER B 1 59 ? 9.234 -4.477 4.508 1 96.12 59 SER B CA 1
ATOM 3536 C C . SER B 1 59 ? 9.242 -5.699 3.6 1 96.12 59 SER B C 1
ATOM 3538 O O . SER B 1 59 ? 9.891 -6.703 3.904 1 96.12 59 SER B O 1
ATOM 3540 N N . ALA B 1 60 ? 8.508 -5.562 2.525 1 96.56 60 ALA B N 1
ATOM 3541 C CA . ALA B 1 60 ? 8.484 -6.664 1.566 1 96.56 60 ALA B CA 1
ATOM 3542 C C . ALA B 1 60 ? 9.867 -6.898 0.965 1 96.56 60 ALA B C 1
ATOM 3544 O O . ALA B 1 60 ? 10.273 -8.039 0.752 1 96.56 60 ALA B O 1
ATOM 3545 N N . LYS B 1 61 ? 10.57 -5.809 0.683 1 96.81 61 LYS B N 1
ATOM 3546 C CA . LYS B 1 61 ? 11.922 -5.926 0.155 1 96.81 61 LYS B CA 1
ATOM 3547 C C . LYS B 1 61 ? 12.836 -6.637 1.146 1 96.81 61 LYS B C 1
ATOM 3549 O O . LYS B 1 61 ? 13.578 -7.555 0.77 1 96.81 61 LYS B O 1
ATOM 3554 N N . VAL B 1 62 ? 12.766 -6.266 2.342 1 96.94 62 VAL B N 1
ATOM 3555 C CA . VAL B 1 62 ? 13.609 -6.852 3.377 1 96.94 62 VAL B CA 1
ATOM 3556 C C . VAL B 1 62 ? 13.258 -8.328 3.555 1 96.94 62 VAL B C 1
ATOM 3558 O O . VAL B 1 62 ? 14.148 -9.18 3.637 1 96.94 62 VAL B O 1
ATOM 3561 N N . LEU B 1 63 ? 11.992 -8.633 3.58 1 95.81 63 LEU B N 1
ATOM 3562 C CA . LEU B 1 63 ? 11.555 -10.023 3.752 1 95.81 63 LEU B CA 1
ATOM 3563 C C . LEU B 1 63 ? 12.016 -10.883 2.58 1 95.81 63 LEU B C 1
ATOM 3565 O O . LEU B 1 63 ? 12.531 -11.984 2.777 1 95.81 63 LEU B O 1
ATOM 3569 N N . LYS B 1 64 ? 11.828 -10.367 1.436 1 96.5 64 LYS B N 1
ATOM 3570 C CA . LYS B 1 64 ? 12.219 -11.102 0.236 1 96.5 64 LYS B CA 1
ATOM 3571 C C . LYS B 1 64 ? 13.703 -11.453 0.265 1 96.5 64 LYS B C 1
ATOM 3573 O O . LYS B 1 64 ? 14.078 -12.617 0.09 1 96.5 64 LYS B O 1
ATOM 3578 N N . TYR B 1 65 ? 14.516 -10.477 0.565 1 96.25 65 TYR B N 1
ATOM 3579 C CA . TYR B 1 65 ? 15.953 -10.695 0.417 1 96.25 65 TYR B CA 1
ATOM 3580 C C . TYR B 1 65 ? 16.531 -11.367 1.655 1 96.25 65 TYR B C 1
ATOM 3582 O O . TYR B 1 65 ? 17.594 -11.977 1.594 1 96.25 65 TYR B O 1
ATOM 3590 N N . THR B 1 66 ? 15.875 -11.242 2.785 1 95.38 66 THR B N 1
ATOM 3591 C CA . THR B 1 66 ? 16.234 -12.094 3.912 1 95.38 66 THR B CA 1
ATOM 3592 C C . THR B 1 66 ? 16.031 -13.57 3.562 1 95.38 66 THR B C 1
ATOM 3594 O O . THR B 1 66 ? 16.906 -14.398 3.826 1 95.38 66 THR B O 1
ATOM 3597 N N . LEU B 1 67 ? 14.891 -13.852 2.943 1 94.62 67 LEU B N 1
ATOM 3598 C CA . LEU B 1 67 ? 14.602 -15.219 2.525 1 94.62 67 LEU B CA 1
ATOM 3599 C C . LEU B 1 67 ? 15.609 -15.695 1.49 1 94.62 67 LEU B C 1
ATOM 3601 O O . LEU B 1 67 ? 16.062 -16.844 1.545 1 94.62 67 LEU B O 1
ATOM 3605 N N . ASP B 1 68 ? 16 -14.812 0.637 1 94.38 68 ASP B N 1
ATOM 3606 C CA . ASP B 1 68 ? 16.969 -15.18 -0.392 1 94.38 68 ASP B CA 1
ATOM 3607 C C . ASP B 1 68 ? 18.328 -15.5 0.223 1 94.38 68 ASP B C 1
ATOM 3609 O O . ASP B 1 68 ? 19 -16.453 -0.188 1 94.38 68 ASP B O 1
ATOM 3613 N N . VAL B 1 69 ? 18.719 -14.734 1.148 1 94 69 VAL B N 1
ATOM 3614 C CA . VAL B 1 69 ? 20 -14.945 1.809 1 94 69 VAL B CA 1
ATOM 3615 C C . VAL B 1 69 ? 19.953 -16.234 2.621 1 94 69 VAL B C 1
ATOM 3617 O O . VAL B 1 69 ? 20.891 -17.047 2.578 1 94 69 VAL B O 1
ATOM 3620 N N . ILE B 1 70 ? 18.859 -16.484 3.32 1 92.06 70 ILE B N 1
ATOM 3621 C CA . ILE B 1 70 ? 18.703 -17.703 4.098 1 92.06 70 ILE B CA 1
ATOM 3622 C C . ILE B 1 70 ? 18.734 -18.922 3.166 1 92.06 70 ILE B C 1
ATOM 3624 O O . ILE B 1 70 ? 19.359 -19.938 3.469 1 92.06 70 ILE B O 1
ATOM 3628 N N . ASN B 1 71 ? 18.016 -18.766 2.086 1 91.19 71 ASN B N 1
ATOM 3629 C CA . ASN B 1 71 ? 17.969 -19.844 1.104 1 91.19 71 ASN B CA 1
ATOM 3630 C C . ASN B 1 71 ? 19.375 -20.172 0.586 1 91.19 71 ASN B C 1
ATOM 3632 O O . ASN B 1 71 ? 19.688 -21.344 0.378 1 91.19 71 ASN B O 1
ATOM 3636 N N . LEU B 1 72 ? 20.172 -19.203 0.406 1 88.44 72 LEU B N 1
ATOM 3637 C CA . LEU B 1 72 ? 21.547 -19.406 -0.04 1 88.44 72 LEU B CA 1
ATOM 3638 C C . LEU B 1 72 ? 22.359 -20.156 1.017 1 88.44 72 LEU B C 1
ATOM 3640 O O . LEU B 1 72 ? 23.125 -21.062 0.689 1 88.44 72 LEU B O 1
ATOM 3644 N N . PHE B 1 73 ? 22.172 -19.797 2.203 1 87.12 73 PHE B N 1
ATOM 3645 C CA . PHE B 1 73 ? 22.859 -20.469 3.295 1 87.12 73 PHE B CA 1
ATOM 3646 C C . PHE B 1 73 ? 22.422 -21.922 3.412 1 87.12 73 PHE B C 1
ATOM 3648 O O . PHE B 1 73 ? 23.25 -22.812 3.627 1 87.12 73 PHE B O 1
ATOM 3655 N N . VAL B 1 74 ? 21.156 -22.125 3.316 1 87.12 74 VAL B N 1
ATOM 3656 C CA . VAL B 1 74 ? 20.594 -23.469 3.396 1 87.12 74 VAL B CA 1
ATOM 3657 C C . VAL B 1 74 ? 21.125 -24.312 2.24 1 87.12 74 VAL B C 1
ATOM 3659 O O . VAL B 1 74 ? 21.5 -25.469 2.432 1 87.12 74 VAL B O 1
ATOM 3662 N N . GLN B 1 75 ? 21.141 -23.734 1.106 1 86 75 GLN B N 1
ATOM 3663 C CA . GLN B 1 75 ? 21.656 -24.438 -0.065 1 86 75 GLN B CA 1
ATOM 3664 C C . GLN B 1 75 ? 23.125 -24.797 0.114 1 86 75 GLN B C 1
ATOM 3666 O O . GLN B 1 75 ? 23.531 -25.922 -0.22 1 86 75 GLN B O 1
ATOM 3671 N N . ARG B 1 76 ? 23.891 -23.953 0.644 1 83.69 76 ARG B N 1
ATOM 3672 C CA . ARG B 1 76 ? 25.312 -24.203 0.875 1 83.69 76 ARG B CA 1
ATOM 3673 C C . ARG B 1 76 ? 25.516 -25.297 1.915 1 83.69 76 ARG B C 1
ATOM 3675 O O . ARG B 1 76 ? 26.391 -26.156 1.767 1 83.69 76 ARG B O 1
ATOM 3682 N N . THR B 1 77 ? 24.719 -25.219 2.896 1 82.62 77 THR B N 1
ATOM 3683 C CA . THR B 1 77 ? 24.812 -26.234 3.945 1 82.62 77 THR B CA 1
ATOM 3684 C C . THR B 1 77 ? 24.422 -27.609 3.408 1 82.62 77 THR B C 1
ATOM 3686 O O . THR B 1 77 ? 25.062 -28.609 3.727 1 82.62 77 THR B O 1
ATOM 3689 N N . ARG B 1 78 ? 23.406 -27.594 2.662 1 82.88 78 ARG B N 1
ATOM 3690 C CA . ARG B 1 78 ? 22.969 -28.844 2.049 1 82.88 78 ARG B CA 1
ATOM 3691 C C . ARG B 1 78 ? 24.047 -29.406 1.134 1 82.88 78 ARG B C 1
ATOM 3693 O O . ARG B 1 78 ? 24.359 -30.594 1.188 1 82.88 78 ARG B O 1
ATOM 3700 N N . GLU B 1 79 ? 24.594 -28.562 0.382 1 81.56 79 GLU B N 1
ATOM 3701 C CA . GLU B 1 79 ? 25.656 -28.984 -0.531 1 81.56 79 GLU B CA 1
ATOM 3702 C C . GLU B 1 79 ? 26.875 -29.5 0.234 1 81.56 79 GLU B C 1
ATOM 3704 O O . GLU B 1 79 ? 27.5 -30.469 -0.181 1 81.56 79 GLU B O 1
ATOM 3709 N N . ASN B 1 80 ? 27.125 -28.875 1.314 1 79.38 80 ASN B N 1
ATOM 3710 C CA . ASN B 1 80 ? 28.25 -29.312 2.135 1 79.38 80 ASN B CA 1
ATOM 3711 C C . ASN B 1 80 ? 27.984 -30.672 2.777 1 79.38 80 ASN B C 1
ATOM 3713 O O . ASN B 1 80 ? 28.891 -31.5 2.846 1 79.38 80 ASN B O 1
ATOM 3717 N N . ILE B 1 81 ? 26.797 -30.875 3.215 1 77.12 81 ILE B N 1
ATOM 3718 C CA . ILE B 1 81 ? 26.438 -32.125 3.85 1 77.12 81 ILE B CA 1
ATOM 3719 C C . ILE B 1 81 ? 26.484 -33.25 2.816 1 77.12 81 ILE B C 1
ATOM 3721 O O . ILE B 1 81 ? 26.984 -34.344 3.096 1 77.12 81 ILE B O 1
ATOM 3725 N N . VAL B 1 82 ? 25.938 -32.938 1.674 1 75.06 82 VAL B N 1
ATOM 3726 C CA . VAL B 1 82 ? 25.891 -33.938 0.614 1 75.06 82 VAL B CA 1
ATOM 3727 C C . VAL B 1 82 ? 27.312 -34.25 0.131 1 75.06 82 VAL B C 1
ATOM 3729 O O . VAL B 1 82 ? 27.625 -35.406 -0.206 1 75.06 82 VAL B O 1
ATOM 3732 N N . ARG B 1 83 ? 28.078 -33.25 0.162 1 74.38 83 ARG B N 1
ATOM 3733 C CA . ARG B 1 83 ? 29.469 -33.438 -0.256 1 74.38 83 ARG B CA 1
ATOM 3734 C C . ARG B 1 83 ? 30.234 -34.281 0.754 1 74.38 83 ARG B C 1
ATOM 3736 O O . ARG B 1 83 ? 31.047 -35.125 0.374 1 74.38 83 ARG B O 1
ATOM 3743 N N . TRP B 1 84 ? 29.938 -34 1.971 1 69.81 84 TRP B N 1
ATOM 3744 C CA . TRP B 1 84 ? 30.688 -34.688 3.01 1 69.81 84 TRP B CA 1
ATOM 3745 C C . TRP B 1 84 ? 30.188 -36.125 3.199 1 69.81 84 TRP B C 1
ATOM 3747 O O . TRP B 1 84 ? 30.969 -37.031 3.498 1 69.81 84 TRP B O 1
ATOM 3757 N N . ASP B 1 85 ? 28.812 -36.281 3.113 1 66.5 85 ASP B N 1
ATOM 3758 C CA . ASP B 1 85 ? 28.281 -37.625 3.293 1 66.5 85 ASP B CA 1
ATOM 3759 C C . ASP B 1 85 ? 27.344 -38 2.152 1 66.5 85 ASP B C 1
ATOM 3761 O O . ASP B 1 85 ? 26.125 -37.844 2.266 1 66.5 85 ASP B O 1
ATOM 3765 N N . PRO B 1 86 ? 27.922 -38.375 1.053 1 61.78 86 PRO B N 1
ATOM 3766 C CA . PRO B 1 86 ? 27.109 -38.719 -0.122 1 61.78 86 PRO B CA 1
ATOM 3767 C C . PRO B 1 86 ? 26.094 -39.812 0.157 1 61.78 86 PRO B C 1
ATOM 3769 O O . PRO B 1 86 ? 25.125 -39.969 -0.588 1 61.78 86 PRO B O 1
ATOM 3772 N N . GLN B 1 87 ? 26.375 -40.594 1.158 1 60.31 87 GLN B N 1
ATOM 3773 C CA . GLN B 1 87 ? 25.469 -41.688 1.49 1 60.31 87 GLN B CA 1
ATOM 3774 C C . GLN B 1 87 ? 24.125 -41.188 2.02 1 60.31 87 GLN B C 1
ATOM 3776 O O . GLN B 1 87 ? 23.125 -41.875 1.966 1 60.31 87 GLN B O 1
ATOM 3781 N N . VAL B 1 88 ? 24.219 -40.031 2.537 1 57.75 88 VAL B N 1
ATOM 3782 C CA . VAL B 1 88 ? 23.031 -39.406 3.133 1 57.75 88 VAL B CA 1
ATOM 3783 C C . VAL B 1 88 ? 21.969 -39.219 2.064 1 57.75 88 VAL B C 1
ATOM 3785 O O . VAL B 1 88 ? 20.781 -39.406 2.328 1 57.75 88 VAL B O 1
ATOM 3788 N N . LEU B 1 89 ? 22.406 -38.906 0.879 1 57.56 89 LEU B N 1
ATOM 3789 C CA . LEU B 1 89 ? 21.469 -38.688 -0.225 1 57.56 89 LEU B CA 1
ATOM 3790 C C . LEU B 1 89 ? 20.828 -40.031 -0.639 1 57.56 89 LEU B C 1
ATOM 3792 O O . LEU B 1 89 ? 19.641 -40.062 -0.972 1 57.56 89 LEU B O 1
ATOM 3796 N N . THR B 1 90 ? 21.75 -41 -0.644 1 53.81 90 THR B N 1
ATOM 3797 C CA . THR B 1 90 ? 21.25 -42.312 -1.039 1 53.81 90 THR B CA 1
ATOM 3798 C C . THR B 1 90 ? 20.25 -42.844 -0.015 1 53.81 90 THR B C 1
ATOM 3800 O O . THR B 1 90 ? 19.234 -43.438 -0.381 1 53.81 90 THR B O 1
ATOM 3803 N N . TYR B 1 91 ? 20.562 -42.625 1.21 1 54.12 91 TYR B N 1
ATOM 3804 C CA . TYR B 1 91 ? 19.703 -43.156 2.256 1 54.12 91 TYR B CA 1
ATOM 3805 C C . TYR B 1 91 ? 18.5 -42.25 2.508 1 54.12 91 TYR B C 1
ATOM 3807 O O . TYR B 1 91 ? 17.531 -42.656 3.145 1 54.12 91 TYR B O 1
ATOM 3815 N N . TYR B 1 92 ? 18.625 -41.125 1.947 1 56.38 92 TYR B N 1
ATOM 3816 C CA . TYR B 1 92 ? 17.594 -40.094 2.053 1 56.38 92 TYR B CA 1
ATOM 3817 C C . TYR B 1 92 ? 16.25 -40.625 1.586 1 56.38 92 TYR B C 1
ATOM 3819 O O . TYR B 1 92 ? 15.242 -40.469 2.289 1 56.38 92 TYR B O 1
ATOM 3827 N N . LYS B 1 93 ? 16.312 -41.031 0.385 1 53.59 93 LYS B N 1
ATOM 3828 C CA . LYS B 1 93 ? 15.055 -41.5 -0.185 1 53.59 93 LYS B CA 1
ATOM 3829 C C . LYS B 1 93 ? 14.523 -42.719 0.583 1 53.59 93 LYS B C 1
ATOM 3831 O O . LYS B 1 93 ? 13.312 -42.844 0.789 1 53.59 93 LYS B O 1
ATOM 3836 N N . LYS B 1 94 ? 15.43 -43.469 0.984 1 54.72 94 LYS B N 1
ATOM 3837 C CA . LYS B 1 94 ? 15.031 -44.719 1.626 1 54.72 94 LYS B CA 1
ATOM 3838 C C . LYS B 1 94 ? 14.555 -44.469 3.057 1 54.72 94 LYS B C 1
ATOM 3840 O O . LYS B 1 94 ? 13.578 -45.094 3.504 1 54.72 94 LYS B O 1
ATOM 3845 N N . VAL B 1 95 ? 15.219 -43.656 3.76 1 54.56 95 VAL B N 1
ATOM 3846 C CA . VAL B 1 95 ? 14.93 -43.438 5.172 1 54.56 95 VAL B CA 1
ATOM 3847 C C . VAL B 1 95 ? 13.664 -42.625 5.316 1 54.56 95 VAL B C 1
ATOM 3849 O O . VAL B 1 95 ? 12.844 -42.844 6.207 1 54.56 95 VAL B O 1
ATOM 3852 N N . LEU B 1 96 ? 13.422 -41.625 4.441 1 55.81 96 LEU B N 1
ATOM 3853 C CA . LEU B 1 96 ? 12.211 -40.812 4.527 1 55.81 96 LEU B CA 1
ATOM 3854 C C . LEU B 1 96 ? 10.969 -41.688 4.289 1 55.81 96 LEU B C 1
ATOM 3856 O O . LEU B 1 96 ? 9.906 -41.406 4.863 1 55.81 96 LEU B O 1
ATOM 3860 N N . LYS B 1 97 ? 11.008 -42.688 3.395 1 54.34 97 LYS B N 1
ATOM 3861 C CA . LYS B 1 97 ? 9.883 -43.562 3.131 1 54.34 97 LYS B CA 1
ATOM 3862 C C . LYS B 1 97 ? 9.664 -44.531 4.289 1 54.34 97 LYS B C 1
ATOM 3864 O O . LYS B 1 97 ? 8.523 -44.875 4.609 1 54.34 97 LYS B O 1
ATOM 3869 N N . ASP B 1 98 ? 10.781 -45.062 4.949 1 55.56 98 ASP B N 1
ATOM 3870 C CA . ASP B 1 98 ? 10.656 -46.094 5.992 1 55.56 98 ASP B CA 1
ATOM 3871 C C . ASP B 1 98 ? 11.281 -45.594 7.301 1 55.56 98 ASP B C 1
ATOM 3873 O O . ASP B 1 98 ? 12.289 -46.156 7.75 1 55.56 98 ASP B O 1
ATOM 3877 N N . LEU B 1 99 ? 11.094 -44.469 7.691 1 54.66 99 LEU B N 1
ATOM 3878 C CA . LEU B 1 99 ? 11.648 -43.969 8.945 1 54.66 99 LEU B CA 1
ATOM 3879 C C . LEU B 1 99 ? 11.25 -44.875 10.109 1 54.66 99 LEU B C 1
ATOM 3881 O O . LEU B 1 99 ? 10.086 -44.906 10.523 1 54.66 99 LEU B O 1
ATOM 3885 N N . LYS B 1 100 ? 11.898 -45.969 10.305 1 51.81 100 LYS B N 1
ATOM 3886 C CA . LYS B 1 100 ? 11.68 -46.781 11.492 1 51.81 100 LYS B CA 1
ATOM 3887 C C . LYS B 1 100 ? 12.273 -46.125 12.734 1 51.81 100 LYS B C 1
ATOM 3889 O O . LYS B 1 100 ? 13.422 -45.656 12.719 1 51.81 100 LYS B O 1
ATOM 3894 N N . TRP B 1 101 ? 11.477 -45.594 13.594 1 58.16 101 TRP B N 1
ATOM 3895 C CA . TRP B 1 101 ? 11.789 -44.969 14.875 1 58.16 101 TRP B CA 1
ATOM 3896 C C . TRP B 1 101 ? 13.055 -45.562 15.477 1 58.16 101 TRP B C 1
ATOM 3898 O O . TRP B 1 101 ? 13.836 -44.844 16.109 1 58.16 101 TRP B O 1
ATOM 3908 N N . TRP B 1 102 ? 13.289 -46.844 15.273 1 58.28 102 TRP B N 1
ATOM 3909 C CA . TRP B 1 102 ? 14.438 -47.531 15.852 1 58.28 102 TRP B CA 1
ATOM 3910 C C . TRP B 1 102 ? 15.734 -47.094 15.203 1 58.28 102 TRP B C 1
ATOM 3912 O O . TRP B 1 102 ? 16.781 -47 15.859 1 58.28 102 TRP B O 1
ATOM 3922 N N . MET B 1 103 ? 15.711 -46.781 13.961 1 57.62 103 MET B N 1
ATOM 3923 C CA . MET B 1 103 ? 16.891 -46.312 13.25 1 57.62 103 MET B CA 1
ATOM 3924 C C . MET B 1 103 ? 17.328 -44.938 13.742 1 57.62 103 MET B C 1
ATOM 3926 O O . MET B 1 103 ? 18.531 -44.625 13.734 1 57.62 103 MET B O 1
ATOM 3930 N N . MET B 1 104 ? 16.375 -44.125 14.195 1 59.81 104 MET B N 1
ATOM 3931 C CA . MET B 1 104 ? 16.672 -42.812 14.812 1 59.81 104 MET B CA 1
ATOM 3932 C C . MET B 1 104 ? 17.531 -43 16.062 1 59.81 104 MET B C 1
ATOM 3934 O O . MET B 1 104 ? 18.375 -42.156 16.359 1 59.81 104 MET B O 1
ATOM 3938 N N . LEU B 1 105 ? 17.312 -44.062 16.719 1 62.22 105 LEU B N 1
ATOM 3939 C CA . LEU B 1 105 ? 18.047 -44.344 17.953 1 62.22 105 LEU B CA 1
ATOM 3940 C C . LEU B 1 105 ? 19.453 -44.844 17.641 1 62.22 105 LEU B C 1
ATOM 3942 O O . LEU B 1 105 ? 20.391 -44.531 18.391 1 62.22 105 LEU B O 1
ATOM 3946 N N . ARG B 1 106 ? 19.734 -45.531 16.594 1 63.09 106 ARG B N 1
ATOM 3947 C CA . ARG B 1 106 ? 21.047 -46.125 16.359 1 63.09 106 ARG B CA 1
ATOM 3948 C C . ARG B 1 106 ? 21.969 -45.094 15.656 1 63.09 106 ARG B C 1
ATOM 3950 O O . ARG B 1 106 ? 23.156 -45.031 15.93 1 63.09 106 ARG B O 1
ATOM 3957 N N . HIS B 1 107 ? 21.391 -44.281 14.695 1 66.31 107 HIS B N 1
ATOM 3958 C CA . HIS B 1 107 ? 22.219 -43.312 13.984 1 66.31 107 HIS B CA 1
ATOM 3959 C C . HIS B 1 107 ? 21.547 -41.938 13.977 1 66.31 107 HIS B C 1
ATOM 3961 O O . HIS B 1 107 ? 21.125 -41.438 12.93 1 66.31 107 HIS B O 1
ATOM 3967 N N . PRO B 1 108 ? 21.484 -41.281 15.172 1 69.62 108 PRO B N 1
ATOM 3968 C CA . PRO B 1 108 ? 20.766 -40.031 15.312 1 69.62 108 PRO B CA 1
ATOM 3969 C C . PRO B 1 108 ? 21.359 -38.906 14.445 1 69.62 108 PRO B C 1
ATOM 3971 O O . PRO B 1 108 ? 20.609 -38.094 13.891 1 69.62 108 PRO B O 1
ATOM 3974 N N . ILE B 1 109 ? 22.703 -39 14.242 1 71 109 ILE B N 1
ATOM 3975 C CA . ILE B 1 109 ? 23.359 -37.906 13.516 1 71 109 ILE B CA 1
ATOM 3976 C C . ILE B 1 109 ? 23 -38 12.031 1 71 109 ILE B C 1
ATOM 3978 O O . ILE B 1 109 ? 22.766 -36.969 11.383 1 71 109 ILE B O 1
ATOM 3982 N N . THR B 1 110 ? 22.969 -39.219 11.508 1 68.62 110 THR B N 1
ATOM 3983 C CA . THR B 1 110 ? 22.625 -39.406 10.094 1 68.62 110 THR B CA 1
ATOM 3984 C C . THR B 1 110 ? 21.188 -39 9.828 1 68.62 110 THR B C 1
ATOM 3986 O O . THR B 1 110 ? 20.891 -38.406 8.797 1 68.62 110 THR B O 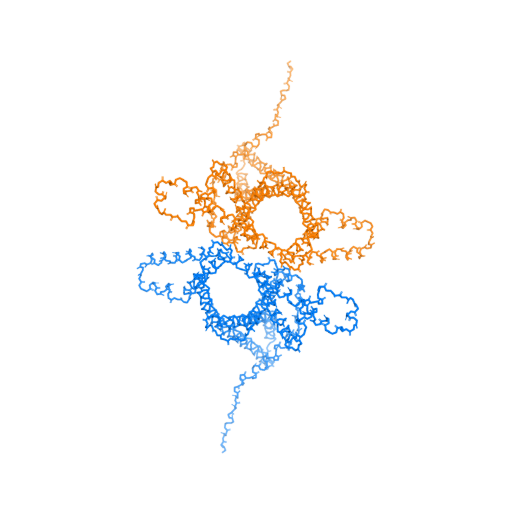1
ATOM 3989 N N . ILE B 1 111 ? 20.344 -39.312 10.766 1 70.19 111 ILE B N 1
ATOM 3990 C CA . ILE B 1 111 ? 18.938 -38.969 10.602 1 70.19 111 ILE B CA 1
ATOM 3991 C C . ILE B 1 111 ? 18.766 -37.469 10.711 1 70.19 111 ILE B C 1
ATOM 3993 O O . ILE B 1 111 ? 17.969 -36.875 9.977 1 70.19 111 ILE B O 1
ATOM 3997 N N . ALA B 1 112 ? 19.5 -36.875 11.648 1 73.06 112 ALA B N 1
ATOM 3998 C CA . ALA B 1 112 ? 19.453 -35.438 11.773 1 73.06 112 ALA B CA 1
ATOM 3999 C C . ALA B 1 112 ? 19.922 -34.75 10.484 1 73.06 112 ALA B C 1
ATOM 4001 O O . ALA B 1 112 ? 19.328 -33.781 10.047 1 73.06 112 ALA B O 1
ATOM 4002 N N . LYS B 1 113 ? 20.922 -35.406 9.93 1 72.38 1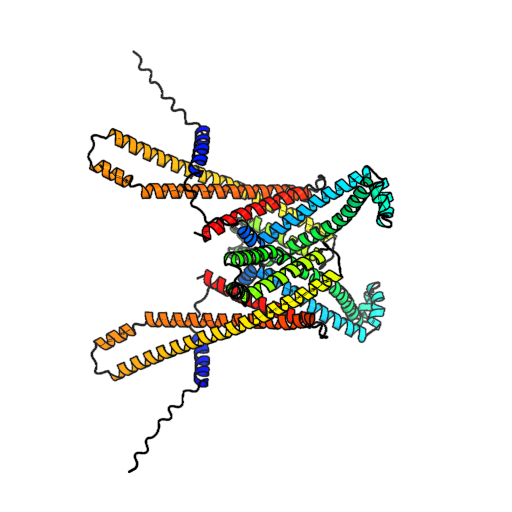13 LYS B N 1
ATOM 4003 C CA . LYS B 1 113 ? 21.438 -34.844 8.68 1 72.38 113 LYS B CA 1
ATOM 4004 C C . LYS B 1 113 ? 20.422 -35 7.547 1 72.38 113 LYS B C 1
ATOM 4006 O O . LYS B 1 113 ? 20.25 -34.094 6.746 1 72.38 113 LYS B O 1
ATOM 4011 N N . ILE B 1 114 ? 19.844 -36.094 7.527 1 71.38 114 ILE B N 1
ATOM 4012 C CA . ILE B 1 114 ? 18.844 -36.344 6.496 1 71.38 114 ILE B CA 1
ATOM 4013 C C . ILE B 1 114 ? 17.656 -35.406 6.699 1 71.38 114 ILE B C 1
ATOM 4015 O O . ILE B 1 114 ? 17.109 -34.875 5.738 1 71.38 114 ILE B O 1
ATOM 4019 N N . TRP B 1 115 ? 17.312 -35.219 7.926 1 72.25 115 TRP B N 1
ATOM 4020 C CA . TRP B 1 115 ? 16.203 -34.344 8.242 1 72.25 115 TRP B CA 1
ATOM 4021 C C . TRP B 1 115 ? 16.531 -32.906 7.852 1 72.25 115 TRP B C 1
ATOM 4023 O O . TRP B 1 115 ? 15.695 -32.188 7.273 1 72.25 115 TRP B O 1
ATOM 4033 N N . VAL B 1 116 ? 17.688 -32.594 8.07 1 73.06 116 VAL B N 1
ATOM 4034 C CA . VAL B 1 116 ? 18.125 -31.25 7.738 1 73.06 116 VAL B CA 1
ATOM 4035 C C . VAL B 1 116 ? 18.125 -31.062 6.223 1 73.06 116 VAL B C 1
ATOM 4037 O O . VAL B 1 116 ? 17.672 -30.016 5.723 1 73.06 116 VAL B O 1
ATOM 4040 N N . VAL B 1 117 ? 18.516 -32.094 5.566 1 74.81 117 VAL B N 1
ATOM 4041 C CA . VAL B 1 117 ? 18.562 -32 4.113 1 74.81 117 VAL B CA 1
ATOM 4042 C C . VAL B 1 117 ? 17.156 -31.969 3.541 1 74.81 117 VAL B C 1
ATOM 4044 O O . VAL B 1 117 ? 16.859 -31.172 2.648 1 74.81 117 VAL B O 1
ATOM 4047 N N . ALA B 1 118 ? 16.328 -32.844 4.047 1 73.12 118 ALA B N 1
ATOM 4048 C CA . ALA B 1 118 ? 14.938 -32.844 3.588 1 73.12 118 ALA B CA 1
ATOM 4049 C C . ALA B 1 118 ? 14.227 -31.547 3.91 1 73.12 118 ALA B C 1
ATOM 4051 O O . ALA B 1 118 ? 13.547 -30.969 3.055 1 73.12 118 ALA B O 1
ATOM 4052 N N . MET B 1 119 ? 14.453 -31.109 5.051 1 77.5 119 MET B N 1
ATOM 4053 C CA . MET B 1 119 ? 13.844 -29.859 5.484 1 77.5 119 MET B CA 1
ATOM 4054 C C . MET B 1 119 ? 14.414 -28.688 4.715 1 77.5 119 MET B C 1
ATOM 4056 O O . MET B 1 119 ? 13.695 -27.734 4.395 1 77.5 119 MET B O 1
ATOM 4060 N N . SER B 1 120 ? 15.617 -28.953 4.375 1 82.94 120 SER B N 1
ATOM 4061 C CA . SER B 1 120 ? 16.297 -27.891 3.635 1 82.94 120 SER B CA 1
ATOM 4062 C C . SER B 1 120 ? 15.742 -27.766 2.217 1 82.94 120 SER B C 1
ATOM 4064 O O . SER B 1 120 ? 15.539 -26.656 1.713 1 82.94 120 SER B O 1
ATOM 4066 N N . ARG B 1 121 ? 15.477 -28.891 1.629 1 80.69 121 ARG B N 1
ATOM 4067 C CA . ARG B 1 121 ? 14.945 -28.859 0.268 1 80.69 121 ARG B CA 1
ATOM 4068 C C . ARG B 1 121 ? 13.539 -28.281 0.239 1 80.69 121 ARG B C 1
ATOM 4070 O O . ARG B 1 121 ? 13.219 -27.453 -0.627 1 80.69 121 ARG B O 1
ATOM 4077 N N . ASN B 1 122 ? 12.812 -28.734 1.155 1 84.19 122 ASN B N 1
ATOM 4078 C CA . ASN B 1 122 ? 11.461 -28.203 1.258 1 84.19 122 ASN B CA 1
ATOM 4079 C C . ASN B 1 122 ? 11.477 -26.703 1.542 1 84.19 122 ASN B C 1
ATOM 4081 O O . ASN B 1 122 ? 10.688 -25.953 0.966 1 84.19 122 ASN B O 1
ATOM 4085 N N . PHE B 1 123 ? 12.312 -26.359 2.34 1 87.12 123 PHE B N 1
ATOM 4086 C CA . PHE B 1 123 ? 12.445 -24.938 2.676 1 87.12 123 PHE B CA 1
ATOM 4087 C C . PHE B 1 123 ? 12.891 -24.141 1.46 1 87.12 123 PHE B C 1
ATOM 4089 O O . PHE B 1 123 ? 12.383 -23.047 1.219 1 87.12 123 PHE B O 1
ATOM 4096 N N . GLU B 1 124 ? 13.758 -24.688 0.718 1 88.62 124 GLU B N 1
ATOM 4097 C CA . GLU B 1 124 ? 14.266 -24 -0.465 1 88.62 124 GLU B CA 1
ATOM 4098 C C . GLU B 1 124 ? 13.148 -23.734 -1.471 1 88.62 124 GLU B C 1
ATOM 4100 O O . GLU B 1 124 ? 13.031 -22.641 -2.002 1 88.62 124 GLU B O 1
ATOM 4105 N N . ILE B 1 125 ? 12.344 -24.688 -1.64 1 89.12 125 ILE B N 1
ATOM 4106 C CA . ILE B 1 125 ? 11.266 -24.562 -2.609 1 89.12 125 ILE B CA 1
ATOM 4107 C C . ILE B 1 125 ? 10.234 -23.547 -2.115 1 89.12 125 ILE B C 1
ATOM 4109 O O . ILE B 1 125 ? 9.82 -22.656 -2.863 1 89.12 125 ILE B O 1
ATOM 4113 N N . LYS B 1 126 ? 9.938 -23.656 -0.915 1 90.94 126 LYS B N 1
ATOM 4114 C CA . LYS B 1 126 ? 8.945 -22.766 -0.34 1 90.94 126 LYS B CA 1
ATOM 4115 C C . LYS B 1 126 ? 9.469 -21.328 -0.261 1 90.94 126 LYS B C 1
ATOM 4117 O O . LYS B 1 126 ? 8.742 -20.375 -0.542 1 90.94 126 LYS B O 1
ATOM 4122 N N . ALA B 1 127 ? 10.664 -21.281 0.076 1 92.12 127 ALA B N 1
ATOM 4123 C CA . ALA B 1 127 ? 11.281 -19.953 0.188 1 92.12 127 ALA B CA 1
ATOM 4124 C C . ALA B 1 127 ? 11.383 -19.281 -1.177 1 92.12 127 ALA B C 1
ATOM 4126 O O . ALA B 1 127 ? 11.148 -18.078 -1.297 1 92.12 127 ALA B O 1
ATOM 4127 N N . SER B 1 128 ? 11.742 -20.031 -2.146 1 92.62 128 SER B N 1
ATOM 4128 C CA . SER B 1 128 ? 11.836 -19.484 -3.498 1 92.62 128 SER B CA 1
ATOM 4129 C C . SER B 1 128 ? 10.469 -19.047 -4.008 1 92.62 128 SER B C 1
ATOM 4131 O O . SER B 1 128 ? 10.352 -17.984 -4.641 1 92.62 128 SER B O 1
ATOM 4133 N N . TYR B 1 129 ? 9.508 -19.812 -3.686 1 93.75 129 TYR B N 1
ATOM 4134 C CA . TYR B 1 129 ? 8.148 -19.453 -4.066 1 93.75 129 TYR B CA 1
ATOM 4135 C C . TYR B 1 129 ? 7.703 -18.172 -3.367 1 93.75 129 TYR B C 1
ATOM 4137 O O . TYR B 1 129 ? 7.16 -17.266 -4 1 93.75 129 TYR B O 1
ATOM 4145 N N . LEU B 1 130 ? 7.938 -18.141 -2.137 1 94.56 130 LEU B N 1
ATOM 4146 C CA . LEU B 1 130 ? 7.574 -16.969 -1.356 1 94.56 130 LEU B CA 1
ATOM 4147 C C . LEU B 1 130 ? 8.32 -15.727 -1.857 1 94.56 130 LEU B C 1
ATOM 4149 O O . LEU B 1 130 ? 7.738 -14.648 -1.961 1 94.56 130 LEU B O 1
ATOM 4153 N N . SER B 1 131 ? 9.539 -15.898 -2.125 1 95 131 SER B N 1
ATOM 4154 C CA . SER B 1 131 ? 10.352 -14.805 -2.641 1 95 131 SER B CA 1
ATOM 4155 C C . SER B 1 131 ? 9.805 -14.289 -3.969 1 95 131 SER B C 1
ATOM 4157 O O . SER B 1 131 ? 9.75 -13.078 -4.195 1 95 131 SER B O 1
ATOM 4159 N N . GLN B 1 132 ? 9.367 -15.164 -4.789 1 94.62 132 GLN B N 1
ATOM 4160 C CA . GLN B 1 132 ? 8.797 -14.789 -6.078 1 94.62 132 GLN B CA 1
ATOM 4161 C C . GLN B 1 132 ? 7.48 -14.039 -5.898 1 94.62 132 GLN B C 1
ATOM 4163 O O . GLN B 1 132 ? 7.223 -13.055 -6.598 1 94.62 132 GLN B O 1
ATOM 4168 N N . GLN B 1 133 ? 6.695 -14.5 -4.996 1 95.25 133 GLN B N 1
ATOM 4169 C CA . GLN B 1 133 ? 5.422 -13.836 -4.715 1 95.25 133 GLN B CA 1
ATOM 4170 C C . GLN B 1 133 ? 5.645 -12.43 -4.168 1 95.25 133 GLN B C 1
ATOM 4172 O O . GLN B 1 133 ? 4.926 -11.5 -4.535 1 95.25 133 GLN B O 1
ATOM 4177 N N . LEU B 1 134 ? 6.629 -12.32 -3.361 1 96.06 134 LEU B N 1
ATOM 4178 C CA . LEU B 1 134 ? 6.934 -11.016 -2.783 1 96.06 134 LEU B CA 1
ATOM 4179 C C . LEU B 1 134 ? 7.488 -10.07 -3.84 1 96.06 134 LEU B C 1
ATOM 4181 O O . LEU B 1 134 ? 7.203 -8.867 -3.818 1 96.06 134 LEU B O 1
ATOM 4185 N N . SER B 1 135 ? 8.281 -10.594 -4.719 1 96.06 135 SER B N 1
ATOM 4186 C CA . SER B 1 135 ? 8.773 -9.797 -5.832 1 96.06 135 SER B CA 1
ATOM 4187 C C . SER B 1 135 ? 7.633 -9.289 -6.703 1 96.06 135 SER B C 1
ATOM 4189 O O . SER B 1 135 ? 7.578 -8.102 -7.035 1 96.06 135 SER B O 1
ATOM 4191 N N . THR B 1 136 ? 6.746 -10.164 -7.027 1 96.06 136 THR B N 1
ATOM 4192 C CA . THR B 1 136 ? 5.586 -9.789 -7.828 1 96.06 136 THR B CA 1
ATOM 4193 C C . THR B 1 136 ? 4.723 -8.773 -7.086 1 96.06 136 THR B C 1
ATOM 4195 O O . THR B 1 136 ? 4.23 -7.816 -7.684 1 96.06 136 THR B O 1
ATOM 4198 N N . TYR B 1 137 ? 4.57 -9.023 -5.793 1 96.88 137 TYR B N 1
ATOM 4199 C CA . TYR B 1 137 ? 3.836 -8.086 -4.941 1 96.88 137 TYR B CA 1
ATOM 4200 C C . TYR B 1 137 ? 4.406 -6.68 -5.059 1 96.88 137 TYR B C 1
ATOM 4202 O O . TYR B 1 137 ? 3.656 -5.711 -5.215 1 96.88 137 TYR B O 1
ATOM 4210 N N . ARG B 1 138 ? 5.656 -6.559 -5.016 1 96.06 138 ARG B N 1
ATOM 4211 C CA . ARG B 1 138 ? 6.305 -5.254 -5.086 1 96.06 138 ARG B CA 1
ATOM 4212 C C . ARG B 1 138 ? 6.082 -4.605 -6.449 1 96.06 138 ARG B C 1
ATOM 4214 O O . ARG B 1 138 ? 5.871 -3.395 -6.539 1 96.06 138 ARG B O 1
ATOM 4221 N N . TYR B 1 139 ? 6.133 -5.391 -7.488 1 96.06 139 TYR B N 1
ATOM 4222 C CA . TYR B 1 139 ? 5.859 -4.875 -8.828 1 96.06 139 TYR B CA 1
ATOM 4223 C C . TYR B 1 139 ? 4.438 -4.332 -8.922 1 96.06 139 TYR B C 1
ATOM 4225 O O . TYR B 1 139 ? 4.211 -3.266 -9.5 1 96.06 139 TYR B O 1
ATOM 4233 N N . ILE B 1 140 ? 3.49 -5.039 -8.312 1 95.81 140 ILE B N 1
ATOM 4234 C CA . ILE B 1 140 ? 2.096 -4.613 -8.359 1 95.81 140 ILE B CA 1
ATOM 4235 C C . ILE B 1 140 ? 1.917 -3.336 -7.543 1 95.81 140 ILE B C 1
ATOM 4237 O O . ILE B 1 140 ? 1.187 -2.428 -7.949 1 95.81 140 ILE B O 1
ATOM 4241 N N . LEU B 1 141 ? 2.602 -3.281 -6.504 1 95.31 141 LEU B N 1
ATOM 4242 C CA . LEU B 1 141 ? 2.521 -2.131 -5.613 1 95.31 141 LEU B CA 1
ATOM 4243 C C . LEU B 1 141 ? 2.986 -0.861 -6.32 1 95.31 141 LEU B C 1
ATOM 4245 O O . LEU B 1 141 ? 2.455 0.224 -6.066 1 95.31 141 LEU B O 1
ATOM 4249 N N . ARG B 1 142 ? 3.918 -0.984 -7.215 1 93.06 142 ARG B N 1
ATOM 4250 C CA . ARG B 1 142 ? 4.508 0.17 -7.883 1 93.06 142 ARG B CA 1
ATOM 4251 C C . ARG B 1 142 ? 3.828 0.435 -9.227 1 93.06 142 ARG B C 1
ATOM 4253 O O . ARG B 1 142 ? 4.148 1.41 -9.906 1 93.06 142 ARG B O 1
ATOM 4260 N N . PHE B 1 143 ? 2.904 -0.311 -9.578 1 93.88 143 PHE B N 1
ATOM 4261 C CA . PHE B 1 143 ? 2.234 -0.238 -10.867 1 93.88 143 PHE B CA 1
ATOM 4262 C C . PHE B 1 143 ? 1.284 0.952 -10.922 1 93.88 143 PHE B C 1
ATOM 4264 O O . PHE B 1 143 ? 0.602 1.25 -9.938 1 93.88 143 PHE B O 1
ATOM 4271 N N . GLY B 1 144 ? 1.267 1.718 -12.039 1 90.25 144 GLY B N 1
ATOM 4272 C CA . GLY B 1 144 ? 0.199 2.674 -12.289 1 90.25 144 GLY B CA 1
ATOM 4273 C C . GLY B 1 144 ? 0.695 4.102 -12.414 1 90.25 144 GLY B C 1
ATOM 4274 O O . GLY B 1 144 ? -0.087 5.012 -12.695 1 90.25 144 GLY B O 1
ATOM 4275 N N . SER B 1 145 ? 1.908 4.301 -12.367 1 91.19 145 SER B N 1
ATOM 4276 C CA . SER B 1 145 ? 2.404 5.672 -12.344 1 91.19 145 SER B CA 1
ATOM 4277 C C . SER B 1 145 ? 2.775 6.148 -13.742 1 91.19 145 SER B C 1
ATOM 4279 O O . SER B 1 145 ? 2.936 7.352 -13.969 1 91.19 145 SER B O 1
ATOM 4281 N N . SER B 1 146 ? 2.863 5.352 -14.742 1 92.62 146 SER B N 1
ATOM 4282 C CA . SER B 1 146 ? 3.387 5.68 -16.062 1 92.62 146 SER B CA 1
ATOM 4283 C C . SER B 1 146 ? 2.514 6.711 -16.766 1 92.62 146 SER B C 1
ATOM 4285 O O . SER B 1 146 ? 3.023 7.656 -17.375 1 92.62 146 SER B O 1
ATOM 4287 N N . PRO B 1 147 ? 1.179 6.57 -16.656 1 90.69 147 PRO B N 1
ATOM 4288 C CA . PRO B 1 147 ? 0.36 7.547 -17.375 1 90.69 147 PRO B CA 1
ATOM 4289 C C . PRO B 1 147 ? 0.557 8.969 -16.859 1 90.69 147 PRO B C 1
ATOM 4291 O O . PRO B 1 147 ? 0.523 9.922 -17.656 1 90.69 147 PRO B O 1
ATOM 4294 N N . PHE B 1 148 ? 0.809 9.094 -15.695 1 91.5 148 PHE B N 1
ATOM 4295 C CA . PHE B 1 148 ? 1.001 10.422 -15.117 1 91.5 148 PHE B CA 1
ATOM 4296 C C . PHE B 1 148 ? 2.348 11 -15.531 1 91.5 148 PHE B C 1
ATOM 4298 O O . PHE B 1 148 ? 2.467 12.203 -15.766 1 91.5 148 PHE B O 1
ATOM 4305 N N . GLN B 1 149 ? 3.283 10.156 -15.641 1 93 149 GLN B N 1
ATOM 4306 C CA . GLN B 1 149 ? 4.598 10.609 -16.094 1 93 149 GLN B CA 1
ATOM 4307 C C . GLN B 1 149 ? 4.57 10.984 -17.578 1 93 149 GLN B C 1
ATOM 4309 O O . GLN B 1 149 ? 5.211 11.953 -17.984 1 93 149 GLN B O 1
ATOM 4314 N N . VAL B 1 150 ? 3.787 10.281 -18.281 1 92.62 150 VAL B N 1
ATOM 4315 C CA . VAL B 1 150 ? 3.637 10.578 -19.703 1 92.62 150 VAL B CA 1
ATOM 4316 C C . VAL B 1 150 ? 2.951 11.93 -19.875 1 92.62 150 VAL B C 1
ATOM 4318 O O . VAL B 1 150 ? 3.355 12.727 -20.734 1 92.62 150 VAL B O 1
ATOM 4321 N N . LEU B 1 151 ? 2.039 12.133 -19.109 1 90.81 151 LEU B N 1
ATOM 4322 C CA . LEU B 1 151 ? 1.313 13.398 -19.188 1 90.81 151 LEU B CA 1
ATOM 4323 C C . LEU B 1 151 ? 2.229 14.57 -18.844 1 90.81 151 LEU B C 1
ATOM 4325 O O . LEU B 1 151 ? 2.137 15.633 -19.453 1 90.81 151 LEU B O 1
ATOM 4329 N N . ASN B 1 152 ? 3.016 14.359 -17.844 1 90.44 152 ASN B N 1
ATOM 4330 C CA . ASN B 1 152 ? 3.967 15.406 -17.484 1 90.44 152 ASN B CA 1
ATOM 4331 C C . ASN B 1 152 ? 4.918 15.719 -18.641 1 90.44 152 ASN B C 1
ATOM 4333 O O . ASN B 1 152 ? 5.195 16.891 -18.922 1 90.44 152 ASN B O 1
ATOM 4337 N N . ILE B 1 153 ? 5.367 14.734 -19.281 1 91.56 153 ILE B N 1
ATOM 4338 C CA . ILE B 1 153 ? 6.266 14.922 -20.406 1 91.56 153 ILE B CA 1
ATOM 4339 C C . ILE B 1 153 ? 5.512 15.57 -21.562 1 91.56 153 ILE B C 1
ATOM 4341 O O . ILE B 1 153 ? 6.051 16.438 -22.266 1 91.56 153 ILE B O 1
ATOM 4345 N N . TRP B 1 154 ? 4.285 15.156 -21.672 1 90.38 154 TRP B N 1
ATOM 4346 C CA . TRP B 1 154 ? 3.451 15.727 -22.734 1 90.38 154 TRP B CA 1
ATOM 4347 C C . TRP B 1 154 ? 3.225 17.219 -22.5 1 90.38 154 TRP B C 1
ATOM 4349 O O . TRP B 1 154 ? 3.27 18.016 -23.438 1 90.38 154 TRP B O 1
ATOM 4359 N N . LYS B 1 155 ? 2.969 17.609 -21.328 1 89.19 155 LYS B N 1
ATOM 4360 C CA . LYS B 1 155 ? 2.803 19.016 -20.969 1 89.19 155 LYS B CA 1
ATOM 4361 C C . LYS B 1 155 ? 4.074 19.812 -21.266 1 89.19 155 LYS B C 1
ATOM 4363 O O . LYS B 1 155 ? 4.012 20.953 -21.75 1 89.19 155 LYS B O 1
ATOM 4368 N N . LYS B 1 156 ? 5.156 19.188 -20.969 1 88.81 156 LYS B N 1
ATOM 4369 C CA . LYS B 1 156 ? 6.438 19.828 -21.219 1 88.81 156 LYS B CA 1
ATOM 4370 C C . LYS B 1 156 ? 6.676 20 -22.719 1 88.81 156 LYS B C 1
ATOM 4372 O O . LYS B 1 156 ? 7.211 21.016 -23.172 1 88.81 156 LYS B O 1
ATOM 4377 N N . LEU B 1 157 ? 6.293 19.047 -23.438 1 89.75 157 LEU B N 1
ATOM 4378 C CA . LEU B 1 157 ? 6.41 19.109 -24.891 1 89.75 157 LEU B CA 1
ATOM 4379 C C . LEU B 1 157 ? 5.5 20.188 -25.453 1 89.75 157 LEU B C 1
ATOM 4381 O O . LEU B 1 157 ? 5.895 20.938 -26.359 1 89.75 157 LEU B O 1
ATOM 4385 N N . ALA B 1 158 ? 4.348 20.25 -24.875 1 89.62 158 ALA B N 1
ATOM 4386 C CA . ALA B 1 158 ? 3.398 21.281 -25.312 1 89.62 158 ALA B CA 1
ATOM 4387 C C . ALA B 1 158 ? 3.91 22.672 -24.984 1 89.62 158 ALA B C 1
ATOM 4389 O O . ALA B 1 158 ? 3.746 23.609 -25.781 1 89.62 158 ALA B O 1
ATOM 4390 N N . GLN B 1 159 ? 4.512 22.797 -23.891 1 87.5 159 GLN B N 1
ATOM 4391 C CA . GLN B 1 159 ? 5.098 24.078 -23.484 1 87.5 159 GLN B CA 1
ATOM 4392 C C . GLN B 1 15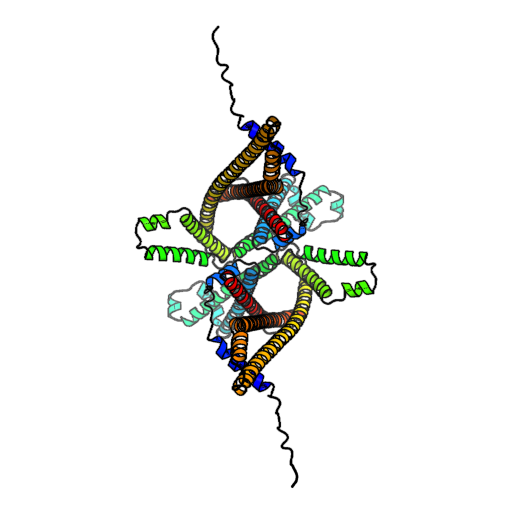9 ? 6.25 24.453 -24.406 1 87.5 159 GLN B C 1
ATOM 4394 O O . GLN B 1 159 ? 6.422 25.625 -24.734 1 87.5 159 GLN B O 1
ATOM 4399 N N . THR B 1 160 ? 7.004 23.453 -24.781 1 87.38 160 THR B N 1
ATOM 4400 C CA . THR B 1 160 ? 8.117 23.703 -25.688 1 87.38 160 THR B CA 1
ATOM 4401 C C . THR B 1 160 ? 7.617 24.156 -27.047 1 87.38 160 THR B C 1
ATOM 4403 O O . THR B 1 160 ? 8.219 25.031 -27.672 1 87.38 160 THR B O 1
ATOM 4406 N N . TYR B 1 161 ? 6.547 23.562 -27.375 1 87.19 161 TYR B N 1
ATOM 4407 C CA . TYR B 1 161 ? 5.953 23.938 -28.656 1 87.19 161 TYR B CA 1
ATOM 4408 C C . TYR B 1 161 ? 5.383 25.344 -28.609 1 87.19 161 TYR B C 1
ATOM 4410 O O . TYR B 1 161 ? 5.531 26.109 -29.562 1 87.19 161 TYR B O 1
ATOM 4418 N N . LYS B 1 162 ? 4.832 25.703 -27.531 1 86.56 162 LYS B N 1
ATOM 4419 C CA . LYS B 1 162 ? 4.238 27.031 -27.359 1 86.56 162 LYS B CA 1
ATOM 4420 C C . LYS B 1 162 ? 5.309 28.109 -27.328 1 86.56 162 LYS B C 1
ATOM 4422 O O . LYS B 1 162 ? 5.086 29.234 -27.797 1 86.56 162 LYS B O 1
ATOM 4427 N N . GLU B 1 163 ? 6.445 27.75 -26.797 1 83.88 163 GLU B N 1
ATOM 4428 C CA . GLU B 1 163 ? 7.516 28.734 -26.656 1 83.88 163 GLU B CA 1
ATOM 4429 C C . GLU B 1 163 ? 8.352 28.812 -27.922 1 83.88 163 GLU B C 1
ATOM 4431 O O . GLU B 1 163 ? 9.25 29.656 -28.031 1 83.88 163 GLU B O 1
ATOM 4436 N N . GLY B 1 164 ? 8.07 28.141 -29 1 75.88 164 GLY B N 1
ATOM 4437 C CA . GLY B 1 164 ? 8.609 28.391 -30.328 1 75.88 164 GLY B CA 1
ATOM 4438 C C . GLY B 1 164 ? 9.75 27.453 -30.688 1 75.88 164 GLY B C 1
ATOM 4439 O O . GLY B 1 164 ? 10.531 27.75 -31.594 1 75.88 164 GLY B O 1
ATOM 4440 N N . LEU B 1 165 ? 9.812 26.25 -30.109 1 78.5 165 LEU B N 1
ATOM 4441 C CA . LEU B 1 165 ? 10.797 25.219 -30.422 1 78.5 165 LEU B CA 1
ATOM 4442 C C . LEU B 1 165 ? 12.156 25.828 -30.734 1 78.5 165 LEU B C 1
ATOM 4444 O O . LEU B 1 165 ? 12.812 25.438 -31.703 1 78.5 165 LEU B O 1
ATOM 4448 N N . THR B 1 166 ? 12.5 26.953 -30.141 1 79.44 166 THR B N 1
ATOM 4449 C CA . THR B 1 166 ? 13.82 27.547 -30.344 1 79.44 166 THR B CA 1
ATOM 4450 C C . THR B 1 166 ? 14.891 26.719 -29.625 1 79.44 166 THR B C 1
ATOM 4452 O O . THR B 1 166 ? 14.594 26 -28.672 1 79.44 166 THR B O 1
ATOM 4455 N N . ALA B 1 167 ? 16.109 26.688 -30.172 1 79.25 167 ALA B N 1
ATOM 4456 C CA . ALA B 1 167 ? 17.219 25.906 -29.625 1 79.25 167 ALA B CA 1
ATOM 4457 C C . ALA B 1 167 ? 17.469 26.266 -28.156 1 79.25 167 ALA B C 1
ATOM 4459 O O . ALA B 1 167 ? 17.75 25.391 -27.344 1 79.25 167 ALA B O 1
ATOM 4460 N N . SER B 1 168 ? 17.359 27.531 -27.906 1 77.88 168 SER B N 1
ATOM 4461 C CA . SER B 1 168 ? 17.578 27.984 -26.531 1 77.88 168 SER B CA 1
ATOM 4462 C C . SER B 1 168 ? 16.516 27.438 -25.594 1 77.88 168 SER B C 1
ATOM 4464 O O . SER B 1 168 ? 16.828 27.047 -24.469 1 77.88 168 SER B O 1
ATOM 4466 N N . CYS B 1 169 ? 15.344 27.344 -26.094 1 75.75 169 CYS B N 1
ATOM 4467 C CA . CYS B 1 169 ? 14.234 26.859 -25.281 1 75.75 169 CYS B CA 1
ATOM 4468 C C . CYS B 1 169 ? 14.344 25.359 -25.047 1 75.75 169 CYS B C 1
ATOM 4470 O O . CYS B 1 169 ? 14.125 24.875 -23.922 1 75.75 169 CYS B O 1
ATOM 4472 N N . ILE B 1 170 ? 14.719 24.75 -26.094 1 80.5 170 ILE B N 1
ATOM 4473 C CA . ILE B 1 170 ? 14.891 23.297 -26 1 80.5 170 ILE B CA 1
ATOM 4474 C C . ILE B 1 170 ? 16.016 22.969 -25.016 1 80.5 170 ILE B C 1
ATOM 4476 O O . ILE B 1 170 ? 15.875 22.062 -24.203 1 80.5 170 ILE B O 1
ATOM 4480 N N . HIS B 1 171 ? 17.062 23.688 -25.172 1 82.31 171 HIS B N 1
ATOM 4481 C CA . HIS B 1 171 ? 18.172 23.453 -24.266 1 82.31 171 HIS B CA 1
ATOM 4482 C C . HIS B 1 171 ? 17.781 23.734 -22.812 1 82.31 171 HIS B C 1
ATOM 4484 O O . HIS B 1 171 ? 18.125 22.953 -21.922 1 82.31 171 HIS B O 1
ATOM 4490 N N . LYS B 1 172 ? 17.062 24.734 -22.594 1 79.19 172 LYS B N 1
ATOM 4491 C CA . LYS B 1 172 ? 16.688 25.156 -21.25 1 79.19 172 LYS B CA 1
ATOM 4492 C C . LYS B 1 172 ? 15.664 24.188 -20.641 1 79.19 172 LYS B C 1
ATOM 4494 O O . LYS B 1 172 ? 15.758 23.844 -19.453 1 79.19 172 LYS B O 1
ATOM 4499 N N . LEU B 1 173 ? 14.906 23.625 -21.469 1 80.88 173 LEU B N 1
ATOM 4500 C CA . LEU B 1 173 ? 13.797 22.844 -20.938 1 80.88 173 LEU B CA 1
ATOM 4501 C C . LEU B 1 173 ? 14.156 21.359 -20.875 1 80.88 173 LEU B C 1
ATOM 4503 O O . LEU B 1 173 ? 13.727 20.656 -19.969 1 80.88 173 LEU B O 1
ATOM 4507 N N . TRP B 1 174 ? 15.016 20.938 -21.812 1 85.56 174 TRP B N 1
ATOM 4508 C CA . TRP B 1 174 ? 15.188 19.5 -21.953 1 85.56 174 TRP B CA 1
ATOM 4509 C C . TRP B 1 174 ? 16.609 19.078 -21.562 1 85.56 174 TRP B C 1
ATOM 4511 O O . TRP B 1 174 ? 16.844 17.938 -21.188 1 85.56 174 TRP B O 1
ATOM 4521 N N . PHE B 1 175 ? 17.531 19.938 -21.656 1 84.12 175 PHE B N 1
ATOM 4522 C CA . PHE B 1 175 ? 18.906 19.562 -21.375 1 84.12 175 PHE B CA 1
ATOM 4523 C C . PHE B 1 175 ? 19.328 20.031 -19.984 1 84.12 175 PHE B C 1
ATOM 4525 O O . PHE B 1 175 ? 20.312 20.75 -19.828 1 84.12 175 PHE B O 1
ATOM 4532 N N . ASN B 1 176 ? 18.484 19.812 -19.141 1 86.75 176 ASN B N 1
ATOM 4533 C CA . ASN B 1 176 ? 18.75 20 -17.719 1 86.75 176 ASN B CA 1
ATOM 4534 C C . ASN B 1 176 ? 18.625 18.688 -16.938 1 86.75 176 ASN B C 1
ATOM 4536 O O . ASN B 1 176 ? 18.031 17.734 -17.422 1 86.75 176 ASN B O 1
ATOM 4540 N N . GLU B 1 177 ? 19.281 18.578 -15.93 1 89.5 177 GLU B N 1
ATOM 4541 C CA . GLU B 1 177 ? 19.344 17.344 -15.133 1 89.5 177 GLU B CA 1
ATOM 4542 C C . GLU B 1 177 ? 17.938 16.875 -14.742 1 89.5 177 GLU B C 1
ATOM 4544 O O . GLU B 1 177 ? 17.656 15.68 -14.758 1 89.5 177 GLU B O 1
ATOM 4549 N N . ASP B 1 178 ? 17.109 17.766 -14.477 1 89.38 178 ASP B N 1
ATOM 4550 C CA . ASP B 1 178 ? 15.758 17.422 -14.047 1 89.38 178 ASP B CA 1
ATOM 4551 C C . ASP B 1 178 ? 14.969 16.766 -15.172 1 89.38 178 ASP B C 1
ATOM 4553 O O . ASP B 1 178 ? 14.258 15.781 -14.945 1 89.38 178 ASP B O 1
ATOM 4557 N N . SER B 1 179 ? 15.109 17.297 -16.312 1 91.5 179 SER B N 1
ATOM 4558 C CA . SER B 1 179 ? 14.398 16.734 -17.453 1 91.5 179 SER B CA 1
ATOM 4559 C C . SER B 1 179 ? 14.953 15.367 -17.844 1 91.5 179 SER B C 1
ATOM 4561 O O . SER B 1 179 ? 14.195 14.469 -18.203 1 91.5 179 SER B O 1
ATOM 4563 N N . ILE B 1 180 ? 16.234 15.25 -17.75 1 92.75 180 ILE B N 1
ATOM 4564 C CA . ILE B 1 180 ? 16.859 13.969 -18.062 1 92.75 180 ILE B CA 1
ATOM 4565 C C . ILE B 1 180 ? 16.375 12.914 -17.062 1 92.75 180 ILE B C 1
ATOM 4567 O O . ILE B 1 180 ? 16.062 11.789 -17.438 1 92.75 180 ILE B O 1
ATOM 4571 N N . ARG B 1 181 ? 16.281 13.266 -15.914 1 93.12 181 ARG B N 1
ATOM 4572 C CA . ARG B 1 181 ? 15.82 12.352 -14.875 1 93.12 181 ARG B CA 1
ATOM 4573 C C . ARG B 1 181 ? 14.359 11.961 -15.094 1 93.12 181 ARG B C 1
ATOM 4575 O O . ARG B 1 181 ? 13.977 10.82 -14.844 1 93.12 181 ARG B O 1
ATOM 4582 N N . GLU B 1 182 ? 13.625 12.898 -15.516 1 93.94 182 GLU B N 1
ATOM 4583 C CA . GLU B 1 182 ? 12.219 12.625 -15.797 1 93.94 182 GLU B CA 1
ATOM 4584 C C . GLU B 1 182 ? 12.07 11.578 -16.891 1 93.94 182 GLU B C 1
ATOM 4586 O O . GLU B 1 182 ? 11.219 10.688 -16.797 1 93.94 182 GLU B O 1
ATOM 4591 N N . VAL B 1 183 ? 12.867 11.703 -17.875 1 94.06 183 VAL B N 1
ATOM 4592 C CA . VAL B 1 183 ? 12.805 10.773 -19 1 94.06 183 VAL B CA 1
ATOM 4593 C C . VAL B 1 183 ? 13.289 9.391 -18.547 1 94.06 183 VAL B C 1
ATOM 4595 O O . VAL B 1 183 ? 12.68 8.375 -18.891 1 94.06 183 VAL B O 1
ATOM 4598 N N . ILE B 1 184 ? 14.32 9.383 -17.797 1 95.56 184 ILE B N 1
ATOM 4599 C CA . ILE B 1 184 ? 14.859 8.125 -17.281 1 95.56 184 ILE B CA 1
ATOM 4600 C C . ILE B 1 184 ? 13.82 7.449 -16.391 1 95.56 184 ILE B C 1
ATOM 4602 O O . ILE B 1 184 ? 13.609 6.238 -16.484 1 95.56 184 ILE B O 1
ATOM 4606 N N . ASN B 1 185 ? 13.211 8.211 -15.625 1 94.94 185 ASN B N 1
ATOM 4607 C CA . ASN B 1 185 ? 12.195 7.684 -14.727 1 94.94 185 ASN B CA 1
ATOM 4608 C C . ASN B 1 185 ? 11.008 7.113 -15.492 1 94.94 185 ASN B C 1
ATOM 4610 O O . ASN B 1 185 ? 10.469 6.066 -15.125 1 94.94 185 ASN B O 1
ATOM 4614 N N . LEU B 1 186 ? 10.602 7.773 -16.484 1 95.56 186 LEU B N 1
ATOM 4615 C CA . LEU B 1 186 ? 9.523 7.262 -17.312 1 95.56 186 LEU B CA 1
ATOM 4616 C C . LEU B 1 186 ? 9.914 5.941 -17.969 1 95.56 186 LEU B C 1
ATOM 4618 O O . LEU B 1 186 ? 9.141 4.984 -17.953 1 95.56 186 LEU B O 1
ATOM 4622 N N . HIS B 1 187 ? 11.07 5.965 -18.547 1 96.38 187 HIS B N 1
ATOM 4623 C CA . HIS B 1 187 ? 11.555 4.75 -19.188 1 96.38 187 HIS B CA 1
ATOM 4624 C C . HIS B 1 187 ? 11.586 3.584 -18.203 1 96.38 187 HIS B C 1
ATOM 4626 O O . HIS B 1 187 ? 11.148 2.479 -18.531 1 96.38 187 HIS B O 1
ATOM 4632 N N . ASN B 1 188 ? 12.078 3.85 -17.078 1 95.62 188 ASN B N 1
ATOM 4633 C CA . ASN B 1 188 ? 12.156 2.822 -16.031 1 95.62 188 ASN B CA 1
ATOM 4634 C C . ASN B 1 188 ? 10.773 2.33 -15.633 1 95.62 188 ASN B C 1
ATOM 4636 O O . ASN B 1 188 ? 10.555 1.125 -15.5 1 95.62 188 ASN B O 1
ATOM 4640 N N . THR B 1 189 ? 9.867 3.197 -15.461 1 96.25 189 THR B N 1
ATOM 4641 C CA . THR B 1 189 ? 8.516 2.859 -15.031 1 96.25 189 THR B CA 1
ATOM 4642 C C . THR B 1 189 ? 7.801 2.027 -16.094 1 96.25 189 THR B C 1
ATOM 4644 O O . THR B 1 189 ? 7.133 1.043 -15.773 1 96.25 189 THR B O 1
ATOM 4647 N N . VAL B 1 190 ? 7.965 2.381 -17.281 1 96.38 190 VAL B N 1
ATOM 4648 C CA . VAL B 1 190 ? 7.328 1.649 -18.375 1 96.38 190 VAL B CA 1
ATOM 4649 C C . VAL B 1 190 ? 7.895 0.234 -18.453 1 96.38 190 VAL B C 1
ATOM 4651 O O . VAL B 1 190 ? 7.145 -0.736 -18.578 1 96.38 190 VAL B O 1
ATOM 4654 N N . CYS B 1 191 ? 9.172 0.188 -18.375 1 96.69 191 CYS B N 1
ATOM 4655 C CA . CYS B 1 191 ? 9.797 -1.129 -18.391 1 96.69 191 CYS B CA 1
ATOM 4656 C C . CYS B 1 191 ? 9.328 -1.973 -17.219 1 96.69 191 CYS B C 1
ATOM 4658 O O . CYS B 1 191 ? 9.008 -3.15 -17.375 1 96.69 191 CYS B O 1
ATOM 4660 N N . ASP B 1 192 ? 9.25 -1.352 -16.062 1 95.81 192 ASP B N 1
ATOM 4661 C CA . ASP B 1 192 ? 8.797 -2.027 -14.859 1 95.81 192 ASP B CA 1
ATOM 4662 C C . ASP B 1 192 ? 7.375 -2.559 -15.016 1 95.81 192 ASP B C 1
ATOM 4664 O O . ASP B 1 192 ? 7.086 -3.697 -14.641 1 95.81 192 ASP B O 1
ATOM 4668 N N . GLU B 1 193 ? 6.516 -1.812 -15.578 1 96.69 193 GLU B N 1
ATOM 4669 C CA . GLU B 1 193 ? 5.121 -2.197 -15.75 1 96.69 193 GLU B CA 1
ATOM 4670 C C . GLU B 1 193 ? 4.977 -3.289 -16.812 1 96.69 193 GLU B C 1
ATOM 4672 O O . GLU B 1 193 ? 4.156 -4.199 -16.672 1 96.69 193 GLU B O 1
ATOM 4677 N N . LEU B 1 194 ? 5.816 -3.238 -17.812 1 96.5 194 LEU B N 1
ATOM 4678 C CA . LEU B 1 194 ? 5.773 -4.27 -18.844 1 96.5 194 LEU B CA 1
ATOM 4679 C C . LEU B 1 194 ? 6.328 -5.59 -18.312 1 96.5 194 LEU B C 1
ATOM 4681 O O . LEU B 1 194 ? 5.832 -6.66 -18.672 1 96.5 194 LEU B O 1
ATOM 4685 N N . VAL B 1 195 ? 7.293 -5.492 -17.547 1 96.25 195 VAL B N 1
ATOM 4686 C CA . VAL B 1 195 ? 7.848 -6.684 -16.906 1 96.25 195 VAL B CA 1
ATOM 4687 C C . VAL B 1 195 ? 6.793 -7.328 -16.016 1 96.25 195 VAL B C 1
ATOM 4689 O O . VAL B 1 195 ? 6.652 -8.555 -15.992 1 96.25 195 VAL B O 1
ATOM 4692 N N . LEU B 1 196 ? 6.078 -6.527 -15.273 1 96.44 196 LEU B N 1
ATOM 4693 C CA . LEU B 1 196 ? 5.008 -7.039 -14.43 1 96.44 196 LEU B CA 1
ATOM 4694 C C . LEU B 1 196 ? 3.965 -7.781 -15.258 1 96.44 196 LEU B C 1
ATOM 4696 O O . LEU B 1 196 ? 3.527 -8.867 -14.875 1 96.44 196 LEU B O 1
ATOM 4700 N N . LEU B 1 197 ? 3.592 -7.234 -16.391 1 95.44 197 LEU B N 1
ATOM 4701 C CA . LEU B 1 197 ? 2.576 -7.859 -17.234 1 95.44 197 LEU B CA 1
ATOM 4702 C C . LEU B 1 197 ? 3.055 -9.211 -17.75 1 95.44 197 LEU B C 1
ATOM 4704 O O . LEU B 1 197 ? 2.254 -10.133 -17.922 1 95.44 197 LEU B O 1
ATOM 4708 N N . TYR B 1 198 ? 4.32 -9.289 -17.969 1 95.25 198 TYR B N 1
ATOM 4709 C CA . TYR B 1 198 ? 4.887 -10.578 -18.344 1 95.25 198 TYR B CA 1
ATOM 4710 C C . TYR B 1 198 ? 4.797 -11.578 -17.203 1 95.25 198 TYR B C 1
ATOM 4712 O O . TYR B 1 198 ? 4.398 -12.727 -17.391 1 95.25 198 TYR B O 1
ATOM 4720 N N . LYS B 1 199 ? 5.152 -11.148 -16.016 1 93.56 199 LYS B N 1
ATOM 4721 C CA . LYS B 1 199 ? 5.113 -12 -14.836 1 93.56 199 LYS B CA 1
ATOM 4722 C C . LYS B 1 199 ? 3.688 -12.469 -14.539 1 93.56 199 LYS B C 1
ATOM 4724 O O . LYS B 1 199 ? 3.484 -13.562 -14.016 1 93.56 199 LYS B O 1
ATOM 4729 N N . LEU B 1 200 ? 2.742 -11.641 -14.906 1 94.12 200 LEU B N 1
ATOM 4730 C CA . LEU B 1 200 ? 1.335 -11.977 -14.711 1 94.12 200 LEU B CA 1
ATOM 4731 C C . LEU B 1 200 ? 0.788 -12.758 -15.898 1 94.12 200 LEU B C 1
ATOM 4733 O O . LEU B 1 200 ? -0.413 -13.023 -15.977 1 94.12 200 LEU B O 1
ATOM 4737 N N . LYS B 1 201 ? 1.579 -13 -16.906 1 92.38 201 LYS B N 1
ATOM 4738 C CA . LYS B 1 201 ? 1.297 -13.852 -18.062 1 92.38 201 LYS B CA 1
ATOM 4739 C C . LYS B 1 201 ? 0.289 -13.188 -19 1 92.38 201 LYS B C 1
ATOM 4741 O O . LYS B 1 201 ? -0.521 -13.875 -19.625 1 92.38 201 LYS B O 1
ATOM 4746 N N . VAL B 1 202 ? 0.305 -11.891 -18.984 1 90.25 202 VAL B N 1
ATOM 4747 C CA . VAL B 1 202 ? -0.539 -11.148 -19.922 1 90.25 202 VAL B CA 1
ATOM 4748 C C . VAL B 1 202 ? 0.025 -11.281 -21.344 1 90.25 202 VAL B C 1
ATOM 4750 O O . VAL B 1 202 ? -0.73 -11.398 -22.312 1 90.25 202 VAL B O 1
ATOM 4753 N N . TRP B 1 203 ? 1.368 -11.266 -21.438 1 90 203 TRP B N 1
ATOM 4754 C CA . TRP B 1 203 ? 2.049 -11.516 -22.703 1 90 203 TRP B CA 1
ATOM 4755 C C . TRP B 1 203 ? 3.223 -12.469 -22.5 1 90 203 TRP B C 1
ATOM 4757 O O . TRP B 1 203 ? 3.723 -12.633 -21.391 1 90 203 TRP B O 1
ATOM 4767 N N . ASP B 1 204 ? 3.645 -13.25 -23.625 1 89.25 204 ASP B N 1
ATOM 4768 C CA . ASP B 1 204 ? 4.598 -14.344 -23.422 1 89.25 204 ASP B CA 1
ATOM 4769 C C . ASP B 1 204 ? 5.75 -14.258 -24.406 1 89.25 204 ASP B C 1
ATOM 4771 O O . ASP B 1 204 ? 6.43 -15.25 -24.672 1 89.25 204 ASP B O 1
ATOM 4775 N N . HIS B 1 205 ? 6.266 -13.188 -24.719 1 93.44 205 HIS B N 1
ATOM 4776 C CA . HIS B 1 205 ? 7.422 -13.094 -25.609 1 93.44 205 HIS B CA 1
ATOM 4777 C C . HIS B 1 205 ? 8.719 -13.008 -24.797 1 93.44 205 HIS B C 1
ATOM 4779 O O . HIS B 1 205 ? 9.07 -11.945 -24.281 1 93.44 205 HIS B O 1
ATOM 4785 N N . LYS B 1 206 ? 9.484 -14.062 -24.781 1 94.25 206 LYS B N 1
ATOM 4786 C CA . LYS B 1 206 ? 10.641 -14.219 -23.906 1 94.25 206 LYS B CA 1
ATOM 4787 C C . LYS B 1 206 ? 11.758 -13.258 -24.297 1 94.25 206 LYS B C 1
ATOM 4789 O O . LYS B 1 206 ? 12.375 -12.633 -23.422 1 94.25 206 LYS B O 1
ATOM 4794 N N . ASP B 1 207 ? 12.055 -13.133 -25.562 1 94.5 207 ASP B N 1
ATOM 4795 C CA . ASP B 1 207 ? 13.141 -12.266 -26.016 1 94.5 207 ASP B CA 1
ATOM 4796 C C . ASP B 1 207 ? 12.867 -10.805 -25.641 1 94.5 207 ASP B C 1
ATOM 4798 O O . ASP B 1 207 ? 13.773 -10.094 -25.188 1 94.5 207 ASP B O 1
ATOM 4802 N N . PHE B 1 208 ? 11.648 -10.406 -25.844 1 95.81 208 PHE B N 1
ATOM 4803 C CA . PHE B 1 208 ? 11.266 -9.047 -25.5 1 95.81 208 PHE B CA 1
ATOM 4804 C C . PHE B 1 208 ? 11.344 -8.836 -23.984 1 95.81 208 PHE B C 1
ATOM 4806 O O . PHE B 1 208 ? 11.758 -7.77 -23.516 1 95.81 208 PHE B O 1
ATOM 4813 N N . TYR B 1 209 ? 10.977 -9.836 -23.281 1 95.94 209 TYR B N 1
ATOM 4814 C CA . TYR B 1 209 ? 11.086 -9.781 -21.828 1 95.94 209 TYR B CA 1
ATOM 4815 C C . TYR B 1 209 ? 12.531 -9.586 -21.391 1 95.94 209 TYR B C 1
ATOM 4817 O O . TYR B 1 209 ? 12.82 -8.734 -20.562 1 95.94 209 TYR B O 1
ATOM 4825 N N . ASN B 1 210 ? 13.414 -10.344 -21.984 1 94.44 210 ASN B N 1
ATOM 4826 C CA . ASN B 1 210 ? 14.828 -10.227 -21.641 1 94.44 210 ASN B CA 1
ATOM 4827 C C . ASN B 1 210 ? 15.383 -8.844 -21.984 1 94.44 210 ASN B C 1
ATOM 4829 O O . ASN B 1 210 ? 16.172 -8.289 -21.234 1 94.44 210 ASN B O 1
ATOM 4833 N N . TRP B 1 211 ? 14.953 -8.391 -23.062 1 95.5 211 TRP B N 1
ATOM 4834 C CA . TRP B 1 211 ? 15.367 -7.055 -23.469 1 95.5 211 TRP B CA 1
ATOM 4835 C C . TRP B 1 211 ? 14.844 -6.004 -22.5 1 95.5 211 TRP B C 1
ATOM 4837 O O . TRP B 1 211 ? 15.578 -5.086 -22.109 1 95.5 211 TRP B O 1
ATOM 4847 N N . LEU B 1 212 ? 13.617 -6.16 -22.094 1 95.94 212 LEU B N 1
ATOM 4848 C CA . LEU B 1 212 ? 13 -5.219 -21.172 1 95.94 212 LEU B CA 1
ATOM 4849 C C . LEU B 1 212 ? 13.688 -5.258 -19.812 1 95.94 212 LEU B C 1
ATOM 4851 O O . LEU B 1 212 ? 13.891 -4.215 -19.188 1 95.94 212 LEU B O 1
ATOM 4855 N N . GLU B 1 213 ? 13.969 -6.367 -19.391 1 94.06 213 GLU B N 1
ATOM 4856 C CA . GLU B 1 213 ? 14.656 -6.523 -18.109 1 94.06 213 GLU B CA 1
ATOM 4857 C C . GLU B 1 213 ? 16 -5.816 -18.109 1 94.06 213 GLU B C 1
ATOM 4859 O O . GLU B 1 213 ? 16.391 -5.191 -17.125 1 94.06 213 GLU B O 1
ATOM 4864 N N . LYS B 1 214 ? 16.672 -5.891 -19.203 1 94.5 214 LYS B N 1
ATOM 4865 C CA . LYS B 1 214 ? 17.969 -5.211 -19.344 1 94.5 214 LYS B CA 1
ATOM 4866 C C . LYS B 1 214 ? 17.781 -3.695 -19.375 1 94.5 214 LYS B C 1
ATOM 4868 O O . LYS B 1 214 ? 18.547 -2.963 -18.734 1 94.5 214 LYS B O 1
ATOM 4873 N N . GLN B 1 215 ? 16.828 -3.316 -20.078 1 96 215 GLN B N 1
ATOM 4874 C CA . GLN B 1 215 ? 16.547 -1.886 -20.141 1 96 215 GLN B CA 1
ATOM 4875 C C . GLN B 1 215 ? 16.172 -1.337 -18.766 1 96 215 GLN B C 1
ATOM 4877 O O . GLN B 1 215 ? 16.562 -0.225 -18.406 1 96 215 GLN B O 1
ATOM 4882 N N . GLU B 1 216 ? 15.391 -2.068 -18.109 1 95.31 216 GLU B N 1
ATOM 4883 C CA . GLU B 1 216 ? 15 -1.682 -16.766 1 95.31 216 GLU B CA 1
ATOM 4884 C C . GLU B 1 216 ? 16.219 -1.523 -15.859 1 95.31 216 GLU B C 1
ATOM 4886 O O . GLU B 1 216 ? 16.328 -0.545 -15.109 1 95.31 216 GLU B O 1
ATOM 4891 N N . ALA B 1 217 ? 17.141 -2.439 -15.969 1 94.88 217 ALA B N 1
ATOM 4892 C CA . ALA B 1 217 ? 18.344 -2.406 -15.148 1 94.88 217 ALA B CA 1
ATOM 4893 C C . ALA B 1 217 ? 19.203 -1.196 -15.492 1 94.88 217 ALA B C 1
ATOM 4895 O O . ALA B 1 217 ? 19.734 -0.528 -14.594 1 94.88 217 ALA B O 1
ATOM 4896 N N . ILE B 1 218 ? 19.266 -0.896 -16.703 1 96.19 218 ILE B N 1
ATOM 4897 C CA . ILE B 1 218 ? 20.094 0.22 -17.172 1 96.19 218 ILE B CA 1
ATOM 4898 C C . ILE B 1 218 ? 19.484 1.537 -16.688 1 96.19 218 ILE B C 1
ATOM 4900 O O . ILE B 1 218 ? 20.188 2.41 -16.188 1 96.19 218 ILE B O 1
ATOM 4904 N N . SER B 1 219 ? 18.234 1.617 -16.891 1 96.5 219 SER B N 1
ATOM 4905 C CA . SER B 1 219 ? 17.562 2.842 -16.469 1 96.5 219 SER B CA 1
ATOM 4906 C C . SER B 1 219 ? 17.625 3.014 -14.953 1 96.5 219 SER B C 1
ATOM 4908 O O . SER B 1 219 ? 17.812 4.129 -14.461 1 96.5 219 SER B O 1
ATOM 4910 N N . TRP B 1 220 ? 17.469 1.978 -14.297 1 95.56 220 TRP B N 1
ATOM 4911 C CA . TRP B 1 220 ? 17.547 2.025 -12.844 1 95.56 220 TRP B CA 1
ATOM 4912 C C . TRP B 1 220 ? 18.953 2.414 -12.391 1 95.56 220 TRP B C 1
ATOM 4914 O O . TRP B 1 220 ? 19.125 3.186 -11.438 1 95.56 220 TRP B O 1
ATOM 4924 N N . GLU B 1 221 ? 19.953 1.946 -13.07 1 96.38 221 GLU B N 1
ATOM 4925 C CA . GLU B 1 221 ? 21.328 2.299 -12.758 1 96.38 221 GLU B CA 1
ATOM 4926 C C . GLU B 1 221 ? 21.562 3.797 -12.93 1 96.38 221 GLU B C 1
ATOM 4928 O O . GLU B 1 221 ? 22.203 4.43 -12.086 1 96.38 221 GLU B O 1
ATOM 4933 N N . ALA B 1 222 ? 21.094 4.254 -13.938 1 96.38 222 ALA B N 1
ATOM 4934 C CA . ALA B 1 222 ? 21.234 5.684 -14.203 1 96.38 222 ALA B CA 1
ATOM 4935 C C . ALA B 1 222 ? 20.547 6.512 -13.125 1 96.38 222 ALA B C 1
ATOM 4937 O O . ALA B 1 222 ? 21.109 7.504 -12.648 1 96.38 222 ALA B O 1
ATOM 4938 N N . ASP B 1 223 ? 19.406 6.105 -12.797 1 95.88 223 ASP B N 1
ATOM 4939 C CA . ASP B 1 223 ? 18.656 6.812 -11.758 1 95.88 223 ASP B CA 1
ATOM 4940 C C . ASP B 1 223 ? 19.406 6.797 -10.43 1 95.88 223 ASP B C 1
ATOM 4942 O O . ASP B 1 223 ? 19.438 7.801 -9.719 1 95.88 223 ASP B O 1
ATOM 4946 N N . ILE B 1 224 ? 19.984 5.676 -10.094 1 97.19 224 ILE B N 1
ATOM 4947 C CA . ILE B 1 224 ? 20.734 5.547 -8.859 1 97.19 224 ILE B CA 1
ATOM 4948 C C . ILE B 1 224 ? 21.938 6.492 -8.883 1 97.19 224 ILE B C 1
ATOM 4950 O O . ILE B 1 224 ? 22.219 7.18 -7.898 1 97.19 224 ILE B O 1
ATOM 4954 N N . LEU B 1 225 ? 22.578 6.57 -9.984 1 96.81 225 LEU B N 1
ATOM 4955 C CA . LEU B 1 225 ? 23.766 7.41 -10.109 1 96.81 225 LEU B CA 1
ATOM 4956 C C . LEU B 1 225 ? 23.406 8.883 -9.938 1 96.81 225 LEU B C 1
ATOM 4958 O O . LEU B 1 225 ? 24.094 9.617 -9.219 1 96.81 225 LEU B O 1
ATOM 4962 N N . PHE B 1 226 ? 22.344 9.242 -10.516 1 96.44 226 PHE B N 1
ATOM 4963 C CA . PHE B 1 226 ? 21.906 10.625 -10.375 1 96.44 226 PHE B CA 1
ATOM 4964 C C . PHE B 1 226 ? 21.469 10.914 -8.945 1 96.44 226 PHE B C 1
ATOM 4966 O O . PHE B 1 226 ? 21.781 11.977 -8.398 1 96.44 226 PHE B O 1
ATOM 4973 N N . SER B 1 227 ? 20.781 9.992 -8.391 1 96.12 227 SER B N 1
ATOM 4974 C CA . SER B 1 227 ? 20.297 10.172 -7.023 1 96.12 227 SER B CA 1
ATOM 4975 C C . SER B 1 227 ? 21.469 10.242 -6.039 1 96.12 227 SER B C 1
ATOM 4977 O O . SER B 1 227 ? 21.438 11.039 -5.098 1 96.12 227 SER B O 1
ATOM 4979 N N . LEU B 1 228 ? 22.438 9.422 -6.309 1 96.94 228 LEU B N 1
ATOM 4980 C CA . LEU B 1 228 ? 23.625 9.43 -5.461 1 96.94 228 LEU B CA 1
ATOM 4981 C C . LEU B 1 228 ? 24.359 10.758 -5.574 1 96.94 228 LEU B C 1
ATOM 4983 O O . LEU B 1 228 ? 24.75 11.344 -4.562 1 96.94 228 LEU B O 1
ATOM 4987 N N . LYS B 1 229 ? 24.5 11.25 -6.727 1 96.38 229 LYS B N 1
ATOM 4988 C CA . LYS B 1 229 ? 25.141 12.547 -6.945 1 96.38 229 LYS B CA 1
ATOM 4989 C C . LYS B 1 229 ? 24.391 13.656 -6.199 1 96.38 229 LYS B C 1
ATOM 4991 O O . LYS B 1 229 ? 25.016 14.461 -5.496 1 96.38 229 LYS B O 1
ATOM 4996 N N . ASN B 1 230 ? 23.125 13.641 -6.32 1 95.19 230 ASN B N 1
ATOM 4997 C CA . ASN B 1 230 ? 22.312 14.664 -5.672 1 95.19 230 ASN B CA 1
ATOM 4998 C C . ASN B 1 230 ? 22.406 14.57 -4.148 1 95.19 230 ASN B C 1
ATOM 5000 O O . ASN B 1 230 ? 22.453 15.594 -3.463 1 95.19 230 ASN B O 1
ATOM 5004 N N . LYS B 1 231 ? 22.453 13.344 -3.715 1 96.19 231 LYS B N 1
ATOM 5005 C CA . LYS B 1 231 ? 22.562 13.164 -2.268 1 96.19 231 LYS B CA 1
ATOM 5006 C C . LYS B 1 231 ? 23.922 13.602 -1.753 1 96.19 231 LYS B C 1
ATOM 5008 O O . LYS B 1 231 ? 24.031 14.148 -0.65 1 96.19 231 LYS B O 1
ATOM 5013 N N . LEU B 1 232 ? 24.938 13.438 -2.52 1 96.12 232 LEU B N 1
ATOM 5014 C CA . LEU B 1 232 ? 26.281 13.875 -2.135 1 96.12 232 LEU B CA 1
ATOM 5015 C C . LEU B 1 232 ? 26.359 15.398 -2.111 1 96.12 232 LEU B C 1
ATOM 5017 O O . LEU B 1 232 ? 26.969 15.977 -1.205 1 96.12 232 LEU B O 1
ATOM 5021 N N . ILE B 1 233 ? 25.719 16.031 -3.045 1 96.19 233 ILE B N 1
ATOM 5022 C CA . ILE B 1 233 ? 25.688 17.484 -3.078 1 96.19 233 ILE B CA 1
ATOM 5023 C C . ILE B 1 233 ? 24.891 18.016 -1.887 1 96.19 233 ILE B C 1
ATOM 5025 O O . ILE B 1 233 ? 25.312 18.938 -1.207 1 96.19 233 ILE B O 1
ATOM 5029 N N . GLU B 1 234 ? 23.797 17.375 -1.695 1 95.06 234 GLU B N 1
ATOM 5030 C CA . GLU B 1 234 ? 22.953 17.75 -0.559 1 95.06 234 GLU B CA 1
ATOM 5031 C C . GLU B 1 234 ? 23.719 17.594 0.757 1 95.06 234 GLU B C 1
ATOM 5033 O O . GLU B 1 234 ? 23.562 18.406 1.668 1 95.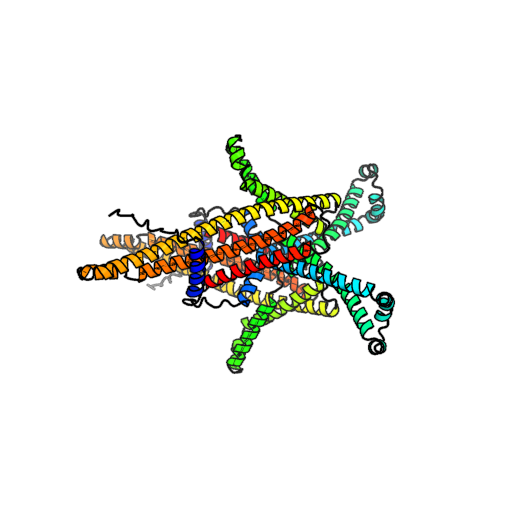06 234 GLU B O 1
ATOM 5038 N N . LEU B 1 235 ? 24.469 16.531 0.831 1 95.19 235 LEU B N 1
ATOM 5039 C CA . LEU B 1 235 ? 25.266 16.281 2.031 1 95.19 235 LEU B CA 1
ATOM 5040 C C . LEU B 1 235 ? 26.266 17.406 2.262 1 95.19 235 LEU B C 1
ATOM 5042 O O . LEU B 1 235 ? 26.406 17.906 3.381 1 95.19 235 LEU B O 1
ATOM 5046 N N . GLN B 1 236 ? 26.875 17.828 1.27 1 95.06 236 GLN B N 1
ATOM 5047 C CA . GLN B 1 236 ? 27.859 18.906 1.363 1 95.06 236 GLN B CA 1
ATOM 5048 C C . GLN B 1 236 ? 27.203 20.234 1.738 1 95.06 236 GLN B C 1
ATOM 5050 O O . GLN B 1 236 ? 27.734 20.969 2.566 1 95.06 236 GLN B O 1
ATOM 5055 N N . GLU B 1 237 ? 26.109 20.484 1.146 1 94.31 237 GLU B N 1
ATOM 5056 C CA . GLU B 1 237 ? 25.391 21.719 1.451 1 94.31 237 GLU B CA 1
ATOM 5057 C C . GLU B 1 237 ? 24.922 21.734 2.904 1 94.31 237 GLU B C 1
ATOM 5059 O O . GLU B 1 237 ? 25.031 22.766 3.582 1 94.31 237 GLU B O 1
ATOM 5064 N N . MET B 1 238 ? 24.469 20.609 3.299 1 93.31 238 MET B N 1
ATOM 5065 C CA . MET B 1 238 ? 23.969 20.531 4.668 1 93.31 238 MET B CA 1
ATOM 5066 C C . MET B 1 238 ? 25.109 20.641 5.672 1 93.31 238 MET B C 1
ATOM 5068 O O . MET B 1 238 ? 24.969 21.266 6.723 1 93.31 238 MET B O 1
ATOM 5072 N N . LYS B 1 239 ? 26.172 20.078 5.375 1 92.31 239 LYS B N 1
ATOM 5073 C CA . LYS B 1 239 ? 27.344 20.172 6.238 1 92.31 239 LYS B CA 1
ATOM 5074 C C . LYS B 1 239 ? 27.859 21.609 6.305 1 92.31 239 LYS B C 1
ATOM 5076 O O . LYS B 1 239 ? 28.234 22.094 7.371 1 92.31 239 LYS B O 1
ATOM 5081 N N . GLN B 1 240 ? 27.812 22.281 5.207 1 92.38 240 GLN B N 1
ATOM 5082 C CA . GLN B 1 240 ? 28.219 23.672 5.156 1 92.38 240 GLN B CA 1
ATOM 5083 C C . GLN B 1 240 ? 27.281 24.562 5.973 1 92.38 240 GLN B C 1
ATOM 5085 O O . GLN B 1 240 ? 27.75 25.438 6.707 1 92.38 240 GLN B O 1
ATOM 5090 N N . LYS B 1 241 ? 26.062 24.312 5.789 1 90.69 241 LYS B N 1
ATOM 5091 C CA . LYS B 1 241 ? 25.094 25.078 6.559 1 90.69 241 LYS B CA 1
ATOM 5092 C C . LYS B 1 241 ? 25.266 24.844 8.055 1 90.69 241 LYS B C 1
ATOM 5094 O O . LYS B 1 241 ? 25.172 25.781 8.852 1 90.69 241 LYS B O 1
ATOM 5099 N N . ARG B 1 242 ? 25.469 23.625 8.414 1 89.75 242 ARG B N 1
ATOM 5100 C CA . ARG B 1 242 ? 25.703 23.297 9.82 1 89.75 242 ARG B CA 1
ATOM 5101 C C . ARG B 1 242 ? 26.953 23.984 10.344 1 89.75 242 ARG B C 1
ATOM 5103 O O . ARG B 1 242 ? 26.953 24.516 11.453 1 89.75 242 ARG B O 1
ATOM 5110 N N . TYR B 1 243 ? 27.969 24.016 9.516 1 88.75 243 TYR B N 1
ATOM 5111 C CA . TYR B 1 243 ? 29.219 24.641 9.891 1 88.75 243 TYR B CA 1
ATOM 5112 C C . TYR B 1 243 ? 29.047 26.156 10.039 1 88.75 243 TYR B C 1
ATOM 5114 O O . TYR B 1 243 ? 29.578 26.75 10.984 1 88.75 243 TYR B O 1
ATOM 5122 N N . GLU B 1 244 ? 28.312 26.75 9.188 1 89.5 244 GLU B N 1
ATOM 5123 C CA . GLU B 1 244 ? 28.047 28.188 9.266 1 89.5 244 GLU B CA 1
ATOM 5124 C C . GLU B 1 244 ? 27.281 28.547 10.531 1 89.5 244 GLU B C 1
ATOM 5126 O O . GLU B 1 244 ? 27.562 29.547 11.188 1 89.5 244 GLU B O 1
ATOM 5131 N N . MET B 1 245 ? 26.375 27.688 10.805 1 87.75 245 MET B N 1
ATOM 5132 C CA . MET B 1 245 ? 25.578 27.922 12 1 87.75 245 MET B CA 1
ATOM 5133 C C . MET B 1 245 ? 26.438 27.766 13.258 1 87.75 245 MET B C 1
ATOM 5135 O O . MET B 1 245 ? 26.234 28.484 14.242 1 87.75 245 MET B O 1
ATOM 5139 N N . LEU B 1 2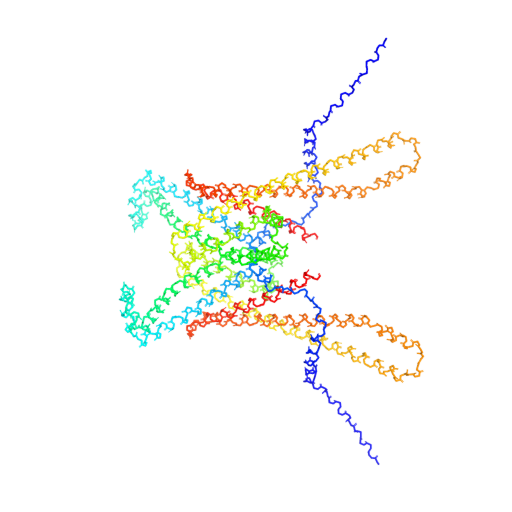46 ? 27.359 26.906 13.25 1 86.69 246 LEU B N 1
ATOM 5140 C CA . LEU B 1 246 ? 28.25 26.703 14.383 1 86.69 246 LEU B CA 1
ATOM 5141 C C . LEU B 1 246 ? 29.203 27.875 14.562 1 86.69 246 LEU B C 1
ATOM 5143 O O . LEU B 1 246 ? 29.484 28.281 15.695 1 86.69 246 LEU B O 1
ATOM 5147 N N . ILE B 1 247 ? 29.594 28.453 13.484 1 84.75 247 ILE B N 1
ATOM 5148 C CA . ILE B 1 247 ? 30.438 29.641 13.523 1 84.75 247 ILE B CA 1
ATOM 5149 C C . ILE B 1 247 ? 29.656 30.812 14.109 1 84.75 247 ILE B C 1
ATOM 5151 O O . ILE B 1 247 ? 30.188 31.562 14.938 1 84.75 247 ILE B O 1
ATOM 5155 N N . ASP B 1 248 ? 28.438 30.859 13.688 1 82.75 248 ASP B N 1
ATOM 5156 C CA . ASP B 1 248 ? 27.578 31.922 14.195 1 82.75 248 ASP B CA 1
ATOM 5157 C C . ASP B 1 248 ? 27.359 31.781 15.703 1 82.75 248 ASP B C 1
ATOM 5159 O O . ASP B 1 248 ? 27.391 32.781 16.438 1 82.75 248 ASP B O 1
ATOM 5163 N N . LEU B 1 249 ? 27.141 30.625 16.109 1 83.19 249 LEU B N 1
ATOM 5164 C CA . LEU B 1 249 ? 26.938 30.359 17.531 1 83.19 249 LEU B CA 1
ATOM 5165 C C . LEU B 1 249 ? 28.188 30.672 18.328 1 83.19 249 LEU B C 1
ATOM 5167 O O . LEU B 1 249 ? 28.109 31.266 19.406 1 83.19 249 LEU B O 1
ATOM 5171 N N . ARG B 1 250 ? 29.297 30.359 17.859 1 81.62 250 ARG B N 1
ATOM 5172 C CA . ARG B 1 250 ? 30.562 30.641 18.516 1 81.62 250 ARG B CA 1
ATOM 5173 C C . ARG B 1 250 ? 30.844 32.125 18.562 1 81.62 250 ARG B C 1
ATOM 5175 O O . ARG B 1 250 ? 31.344 32.625 19.578 1 81.62 250 ARG B O 1
ATOM 5182 N N . ALA B 1 251 ? 30.531 32.781 17.5 1 82.31 251 ALA B N 1
ATOM 5183 C CA . ALA B 1 251 ? 30.703 34.219 17.469 1 82.31 251 ALA B CA 1
ATOM 5184 C C . ALA B 1 251 ? 29.812 34.906 18.484 1 82.31 251 ALA B C 1
ATOM 5186 O O . ALA B 1 251 ? 30.25 35.875 19.156 1 82.31 251 ALA B O 1
ATOM 5187 N N . ARG B 1 252 ? 28.672 34.406 18.547 1 78.75 252 ARG B N 1
ATOM 5188 C CA . ARG B 1 252 ? 27.734 35 19.5 1 78.75 252 ARG B CA 1
ATOM 5189 C C . ARG B 1 252 ? 28.188 34.75 20.938 1 78.75 252 ARG B C 1
ATOM 5191 O O . ARG B 1 252 ? 28.094 35.625 21.781 1 78.75 252 ARG B O 1
ATOM 5198 N N . ARG B 1 253 ? 28.641 33.594 21.188 1 77.62 253 ARG B N 1
ATOM 5199 C CA . ARG B 1 253 ? 29.141 33.25 22.531 1 77.62 253 ARG B CA 1
ATOM 5200 C C . ARG B 1 253 ? 30.375 34.062 22.891 1 77.62 253 ARG B C 1
ATOM 5202 O O . ARG B 1 253 ? 30.516 34.531 24.031 1 77.62 253 ARG B O 1
ATOM 5209 N N . GLN B 1 254 ? 31.281 34.312 21.984 1 80.75 254 GLN B N 1
ATOM 5210 C CA . GLN B 1 254 ? 32.469 35.125 22.203 1 80.75 254 GLN B CA 1
ATOM 5211 C C . GLN B 1 254 ? 32.094 36.594 22.438 1 80.75 254 GLN B C 1
ATOM 5213 O O . GLN B 1 254 ? 32.688 37.25 23.281 1 80.75 254 GLN B O 1
ATOM 5218 N N . ALA B 1 255 ? 31.125 37 21.703 1 77.19 255 ALA B N 1
ATOM 5219 C CA . ALA B 1 255 ? 30.672 38.375 21.875 1 77.19 255 ALA B CA 1
ATOM 5220 C C . ALA B 1 255 ? 30.062 38.594 23.266 1 77.19 255 ALA B C 1
ATOM 5222 O O . ALA B 1 255 ? 30.297 39.625 23.891 1 77.19 255 ALA B O 1
ATOM 5223 N N . LEU B 1 256 ? 29.359 37.594 23.656 1 76.5 256 LEU B N 1
ATOM 5224 C CA . LEU B 1 256 ? 28.781 37.688 24.984 1 76.5 256 LEU B CA 1
ATOM 5225 C C . LEU B 1 256 ? 29.859 37.656 26.062 1 76.5 256 LEU B C 1
ATOM 5227 O O . LEU B 1 256 ? 29.781 38.406 27.047 1 76.5 256 LEU B O 1
ATOM 5231 N N . GLU B 1 257 ? 30.859 36.844 25.906 1 76.12 257 GLU B N 1
ATOM 5232 C CA . GLU B 1 257 ? 31.969 36.75 26.844 1 76.12 257 GLU B CA 1
ATOM 5233 C C . GLU B 1 257 ? 32.75 38.062 26.891 1 76.12 257 GLU B C 1
ATOM 5235 O O . GLU B 1 257 ? 33.156 38.531 27.969 1 76.12 257 GLU B O 1
ATOM 5240 N N . LEU B 1 258 ? 32.906 38.625 25.75 1 75.5 258 LEU B N 1
ATOM 5241 C CA . LEU B 1 258 ? 33.625 39.906 25.672 1 75.5 258 LEU B CA 1
ATOM 5242 C C . LEU B 1 258 ? 32.812 41.031 26.312 1 75.5 258 LEU B C 1
ATOM 5244 O O . LEU B 1 258 ? 33.375 41.875 27 1 75.5 258 LEU B O 1
ATOM 5248 N N . SER B 1 259 ? 31.594 41.031 26.125 1 70.88 259 SER B N 1
ATOM 5249 C CA . SER B 1 259 ? 30.734 42.031 26.734 1 70.88 259 SER B CA 1
ATOM 5250 C C . SER B 1 259 ? 30.719 41.938 28.25 1 70.88 259 SER B C 1
ATOM 5252 O O . SER B 1 259 ? 30.75 42.938 28.953 1 70.88 259 SER B O 1
ATOM 5254 N N . LYS B 1 260 ? 30.75 40.719 28.734 1 69.12 260 LYS B N 1
ATOM 5255 C CA . LYS B 1 260 ? 30.797 40.5 30.172 1 69.12 260 LYS B CA 1
ATOM 5256 C C . LYS B 1 260 ? 32.125 40.938 30.75 1 69.12 260 LYS B C 1
ATOM 5258 O O . LYS B 1 260 ? 32.188 41.562 31.828 1 69.12 260 LYS B O 1
ATOM 5263 N N . SER B 1 261 ? 33.219 40.688 30.078 1 70.62 261 SER B N 1
ATOM 5264 C CA . SER B 1 261 ? 34.562 41.062 30.562 1 70.62 261 SER B CA 1
ATOM 5265 C C . SER B 1 261 ? 34.75 42.594 30.547 1 70.62 261 SER B C 1
ATOM 5267 O O . SER B 1 261 ? 35.344 43.156 31.453 1 70.62 261 SER B O 1
ATOM 5269 N N . LEU B 1 262 ? 34.188 43.156 29.562 1 63.5 262 LEU B N 1
ATOM 5270 C CA . LEU B 1 262 ? 34.281 44.594 29.469 1 63.5 262 LEU B CA 1
ATOM 5271 C C . LEU B 1 262 ? 33.438 45.281 30.562 1 63.5 262 LEU B C 1
ATOM 5273 O O . LEU B 1 262 ? 33.844 46.281 31.109 1 63.5 262 LEU B O 1
ATOM 5277 N N . HIS B 1 263 ? 32.406 44.562 30.844 1 60.5 263 HIS B N 1
ATOM 5278 C CA . HIS B 1 263 ? 31.578 45.062 31.922 1 60.5 263 HIS B CA 1
ATOM 5279 C C . HIS B 1 263 ? 32.25 44.906 33.281 1 60.5 263 HIS B C 1
ATOM 5281 O O . HIS B 1 263 ? 32.125 45.75 34.156 1 60.5 263 HIS B O 1
ATOM 5287 N N . ARG B 1 264 ? 32.938 43.844 33.438 1 60.28 264 ARG B N 1
ATOM 5288 C CA . ARG B 1 264 ? 33.656 43.594 34.688 1 60.28 264 ARG B CA 1
ATOM 5289 C C . ARG B 1 264 ? 34.812 44.594 34.844 1 60.28 264 ARG B C 1
ATOM 5291 O O . ARG B 1 264 ? 35.125 45.062 35.938 1 60.28 264 ARG B O 1
ATOM 5298 N N . SER B 1 265 ? 35.375 44.906 33.781 1 58.84 265 SER B N 1
ATOM 5299 C CA . SER B 1 265 ? 36.469 45.844 33.875 1 58.84 265 SER B CA 1
ATOM 5300 C C . SER B 1 265 ? 36 47.281 34.062 1 58.84 265 SER B C 1
ATOM 5302 O O . SER B 1 265 ? 36.75 48.125 34.5 1 58.84 265 SER B O 1
ATOM 5304 N N . ARG B 1 266 ? 34.781 47.562 33.531 1 54.84 266 ARG B N 1
ATOM 5305 C CA . ARG B 1 266 ? 34.219 48.906 33.75 1 54.84 266 ARG B CA 1
ATOM 5306 C C . ARG B 1 266 ? 33.469 48.938 35.094 1 54.84 266 ARG B C 1
ATOM 5308 O O . ARG B 1 266 ? 32.25 48.938 35.125 1 54.84 266 ARG B O 1
ATOM 5315 N N . GLU B 1 267 ? 33.812 48.344 36 1 51.69 267 GLU B N 1
ATOM 5316 C CA . GLU B 1 267 ? 33.25 48.438 37.344 1 51.69 267 GLU B CA 1
ATOM 5317 C C . GLU B 1 267 ? 33.031 49.875 37.781 1 51.69 267 GLU B C 1
ATOM 5319 O O . GLU B 1 267 ? 32.312 50.156 38.75 1 51.69 267 GLU B O 1
ATOM 5324 N N . ASN B 1 268 ? 34 50.844 37.5 1 46.97 268 ASN B N 1
ATOM 5325 C CA . ASN B 1 268 ? 33.625 52.156 38 1 46.97 268 ASN B CA 1
ATOM 5326 C C . ASN B 1 268 ? 32.438 52.75 37.25 1 46.97 268 ASN B C 1
ATOM 5328 O O . ASN B 1 268 ? 32.188 53.938 37.281 1 46.97 268 ASN B O 1
ATOM 5332 N N . MET B 1 269 ? 32 52.156 36.094 1 45.16 269 MET B N 1
ATOM 5333 C CA . MET B 1 269 ? 31.016 52.938 35.344 1 45.16 269 MET B CA 1
ATOM 5334 C C . MET B 1 269 ? 29.625 52.781 35.969 1 45.16 269 MET B C 1
ATOM 5336 O O . MET B 1 269 ? 29.391 51.812 36.719 1 45.16 269 MET B O 1
ATOM 5340 N N . SER B 1 270 ? 28.5 53.625 35.594 1 51.97 270 SER B N 1
ATOM 5341 C CA . SER B 1 270 ? 27.234 54.062 36.188 1 51.97 270 SER B CA 1
ATOM 5342 C C . SER B 1 270 ? 26.234 52.938 36.281 1 51.97 270 SER B C 1
ATOM 5344 O O . SER B 1 270 ? 26.312 51.969 35.5 1 51.97 270 SER B O 1
ATOM 5346 N N . PRO B 1 271 ? 25.484 52.719 37.344 1 52.66 271 PRO B N 1
ATOM 5347 C CA . PRO B 1 271 ? 24.375 51.812 37.625 1 52.66 271 PRO B CA 1
ATOM 5348 C C . PRO B 1 271 ? 23.516 51.562 36.406 1 52.66 271 PRO B C 1
ATOM 5350 O O . PRO B 1 271 ? 22.906 50.469 36.281 1 52.66 271 PRO B O 1
ATOM 5353 N N . ILE B 1 272 ? 23.375 52.469 35.5 1 52.66 272 ILE B N 1
ATOM 5354 C CA . ILE B 1 272 ? 22.484 52.344 34.344 1 52.66 272 ILE B CA 1
ATOM 5355 C C . ILE B 1 272 ? 23.047 51.312 33.344 1 52.66 272 ILE B C 1
ATOM 5357 O O . ILE B 1 272 ? 22.281 50.562 32.75 1 52.66 272 ILE B O 1
ATOM 5361 N N . HIS B 1 273 ? 24.328 51.281 33.219 1 52.31 273 HIS B N 1
ATOM 5362 C CA . HIS B 1 273 ? 24.938 50.344 32.281 1 52.31 273 HIS B CA 1
ATOM 5363 C C . HIS B 1 273 ? 24.797 48.906 32.75 1 52.31 273 HIS B C 1
ATOM 5365 O O . HIS B 1 273 ? 24.531 48 31.969 1 52.31 273 HIS B O 1
ATOM 5371 N N . ASN B 1 274 ? 24.859 48.656 34 1 53.5 274 ASN B N 1
ATOM 5372 C CA . ASN B 1 274 ? 24.547 47.344 34.562 1 53.5 274 ASN B CA 1
ATOM 5373 C C . ASN B 1 274 ? 23.109 46.938 34.25 1 53.5 274 ASN B C 1
ATOM 5375 O O . ASN B 1 274 ? 22.828 45.781 34 1 53.5 274 ASN B O 1
ATOM 5379 N N . GLN B 1 275 ? 22.203 47.906 34.281 1 53.38 275 GLN B N 1
ATOM 5380 C CA . GLN B 1 275 ? 20.812 47.656 33.969 1 53.38 275 GLN B CA 1
ATOM 5381 C C . GLN B 1 275 ? 20.641 47.281 32.5 1 53.38 275 GLN B C 1
ATOM 5383 O O . GLN B 1 275 ? 19.891 46.344 32.156 1 53.38 275 GLN B O 1
ATOM 5388 N N . LEU B 1 276 ? 21.312 47.969 31.625 1 52.66 276 LEU B N 1
ATOM 5389 C CA . LEU B 1 276 ? 21.203 47.688 30.203 1 52.66 276 LEU B CA 1
ATOM 5390 C C . LEU B 1 276 ? 21.812 46.312 29.875 1 52.66 276 LEU B C 1
ATOM 5392 O O . LEU B 1 276 ? 21.281 45.562 29.047 1 52.66 276 LEU B O 1
ATOM 5396 N N . LEU B 1 277 ? 22.891 46.125 30.453 1 52.62 277 LEU B N 1
ATOM 5397 C CA . LEU B 1 277 ? 23.484 44.781 30.312 1 52.62 277 LEU B CA 1
ATOM 5398 C C . LEU B 1 277 ? 22.578 43.719 30.891 1 52.62 277 LEU B C 1
ATOM 5400 O O . LEU B 1 277 ? 22.484 42.594 30.359 1 52.62 277 LEU B O 1
ATOM 5404 N N . HIS B 1 278 ? 22.062 44.094 32.062 1 52.09 278 HIS B N 1
ATOM 5405 C CA . HIS B 1 278 ? 21.016 43.188 32.562 1 52.09 278 HIS B CA 1
ATOM 5406 C C . HIS B 1 278 ? 19.891 43.031 31.562 1 52.09 278 HIS B C 1
ATOM 5408 O O . HIS B 1 278 ? 19.328 41.969 31.406 1 52.09 278 HIS B O 1
ATOM 5414 N N . GLU B 1 279 ? 19.547 44.156 30.984 1 51 279 GLU B N 1
ATOM 5415 C CA . GLU B 1 279 ? 18.469 44.094 29.984 1 51 279 GLU B CA 1
ATOM 5416 C C . GLU B 1 279 ? 18.938 43.375 28.734 1 51 279 GLU B C 1
ATOM 5418 O O . GLU B 1 279 ? 18.156 42.656 28.094 1 51 279 GLU B O 1
ATOM 5423 N N . PHE B 1 280 ? 20.047 43.719 28.266 1 48.41 280 PHE B N 1
ATOM 5424 C CA . PHE B 1 280 ? 20.641 43 27.156 1 48.41 280 PHE B CA 1
ATOM 5425 C C . PHE B 1 280 ? 20.844 41.531 27.516 1 48.41 280 PHE B C 1
ATOM 5427 O O . PHE B 1 280 ? 20.688 40.656 26.672 1 48.41 280 PHE B O 1
ATOM 5434 N N . ASP B 1 281 ? 21.406 41.469 28.734 1 48.22 281 ASP B N 1
ATOM 5435 C CA . ASP B 1 281 ? 21.438 40.125 29.266 1 48.22 281 ASP B CA 1
ATOM 5436 C C . ASP B 1 281 ? 20.031 39.562 29.438 1 48.22 281 ASP B C 1
ATOM 5438 O O . ASP B 1 281 ? 19.844 38.5 30.016 1 48.22 281 ASP B O 1
ATOM 5442 N N . ASN B 1 282 ? 19.234 40.5 29.812 1 46.5 282 ASN B N 1
ATOM 5443 C CA . ASN B 1 282 ? 17.891 39.938 30.016 1 46.5 282 ASN B CA 1
ATOM 5444 C C . ASN B 1 282 ? 17.609 38.812 29.031 1 46.5 282 ASN B C 1
ATOM 5446 O O . ASN B 1 282 ? 17.531 39.031 27.828 1 46.5 282 ASN B O 1
ATOM 5450 N N . SER B 1 283 ? 18.141 37.562 29.266 1 53.22 283 SER B N 1
ATOM 5451 C CA . SER B 1 283 ? 18.438 36.125 29.328 1 53.22 283 SER B CA 1
ATOM 5452 C C . SER B 1 283 ? 17.422 35.312 28.547 1 53.22 283 SER B C 1
ATOM 5454 O O . SER B 1 283 ? 17.781 34.312 27.891 1 53.22 283 SER B O 1
ATOM 5456 N N . ASP B 1 284 ? 16.328 35.812 28.609 1 57.62 284 ASP B N 1
ATOM 5457 C CA . ASP B 1 284 ? 15.297 34.969 28.047 1 57.62 284 ASP B CA 1
ATOM 5458 C C . ASP B 1 284 ? 15.375 34.938 26.516 1 57.62 284 ASP B C 1
ATOM 5460 O O . ASP B 1 284 ? 15.227 33.875 25.906 1 57.62 284 ASP B O 1
ATOM 5464 N N . ASP B 1 285 ? 15.672 36.188 25.906 1 61.78 285 ASP B N 1
ATOM 5465 C CA . ASP B 1 285 ? 15.742 36.219 24.453 1 61.78 285 ASP B CA 1
ATOM 5466 C C . ASP B 1 285 ? 17 35.531 23.953 1 61.78 285 ASP B C 1
ATOM 5468 O O . ASP B 1 285 ? 16.953 34.812 22.922 1 61.78 285 ASP B O 1
ATOM 5472 N N . TRP B 1 286 ? 18.125 35.875 24.641 1 65.81 286 TRP B N 1
ATOM 5473 C CA . TRP B 1 286 ? 19.359 35.188 24.266 1 65.81 286 TRP B CA 1
ATOM 5474 C C . TRP B 1 286 ? 19.219 33.688 24.438 1 65.81 286 TRP B C 1
ATOM 5476 O O . TRP B 1 286 ? 19.641 32.906 23.562 1 65.81 286 TRP B O 1
ATOM 5486 N N . ARG B 1 287 ? 18.625 33.375 25.547 1 65.88 287 ARG B N 1
ATOM 5487 C CA . ARG B 1 287 ? 18.422 31.938 25.781 1 65.88 287 ARG B CA 1
ATOM 5488 C C . ARG B 1 287 ? 17.484 31.344 24.75 1 65.88 287 ARG B C 1
ATOM 5490 O O . ARG B 1 287 ? 17.703 30.219 24.281 1 65.88 287 ARG B O 1
ATOM 5497 N N . ARG B 1 288 ? 16.484 32.062 24.375 1 72 288 ARG B N 1
ATOM 5498 C CA . ARG B 1 288 ? 15.547 31.562 23.375 1 72 288 ARG B CA 1
ATOM 5499 C C . ARG B 1 288 ? 16.234 31.406 22.016 1 72 288 ARG B C 1
ATOM 5501 O O . ARG B 1 288 ? 16.016 30.422 21.312 1 72 288 ARG B O 1
ATOM 5508 N N . THR B 1 289 ? 17.062 32.375 21.719 1 76.38 289 THR B N 1
ATOM 5509 C CA . THR B 1 289 ? 17.766 32.312 20.438 1 76.38 289 THR B CA 1
ATOM 5510 C C . THR B 1 289 ? 18.781 31.188 20.438 1 76.38 289 THR B C 1
ATOM 5512 O O . THR B 1 289 ? 18.938 30.5 19.438 1 76.38 289 THR B O 1
ATOM 5515 N N . GLU B 1 290 ? 19.469 31.031 21.562 1 75.38 290 GLU B N 1
ATOM 5516 C CA . GLU B 1 290 ? 20.422 29.938 21.672 1 75.38 290 GLU B CA 1
ATOM 5517 C C . GLU B 1 290 ? 19.719 28.594 21.594 1 75.38 290 GLU B C 1
ATOM 5519 O O . GLU B 1 290 ? 20.219 27.656 20.969 1 75.38 290 GLU B O 1
ATOM 5524 N N . LEU B 1 291 ? 18.562 28.578 22.203 1 75.62 291 LEU B N 1
ATOM 5525 C CA . LEU B 1 291 ? 17.797 27.344 22.156 1 75.62 291 LEU B CA 1
ATOM 5526 C C . LEU B 1 291 ? 17.297 27.078 20.734 1 75.62 291 LEU B C 1
ATOM 5528 O O . LEU B 1 291 ? 17.266 25.922 20.281 1 75.62 291 LEU B O 1
ATOM 5532 N N . GLU B 1 292 ? 16.969 28.078 20.047 1 81 292 GLU B N 1
ATOM 5533 C CA . GLU B 1 292 ? 16.516 27.953 18.672 1 81 292 GLU B CA 1
ATOM 5534 C C . GLU B 1 292 ? 17.656 27.484 17.766 1 81 292 GLU B C 1
ATOM 5536 O O . GLU B 1 292 ? 17.469 26.609 16.922 1 81 292 GLU B O 1
ATOM 5541 N N . ILE B 1 293 ? 18.781 28.047 18.016 1 81.56 293 ILE B N 1
ATOM 5542 C CA . ILE B 1 293 ? 19.938 27.672 17.203 1 81.56 293 ILE B CA 1
ATOM 5543 C C . ILE B 1 293 ? 20.328 26.219 17.516 1 81.56 293 ILE B C 1
ATOM 5545 O O . ILE B 1 293 ? 20.672 25.453 16.625 1 81.56 293 ILE B O 1
ATOM 5549 N N . SER B 1 294 ? 20.234 25.906 18.766 1 78.31 294 SER B N 1
ATOM 5550 C CA . SER B 1 294 ? 20.547 24.531 19.156 1 78.31 294 SER B CA 1
ATOM 5551 C C . SER B 1 294 ? 19.562 23.547 18.562 1 78.31 294 SER B C 1
ATOM 5553 O O . SER B 1 294 ? 19.938 22.469 18.109 1 78.31 294 SER B O 1
ATOM 5555 N N . SER B 1 295 ? 18.344 23.938 18.547 1 82.31 295 SER B N 1
ATOM 5556 C CA . SER B 1 295 ? 17.312 23.078 17.953 1 82.31 295 SER B CA 1
ATOM 5557 C C . SER B 1 295 ? 17.531 22.922 16.453 1 82.31 295 SER B C 1
ATOM 5559 O O . SER B 1 295 ? 17.359 21.844 15.906 1 82.31 295 SER B O 1
ATOM 5561 N N . GLN B 1 296 ? 17.922 23.953 15.898 1 85.12 296 GLN B N 1
ATOM 5562 C CA . GLN B 1 296 ? 18.188 23.906 14.461 1 85.12 296 GLN B CA 1
ATOM 5563 C C . GLN B 1 296 ? 19.406 23.031 14.164 1 85.12 296 GLN B C 1
ATOM 5565 O O . GLN B 1 296 ? 19.438 22.312 13.172 1 85.12 296 GLN B O 1
ATOM 5570 N N . LEU B 1 297 ? 20.359 23.156 15 1 86.5 297 LEU B N 1
ATOM 5571 C CA . LEU B 1 297 ? 21.562 22.344 14.836 1 86.5 297 LEU B CA 1
ATOM 5572 C C . LEU B 1 297 ? 21.25 20.859 14.984 1 86.5 297 LEU B C 1
ATOM 5574 O O . LEU B 1 297 ? 21.812 20.031 14.266 1 86.5 297 LEU B O 1
ATOM 5578 N N . GLU B 1 298 ? 20.391 20.594 15.852 1 83.62 298 GLU B N 1
ATOM 5579 C CA . GLU B 1 298 ? 19.953 19.219 16.016 1 83.62 298 GLU B CA 1
ATOM 5580 C C . GLU B 1 298 ? 19.172 18.734 14.789 1 83.62 298 GLU B C 1
ATOM 5582 O O . GLU B 1 298 ? 19.312 17.578 14.367 1 83.62 298 GLU B O 1
ATOM 5587 N N . GLU B 1 299 ? 18.422 19.578 14.258 1 85.5 299 GLU B N 1
ATOM 5588 C CA . GLU B 1 299 ? 17.688 19.25 13.039 1 85.5 299 GLU B CA 1
ATOM 5589 C C . GLU B 1 299 ? 18.625 18.969 11.875 1 85.5 299 GLU B C 1
ATOM 5591 O O . GLU B 1 299 ? 18.391 18.047 11.086 1 85.5 299 GLU B O 1
ATOM 5596 N N . TYR B 1 300 ? 19.656 19.734 11.852 1 88.75 300 TYR B N 1
ATOM 5597 C CA . TYR B 1 300 ? 20.656 19.5 10.805 1 88.75 300 TYR B CA 1
ATOM 5598 C C . TYR B 1 300 ? 21.375 18.188 11.016 1 88.75 300 TYR B C 1
ATOM 5600 O O . TYR B 1 300 ? 21.672 17.469 10.055 1 88.75 300 TYR B O 1
ATOM 5608 N N . ARG B 1 301 ? 21.656 17.938 12.203 1 87.5 301 ARG B N 1
ATOM 5609 C CA . ARG B 1 301 ? 22.312 16.672 12.508 1 87.5 301 ARG B CA 1
ATOM 5610 C C . ARG B 1 301 ? 21.438 15.484 12.094 1 87.5 301 ARG B C 1
ATOM 5612 O O . ARG B 1 301 ? 21.922 14.539 11.477 1 87.5 301 ARG B O 1
ATOM 5619 N N . HIS B 1 302 ? 20.234 15.57 12.398 1 89.44 302 HIS B N 1
ATOM 5620 C CA . HIS B 1 302 ? 19.297 14.531 12.008 1 89.44 302 HIS B CA 1
ATOM 5621 C C . HIS B 1 302 ? 19.172 14.445 10.492 1 89.44 302 HIS B C 1
ATOM 5623 O O . HIS B 1 302 ? 19.109 13.352 9.93 1 89.44 302 HIS B O 1
ATOM 5629 N N . GLY B 1 303 ? 19.141 15.57 9.938 1 92.12 303 GLY B N 1
ATOM 5630 C CA . GLY B 1 303 ? 19.078 15.594 8.484 1 92.12 303 GLY B CA 1
ATOM 5631 C C . GLY B 1 303 ? 20.266 14.938 7.82 1 92.12 303 GLY B C 1
ATOM 5632 O O . GLY B 1 303 ? 20.109 14.18 6.859 1 92.12 303 GLY B O 1
ATOM 5633 N N . ILE B 1 304 ? 21.375 15.219 8.367 1 93.81 304 ILE B N 1
ATOM 5634 C CA . ILE B 1 304 ? 22.609 14.648 7.832 1 93.81 304 ILE B CA 1
ATOM 5635 C C . ILE B 1 304 ? 22.609 13.133 8.016 1 93.81 304 ILE B C 1
ATOM 5637 O O . ILE B 1 304 ? 23 12.391 7.109 1 93.81 304 ILE B O 1
ATOM 5641 N N . SER B 1 305 ? 22.188 12.711 9.133 1 94 305 SER B N 1
ATOM 5642 C CA . SER B 1 305 ? 22.109 11.281 9.391 1 94 305 SER B CA 1
ATOM 5643 C C . SER B 1 305 ? 21.188 10.594 8.398 1 94 305 SER B C 1
ATOM 5645 O O . SER B 1 305 ? 21.469 9.484 7.93 1 94 305 SER B O 1
ATOM 5647 N N . MET B 1 306 ? 20.125 11.203 8.078 1 95.56 306 MET B N 1
ATOM 5648 C CA . MET B 1 306 ? 19.188 10.656 7.109 1 95.56 306 MET B CA 1
ATOM 5649 C C . MET B 1 306 ? 19.797 10.578 5.719 1 95.56 306 MET B C 1
ATOM 5651 O O . MET B 1 306 ? 19.562 9.633 4.973 1 95.56 306 MET B O 1
ATOM 5655 N N . ILE B 1 307 ? 20.578 11.547 5.414 1 96.56 307 ILE B N 1
ATOM 5656 C CA . ILE B 1 307 ? 21.234 11.562 4.113 1 96.56 307 ILE B CA 1
ATOM 5657 C C . ILE B 1 307 ? 22.25 10.422 4.043 1 96.56 307 ILE B C 1
ATOM 5659 O O . ILE B 1 307 ? 22.406 9.781 3 1 96.56 307 ILE B O 1
ATOM 5663 N N . TYR B 1 308 ? 22.922 10.188 5.125 1 96.06 308 TYR B N 1
ATOM 5664 C CA . TYR B 1 308 ? 23.859 9.078 5.164 1 96.06 308 TYR B CA 1
ATOM 5665 C C . TYR B 1 308 ? 23.141 7.75 4.926 1 96.06 308 TYR B C 1
ATOM 5667 O O . TYR B 1 308 ? 23.672 6.871 4.234 1 96.06 308 TYR B O 1
ATOM 5675 N N . LEU B 1 309 ? 22.031 7.609 5.488 1 96.88 309 LEU B N 1
ATOM 5676 C CA . LEU B 1 309 ? 21.266 6.395 5.27 1 96.88 309 LEU B CA 1
ATOM 5677 C C . LEU B 1 309 ? 20.859 6.266 3.803 1 96.88 309 LEU B C 1
ATOM 5679 O O . LEU B 1 309 ? 20.859 5.164 3.248 1 96.88 309 LEU B O 1
ATOM 5683 N N . ASP B 1 310 ? 20.562 7.344 3.246 1 97.62 310 ASP B N 1
ATOM 5684 C CA . ASP B 1 310 ? 20.219 7.332 1.827 1 97.62 310 ASP B CA 1
ATOM 5685 C C . ASP B 1 310 ? 21.422 6.941 0.973 1 97.62 310 ASP B C 1
ATOM 5687 O O . ASP B 1 310 ? 21.297 6.172 0.02 1 97.62 310 ASP B O 1
ATOM 5691 N N . ILE B 1 311 ? 22.516 7.488 1.32 1 97.75 311 ILE B N 1
ATOM 5692 C CA . ILE B 1 311 ? 23.734 7.188 0.571 1 97.75 311 ILE B CA 1
ATOM 5693 C C . ILE B 1 311 ? 24.078 5.707 0.718 1 97.75 311 ILE B C 1
ATOM 5695 O O . ILE B 1 311 ? 24.453 5.055 -0.254 1 97.75 311 ILE B O 1
ATOM 5699 N N . MET B 1 312 ? 23.906 5.246 1.859 1 97.44 312 MET B N 1
ATOM 5700 C CA . MET B 1 312 ? 24.156 3.822 2.08 1 97.44 312 MET B CA 1
ATOM 5701 C C . MET B 1 312 ? 23.188 2.971 1.267 1 97.44 312 MET B C 1
ATOM 5703 O O . MET B 1 312 ? 23.594 2.014 0.608 1 97.44 312 MET B O 1
ATOM 5707 N N . ARG B 1 313 ? 21.938 3.295 1.334 1 97.62 313 ARG B N 1
ATOM 5708 C CA . ARG B 1 313 ? 20.906 2.59 0.578 1 97.62 313 ARG B CA 1
ATOM 5709 C C . ARG B 1 313 ? 21.219 2.58 -0.913 1 97.62 313 ARG B C 1
ATOM 5711 O O . ARG B 1 313 ? 21.234 1.523 -1.546 1 97.62 313 ARG B O 1
ATOM 5718 N N . LEU B 1 314 ? 21.594 3.713 -1.399 1 98 314 LEU B N 1
ATOM 5719 C CA . LEU B 1 314 ? 21.859 3.871 -2.824 1 98 314 LEU B CA 1
ATOM 5720 C C . LEU B 1 314 ? 23.141 3.158 -3.221 1 98 314 LEU B C 1
ATOM 5722 O O . LEU B 1 314 ? 23.234 2.584 -4.309 1 98 314 LEU B O 1
ATOM 5726 N N . SER B 1 315 ? 24.125 3.188 -2.361 1 97.81 315 SER B N 1
ATOM 5727 C CA . SER B 1 315 ? 25.375 2.492 -2.635 1 97.81 315 SER B CA 1
ATOM 5728 C C . SER B 1 315 ? 25.172 0.983 -2.723 1 97.81 315 SER B C 1
ATOM 5730 O O . SER B 1 315 ? 25.703 0.326 -3.615 1 97.81 315 SER B O 1
ATOM 5732 N N . CYS B 1 316 ? 24.406 0.491 -1.829 1 97.56 316 CYS B N 1
ATOM 5733 C CA . CYS B 1 316 ? 24.078 -0.93 -1.87 1 97.56 316 CYS B CA 1
ATOM 5734 C C . CYS B 1 316 ? 23.312 -1.276 -3.141 1 97.56 316 CYS B C 1
ATOM 5736 O O . CYS B 1 316 ? 23.609 -2.277 -3.797 1 97.56 316 CYS B O 1
ATOM 5738 N N . ASP B 1 317 ? 22.344 -0.441 -3.486 1 97.06 317 ASP B N 1
ATOM 5739 C CA . ASP B 1 317 ? 21.578 -0.659 -4.703 1 97.06 317 ASP B CA 1
ATOM 5740 C C . ASP B 1 317 ? 22.469 -0.608 -5.941 1 97.06 317 ASP B C 1
ATOM 5742 O O . ASP B 1 317 ? 22.281 -1.373 -6.887 1 97.06 317 ASP B O 1
ATOM 5746 N N . LEU B 1 318 ? 23.406 0.302 -5.898 1 96.69 318 LEU B N 1
ATOM 5747 C CA . LEU B 1 318 ? 24.328 0.472 -7.027 1 96.69 318 LEU B CA 1
ATOM 5748 C C . LEU B 1 318 ? 25.156 -0.784 -7.246 1 96.69 318 LEU B C 1
ATOM 5750 O O . LEU B 1 318 ? 25.281 -1.269 -8.375 1 96.69 318 LEU B O 1
ATOM 5754 N N . ILE B 1 319 ? 25.688 -1.289 -6.219 1 95.69 319 ILE B N 1
ATOM 5755 C CA . ILE B 1 319 ? 26.531 -2.477 -6.32 1 95.69 319 ILE B CA 1
ATOM 5756 C C . ILE B 1 319 ? 25.688 -3.66 -6.801 1 95.69 319 ILE B C 1
ATOM 5758 O O . ILE B 1 319 ? 26.109 -4.395 -7.707 1 95.69 319 ILE B O 1
ATOM 5762 N N . ALA B 1 320 ? 24.562 -3.811 -6.25 1 94.88 320 ALA B N 1
ATOM 5763 C CA . ALA B 1 320 ? 23.688 -4.918 -6.625 1 94.88 320 ALA B CA 1
ATOM 5764 C C . ALA B 1 320 ? 23.281 -4.82 -8.094 1 94.88 320 ALA B C 1
ATOM 5766 O O . ALA B 1 320 ? 23.391 -5.797 -8.836 1 94.88 320 ALA B O 1
ATOM 5767 N N . ASN B 1 321 ? 22.922 -3.662 -8.484 1 94.62 321 ASN B N 1
ATOM 5768 C CA . ASN B 1 321 ? 22.422 -3.48 -9.844 1 94.62 321 ASN B CA 1
ATOM 5769 C C . ASN B 1 321 ? 23.547 -3.555 -10.875 1 94.62 321 ASN B C 1
ATOM 5771 O O . ASN B 1 321 ? 23.328 -3.988 -12.008 1 94.62 321 ASN B O 1
ATOM 5775 N N . THR B 1 322 ? 24.688 -3.119 -10.523 1 94.12 322 THR B N 1
ATOM 5776 C CA . THR B 1 322 ? 25.828 -3.164 -11.422 1 94.12 322 THR B CA 1
ATOM 5777 C C . THR B 1 322 ? 26.156 -4.602 -11.812 1 94.12 322 THR B C 1
ATOM 5779 O O . THR B 1 322 ? 26.562 -4.871 -12.945 1 94.12 322 THR B O 1
ATOM 5782 N N . THR B 1 323 ? 25.938 -5.484 -10.922 1 90 323 THR B N 1
ATOM 5783 C CA . THR B 1 323 ? 26.188 -6.891 -11.227 1 90 323 THR B CA 1
ATOM 5784 C C . THR B 1 323 ? 25.266 -7.375 -12.336 1 90 323 THR B C 1
ATOM 5786 O O . THR B 1 323 ? 25.672 -8.164 -13.188 1 90 323 THR B O 1
ATOM 5789 N N . ASP B 1 324 ? 24.094 -6.902 -12.406 1 85.5 324 ASP B N 1
ATOM 5790 C CA . ASP B 1 324 ? 23.125 -7.293 -13.422 1 85.5 324 ASP B CA 1
ATOM 5791 C C . ASP B 1 324 ? 23.406 -6.602 -14.758 1 85.5 324 ASP B C 1
ATOM 5793 O O . ASP B 1 324 ? 23.391 -7.242 -15.812 1 85.5 324 ASP B O 1
ATOM 5797 N N . VAL B 1 325 ? 23.734 -5.332 -14.656 1 90.62 325 VAL B N 1
ATOM 5798 C CA . VAL B 1 325 ? 23.922 -4.535 -15.867 1 90.62 325 VAL B CA 1
ATOM 5799 C C . VAL B 1 325 ? 25.188 -4.996 -16.594 1 90.62 325 VAL B C 1
ATOM 5801 O O . VAL B 1 325 ? 25.172 -5.152 -17.828 1 90.62 325 VAL B O 1
ATOM 5804 N N . LEU B 1 326 ? 26.219 -5.273 -15.898 1 91.81 326 LEU B N 1
ATOM 5805 C CA . LEU B 1 326 ? 27.5 -5.645 -16.5 1 91.81 326 LEU B CA 1
ATOM 5806 C C . LEU B 1 326 ? 27.641 -7.16 -16.578 1 91.81 326 LEU B C 1
ATOM 5808 O O . LEU B 1 326 ? 28.641 -7.668 -17.094 1 91.81 326 LEU B O 1
ATOM 5812 N N . ASN B 1 327 ? 26.688 -7.852 -16.125 1 84.88 327 ASN B N 1
ATOM 5813 C CA . ASN B 1 327 ? 26.734 -9.305 -16.109 1 84.88 327 ASN B CA 1
ATOM 5814 C C . ASN B 1 327 ? 28.031 -9.805 -15.461 1 84.88 327 ASN B C 1
ATOM 5816 O O . ASN B 1 327 ? 28.734 -10.641 -16.031 1 84.88 327 ASN B O 1
ATOM 5820 N N . MET B 1 328 ? 28.328 -9.242 -14.336 1 85.94 328 MET B N 1
ATOM 5821 C CA . MET B 1 328 ? 29.562 -9.586 -13.656 1 85.94 328 MET B CA 1
ATOM 5822 C C . MET B 1 328 ? 29.469 -10.961 -13 1 85.94 328 MET B C 1
ATOM 5824 O O . MET B 1 328 ? 28.406 -11.336 -12.508 1 85.94 328 MET B O 1
ATOM 5828 N N . ARG B 1 329 ? 30.531 -11.703 -13.039 1 87.19 329 ARG B N 1
ATOM 5829 C CA . ARG B 1 329 ? 30.578 -12.992 -12.367 1 87.19 329 ARG B CA 1
ATOM 5830 C C . ARG B 1 329 ? 30.891 -12.828 -10.883 1 87.19 329 ARG B C 1
ATOM 5832 O O . ARG B 1 329 ? 32.062 -12.688 -10.5 1 87.19 329 ARG B O 1
ATOM 5839 N N . VAL B 1 330 ? 29.922 -12.633 -10.117 1 85.12 330 VAL B N 1
ATOM 5840 C CA . VAL B 1 330 ? 30.078 -12.469 -8.68 1 85.12 330 VAL B CA 1
ATOM 5841 C C . VAL B 1 330 ? 29.547 -13.711 -7.961 1 85.12 330 VAL B C 1
ATOM 5843 O O . VAL B 1 330 ? 28.766 -14.484 -8.531 1 85.12 330 VAL B O 1
ATOM 5846 N N . PRO B 1 331 ? 30.078 -13.883 -6.746 1 84.5 331 PRO B N 1
ATOM 5847 C CA . PRO B 1 331 ? 29.562 -15.031 -5.988 1 84.5 331 PRO B CA 1
ATOM 5848 C C . PRO B 1 331 ? 28.047 -15.016 -5.844 1 84.5 331 PRO B C 1
ATOM 5850 O O . PRO B 1 331 ? 27.438 -13.945 -5.785 1 84.5 331 PRO B O 1
ATOM 5853 N N . ARG B 1 332 ? 27.594 -16.203 -5.797 1 83 332 ARG B N 1
ATOM 5854 C CA . ARG B 1 332 ? 26.156 -16.375 -5.645 1 83 332 ARG B CA 1
ATOM 5855 C C . ARG B 1 332 ? 25.656 -15.695 -4.375 1 83 332 ARG B C 1
ATOM 5857 O O . ARG B 1 332 ? 26.25 -15.844 -3.307 1 83 332 ARG B O 1
ATOM 5864 N N . GLY B 1 333 ? 24.734 -14.797 -4.488 1 87.56 333 GLY B N 1
ATOM 5865 C CA . GLY B 1 333 ? 24.156 -14.18 -3.309 1 87.56 333 GLY B CA 1
ATOM 5866 C C . GLY B 1 333 ? 24.547 -12.719 -3.141 1 87.56 333 GLY B C 1
ATOM 5867 O O . GLY B 1 333 ? 23.969 -12.016 -2.307 1 87.56 333 GLY B O 1
ATOM 5868 N N . THR B 1 334 ? 25.531 -12.297 -3.898 1 90.19 334 THR B N 1
ATOM 5869 C CA . THR B 1 334 ? 25.984 -10.914 -3.791 1 90.19 334 THR B CA 1
ATOM 5870 C C . THR B 1 334 ? 24.812 -9.945 -3.988 1 90.19 334 THR B C 1
ATOM 5872 O O . THR B 1 334 ? 24.641 -9.008 -3.211 1 90.19 334 THR B O 1
ATOM 5875 N N . TYR B 1 335 ? 24.016 -10.219 -4.949 1 92.56 335 TYR B N 1
ATOM 5876 C CA . TYR B 1 335 ? 22.859 -9.359 -5.227 1 92.56 335 TYR B CA 1
ATOM 5877 C C . TYR B 1 335 ? 21.891 -9.344 -4.047 1 92.56 335 TYR B C 1
ATOM 5879 O O . TYR B 1 335 ? 21.422 -8.281 -3.646 1 92.56 335 TYR B O 1
ATOM 5887 N N . ALA B 1 336 ? 21.688 -10.438 -3.439 1 94.19 336 ALA B N 1
ATOM 5888 C CA . ALA B 1 336 ? 20.719 -10.555 -2.344 1 94.19 336 ALA B CA 1
ATOM 5889 C C . ALA B 1 336 ? 21.219 -9.844 -1.092 1 94.19 336 ALA B C 1
ATOM 5891 O O . ALA B 1 336 ? 20.453 -9.172 -0.402 1 94.19 336 ALA B O 1
ATOM 5892 N N . VAL B 1 337 ? 22.484 -9.945 -0.819 1 95.31 337 VAL B N 1
ATOM 5893 C CA . VAL B 1 337 ? 23.062 -9.352 0.383 1 95.31 337 VAL B CA 1
ATOM 5894 C C . VAL B 1 337 ? 23.016 -7.832 0.284 1 95.31 337 VAL B C 1
ATOM 5896 O O . VAL B 1 337 ? 22.594 -7.156 1.227 1 95.31 337 VAL B O 1
ATOM 5899 N N . PHE B 1 338 ? 23.406 -7.371 -0.857 1 96.56 338 PHE B N 1
ATOM 5900 C CA . PHE B 1 338 ? 23.422 -5.922 -1.025 1 96.56 338 PHE B CA 1
ATOM 5901 C C . PHE B 1 338 ? 22 -5.379 -1.133 1 96.56 338 PHE B C 1
ATOM 5903 O O . PHE B 1 338 ? 21.719 -4.266 -0.683 1 96.56 338 PHE B O 1
ATOM 5910 N N . SER B 1 339 ? 21.109 -6.125 -1.685 1 96.81 339 SER B N 1
ATOM 5911 C CA . SER B 1 339 ? 19.703 -5.711 -1.726 1 96.81 339 SER B CA 1
ATOM 5912 C C . SER B 1 339 ? 19.094 -5.715 -0.332 1 96.81 339 SER B C 1
ATOM 5914 O O . SER B 1 339 ? 18.25 -4.867 -0.015 1 96.81 339 SER B O 1
ATOM 5916 N N . LEU B 1 340 ? 19.5 -6.641 0.461 1 97.25 340 LEU B N 1
ATOM 5917 C CA . LEU B 1 340 ? 19.062 -6.66 1.854 1 97.25 340 LEU B CA 1
ATOM 5918 C C . LEU B 1 340 ? 19.594 -5.449 2.609 1 97.25 340 LEU B C 1
ATOM 5920 O O . LEU B 1 340 ? 18.859 -4.816 3.373 1 97.25 340 LEU B O 1
ATOM 5924 N N . GLY B 1 341 ? 20.844 -5.188 2.359 1 96.94 341 GLY B N 1
ATOM 5925 C CA . GLY B 1 341 ? 21.422 -4 2.975 1 96.94 341 GLY B CA 1
ATOM 5926 C C . GLY B 1 341 ? 20.672 -2.725 2.604 1 96.94 341 GLY B C 1
ATOM 5927 O O . GLY B 1 341 ? 20.438 -1.871 3.459 1 96.94 341 GLY B O 1
ATOM 5928 N N . SER B 1 342 ? 20.344 -2.598 1.354 1 97.62 342 SER B N 1
ATOM 5929 C CA . SER B 1 342 ? 19.578 -1.44 0.889 1 97.62 342 SER B CA 1
ATOM 5930 C C . SER B 1 342 ? 18.203 -1.384 1.536 1 97.62 342 SER B C 1
ATOM 5932 O O . SER B 1 342 ? 17.75 -0.318 1.961 1 97.62 342 SER B O 1
ATOM 5934 N N . GLY B 1 343 ? 17.547 -2.559 1.602 1 97.5 343 GLY B N 1
ATOM 5935 C CA . GLY B 1 343 ? 16.234 -2.623 2.246 1 97.5 343 GLY B CA 1
ATOM 5936 C C . GLY B 1 343 ? 16.281 -2.236 3.713 1 97.5 343 GLY B C 1
ATOM 5937 O O . GLY B 1 343 ? 15.43 -1.483 4.184 1 97.5 343 GLY B O 1
ATOM 5938 N N . LEU B 1 344 ? 17.25 -2.66 4.359 1 97.25 344 LEU B N 1
ATOM 5939 C CA . LEU B 1 344 ? 17.391 -2.379 5.785 1 97.25 344 LEU B CA 1
ATOM 5940 C C . LEU B 1 344 ? 17.688 -0.899 6.02 1 97.25 344 LEU B C 1
ATOM 5942 O O . LEU B 1 344 ? 17.125 -0.294 6.938 1 97.25 344 LEU B O 1
ATOM 5946 N N . SER B 1 345 ? 18.531 -0.384 5.191 1 97.44 345 SER B N 1
ATOM 5947 C CA . SER B 1 345 ? 18.828 1.041 5.301 1 97.44 345 SER B CA 1
ATOM 5948 C C . SER B 1 345 ? 17.578 1.883 5.023 1 97.44 345 SER B C 1
ATOM 5950 O O . SER B 1 345 ? 17.344 2.891 5.695 1 97.44 345 SER B O 1
ATOM 5952 N N . GLY B 1 346 ? 16.844 1.438 4.094 1 96.69 346 GLY B N 1
ATOM 5953 C CA . GLY B 1 346 ? 15.602 2.131 3.801 1 96.69 346 GLY B CA 1
ATOM 5954 C C . GLY B 1 346 ? 14.594 2.043 4.93 1 96.69 346 GLY B C 1
ATOM 5955 O O . GLY B 1 346 ? 13.922 3.027 5.246 1 96.69 346 GLY B O 1
ATOM 5956 N N . LEU B 1 347 ? 14.5 0.943 5.496 1 96.5 347 LEU B N 1
ATOM 5957 C CA . LEU B 1 347 ? 13.586 0.754 6.617 1 96.5 347 LEU B CA 1
ATOM 5958 C C . LEU B 1 347 ? 14.031 1.56 7.832 1 96.5 347 LEU B C 1
ATOM 5960 O O . LEU B 1 347 ? 13.203 2.105 8.562 1 96.5 347 LEU B O 1
ATOM 5964 N N . MET B 1 348 ? 15.297 1.648 7.977 1 95.75 348 MET B N 1
ATOM 5965 C CA . MET B 1 348 ? 15.836 2.43 9.086 1 95.75 348 MET B CA 1
ATOM 5966 C C . MET B 1 348 ? 15.508 3.91 8.922 1 95.75 348 MET B C 1
ATOM 5968 O O . MET B 1 348 ? 15.172 4.586 9.891 1 95.75 348 MET B O 1
ATOM 5972 N N . LYS B 1 349 ? 15.688 4.34 7.797 1 95.88 349 LYS B N 1
ATOM 5973 C CA . LYS B 1 349 ? 15.336 5.73 7.535 1 95.88 349 LYS B CA 1
ATOM 5974 C C . LYS B 1 349 ? 13.859 5.984 7.812 1 95.88 349 LYS B C 1
ATOM 5976 O O . LYS B 1 349 ? 13.5 6.992 8.43 1 95.88 349 LYS B O 1
ATOM 5981 N N . LEU B 1 350 ? 13.055 5.074 7.379 1 95.5 350 LEU B N 1
ATOM 5982 C CA . LEU B 1 350 ? 11.625 5.207 7.609 1 95.5 350 LEU B CA 1
ATOM 5983 C C . LEU B 1 350 ? 11.312 5.18 9.102 1 95.5 350 LEU B C 1
ATOM 5985 O O . LEU B 1 350 ? 10.438 5.91 9.57 1 95.5 350 LEU B O 1
ATOM 5989 N N . TRP B 1 351 ? 11.977 4.383 9.758 1 94.75 351 TRP B N 1
ATOM 5990 C CA . TRP B 1 351 ? 11.812 4.281 11.203 1 94.75 351 TRP B CA 1
ATOM 5991 C C . TRP B 1 351 ? 12.117 5.613 11.875 1 94.75 351 TRP B C 1
ATOM 5993 O O . TRP B 1 351 ? 11.32 6.109 12.68 1 94.75 351 TRP B O 1
ATOM 6003 N N . HIS B 1 352 ? 13.164 6.215 11.469 1 94 352 HIS B N 1
ATOM 6004 C CA . HIS B 1 352 ? 13.586 7.465 12.086 1 94 352 HIS B CA 1
ATOM 6005 C C . HIS B 1 352 ? 12.648 8.609 11.711 1 94 352 HIS B C 1
ATOM 6007 O O . HIS B 1 352 ? 12.289 9.43 12.562 1 94 352 HIS B O 1
ATOM 6013 N N . THR B 1 353 ? 12.305 8.633 10.555 1 92.69 353 THR B N 1
ATOM 6014 C CA . THR B 1 353 ? 11.406 9.688 10.102 1 92.69 353 THR B CA 1
ATOM 6015 C C . THR B 1 353 ? 10.047 9.57 10.773 1 92.69 353 THR B C 1
ATOM 6017 O O . THR B 1 353 ? 9.461 10.57 11.195 1 92.69 353 THR B O 1
ATOM 6020 N N . THR B 1 354 ? 9.531 8.398 10.875 1 93.56 354 THR B N 1
ATOM 6021 C CA . THR B 1 354 ? 8.242 8.172 11.508 1 93.56 354 THR B CA 1
ATOM 6022 C C . THR B 1 354 ? 8.297 8.516 13 1 93.56 354 THR B C 1
ATOM 6024 O O . THR B 1 354 ? 7.355 9.086 13.547 1 93.56 354 THR B O 1
ATOM 6027 N N . ARG B 1 355 ? 9.367 8.172 13.562 1 92.12 355 ARG B N 1
ATOM 6028 C CA . ARG B 1 355 ? 9.555 8.492 14.977 1 92.12 355 ARG B CA 1
ATOM 6029 C C . ARG B 1 355 ? 9.508 10 15.211 1 92.12 355 ARG B C 1
ATOM 6031 O O . ARG B 1 355 ? 8.82 10.469 16.125 1 92.12 355 ARG B O 1
ATOM 6038 N N . MET B 1 356 ? 10.141 10.688 14.367 1 88.69 356 MET B N 1
ATOM 6039 C CA . MET B 1 356 ? 10.188 12.141 14.492 1 88.69 356 MET B CA 1
ATOM 6040 C C . MET B 1 356 ? 8.805 12.75 14.258 1 88.69 356 MET B C 1
ATOM 6042 O O . MET B 1 356 ? 8.406 13.68 14.961 1 88.69 356 MET B O 1
ATOM 6046 N N . ASP B 1 357 ? 8.148 12.242 13.328 1 89.62 357 ASP B N 1
ATOM 6047 C CA . ASP B 1 357 ? 6.809 12.742 13.023 1 89.62 357 ASP B CA 1
ATOM 6048 C C . ASP B 1 357 ? 5.859 12.516 14.195 1 89.62 357 ASP B C 1
ATOM 6050 O O . ASP B 1 357 ? 5.031 13.375 14.516 1 89.62 357 ASP B O 1
ATOM 6054 N N . LEU B 1 358 ? 5.969 11.398 14.789 1 90.31 358 LEU B N 1
ATOM 6055 C CA . LEU B 1 358 ? 5.102 11.07 15.914 1 90.31 358 LEU B CA 1
ATOM 6056 C C . LEU B 1 358 ? 5.453 11.914 17.141 1 90.31 358 LEU B C 1
ATOM 6058 O O . LEU B 1 358 ? 4.574 12.289 17.906 1 90.31 358 LEU B O 1
ATOM 6062 N N . GLU B 1 359 ? 6.672 12.266 17.281 1 85.88 359 GLU B N 1
ATOM 6063 C CA . GLU B 1 359 ? 7.113 13.102 18.391 1 85.88 359 GLU B CA 1
ATOM 6064 C C . GLU B 1 359 ? 6.625 14.539 18.219 1 85.88 359 GLU B C 1
ATOM 6066 O O . GLU B 1 359 ? 6.277 15.203 19.203 1 85.88 359 GLU B O 1
ATOM 6071 N N . MET B 1 360 ? 6.531 14.953 17.062 1 82 360 MET B N 1
ATOM 6072 C CA . MET B 1 360 ? 6.059 16.312 16.781 1 82 360 MET B CA 1
ATOM 6073 C C . MET B 1 360 ? 4.547 16.406 16.953 1 82 360 MET B C 1
ATOM 6075 O O . MET B 1 360 ? 4.031 17.453 17.344 1 82 360 MET B O 1
ATOM 6079 N N . LYS B 1 361 ? 3.852 15.398 16.609 1 78.06 361 LYS B N 1
ATOM 6080 C CA . LYS B 1 361 ? 2.398 15.406 16.766 1 78.06 361 LYS B CA 1
ATOM 6081 C C . LYS B 1 361 ? 1.999 15.375 18.234 1 78.06 361 LYS B C 1
ATOM 6083 O O . LYS B 1 361 ? 0.965 15.93 18.609 1 78.06 361 LYS B O 1
ATOM 6088 N N . ASN B 1 362 ? 2.715 14.711 18.969 1 70.75 362 ASN B N 1
ATOM 6089 C CA . ASN B 1 362 ? 2.418 14.617 20.391 1 70.75 362 ASN B CA 1
ATOM 6090 C C . ASN B 1 362 ? 2.85 15.875 21.141 1 70.75 362 ASN B C 1
ATOM 6092 O O . ASN B 1 362 ? 2.635 15.992 22.344 1 70.75 362 ASN B O 1
ATOM 6096 N N . LYS B 1 363 ? 3.43 16.922 20.578 1 59.47 363 LYS B N 1
ATOM 6097 C CA . LYS B 1 363 ? 3.717 18.203 21.203 1 59.47 363 LYS B CA 1
ATOM 6098 C C . LYS B 1 363 ? 2.566 19.188 21 1 59.47 363 LYS B C 1
ATOM 6100 O O . LYS B 1 363 ? 1.908 19.172 19.953 1 59.47 363 LYS B O 1
#

Solvent-accessible surface area (backbone atoms only — not comparable to full-atom values): 38568 Å² total; per-residu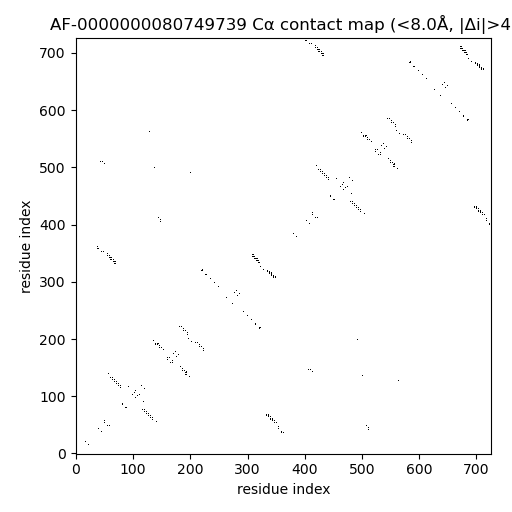e (Å²): 137,84,84,76,77,80,74,77,75,75,67,72,79,51,74,59,57,58,49,50,54,45,51,52,50,54,58,58,65,63,65,64,83,64,67,79,58,70,82,73,51,68,65,59,44,51,51,54,35,59,71,29,56,67,35,43,50,33,50,44,44,30,52,30,24,47,43,48,45,49,41,50,52,46,50,50,50,42,51,48,47,43,67,72,37,56,59,47,61,66,44,36,64,52,40,73,76,56,67,50,72,68,54,47,70,77,41,46,67,61,47,50,48,36,47,50,42,53,51,39,52,55,44,41,54,34,42,52,50,39,31,51,51,42,52,52,41,49,47,60,68,65,51,81,56,50,67,60,47,49,48,52,52,49,52,51,50,50,49,42,55,72,70,59,68,35,70,68,54,45,43,66,62,51,70,34,72,67,40,48,49,49,52,40,48,42,54,25,43,47,30,50,50,52,51,43,38,39,77,49,51,75,50,84,59,62,69,61,48,55,51,36,54,50,50,26,45,49,31,47,49,52,51,45,53,52,50,47,52,50,49,53,51,50,49,52,51,50,51,47,51,50,50,52,50,50,50,50,51,50,50,51,53,50,49,51,52,49,52,51,51,52,47,62,70,43,61,88,57,63,78,62,57,58,49,47,47,44,51,68,50,49,46,63,61,59,48,48,50,50,50,49,50,49,51,48,50,50,51,45,52,51,50,50,53,49,48,51,35,48,50,50,20,43,50,25,43,47,57,30,48,47,37,63,65,68,62,52,92,63,66,88,57,52,48,32,53,26,43,26,51,19,21,49,31,49,44,49,46,49,50,52,52,47,46,50,52,53,44,57,64,74,100,136,84,83,76,78,78,74,77,79,75,67,71,79,54,74,59,56,56,48,51,52,45,52,53,51,54,60,60,64,62,64,65,82,63,67,79,58,66,80,73,52,70,65,59,45,51,51,54,35,60,71,30,56,68,34,44,49,34,50,42,43,30,51,30,23,48,43,49,45,48,41,50,51,46,50,50,51,42,52,48,48,43,67,74,37,56,61,46,62,63,44,35,65,54,40,73,76,57,67,48,72,67,55,46,69,77,41,47,66,61,47,50,48,36,48,49,42,54,51,38,53,53,44,41,53,34,40,51,50,38,31,51,52,40,52,50,43,49,48,58,68,64,50,78,56,49,66,59,48,49,49,54,52,48,51,51,51,50,51,42,54,72,72,58,72,37,68,68,53,46,44,66,62,51,70,34,72,68,42,47,48,50,53,40,50,42,54,27,44,47,32,49,48,52,52,42,38,39,76,49,52,74,50,86,59,63,68,60,48,54,50,36,54,50,49,27,45,48,32,47,49,52,50,46,52,53,51,46,52,52,50,52,50,49,48,50,52,49,51,49,52,50,50,51,50,49,51,50,52,51,51,50,53,50,52,51,52,49,53,52,52,52,47,62,71,45,60,88,57,64,76,63,58,57,48,48,46,46,53,68,49,45,48,62,59,57,47,48,48,52,49,49,51,51,50,50,49,49,51,46,52,53,49,50,53,50,49,50,35,49,49,50,20,45,50,25,44,48,57,29,47,47,38,64,66,67,64,52,93,63,66,89,56,52,50,33,52,26,44,26,50,17,21,48,31,49,44,48,45,50,50,53,54,49,47,52,52,52,40,56,66,72,102

Sequence (726 aa):
MSFTEEWVDERPISHKKLVDEFYDFEYKSEDKQQSIAPIVRALDIIKVIIESLAGKDKSAKVLKYTLDVINLFVQRTRENIVRWDPQVLTYYKKVLKDLKWWMMLRHPITIAKIWVVAMSRNFEIKASYLSQQLSTYRYILRFGSSPFQVLNIWKKLAQTYKEGLTASCIHKLWFNEDSIREVINLHNTVCDELVLLYKLKVWDHKDFYNWLEKQEAISWEADILFSLKNKLIELQEMKQKRYEMLIDLRARRQALELSKSLHRSRENMSPIHNQLLHEFDNSDDWRRTELEISSQLEEYRHGISMIYLDIMRLSCDLIANTTDVLNMRVPRGTYAVFSLGSGLSGLMKLWHTTRMDLEMKNKMSFTEEWVDERPISHKKLVDEFYDFEYKSEDKQQSIAPIVRALDIIKVIIESLAGKDKSAKVLKYTLDVINLFVQRTRENIVRWDPQVLTYYKKVLKDLKWWMMLRHPITIAKIWVVAMSRNFEIKASYLSQQLSTYRYILRFGSSPFQVLNIWKKLAQTYKEGLTASCIHKLWFNEDSIREVINLHNTVCDELVLLYKLKVWDHKDFYNWLEKQEAISWEADILFSLKNKLIELQEMKQKRYEMLIDLRARRQALELSKSLHRSRENMSPIHNQLLHEFDNSDDWRRTELEISSQLEEYRHGISMIYLDIMRLSCDLIANTTDVLNMRVPRGTYAVFSLGSGLSGLMKLWHTTRMDLEMKNK

pLDDT: mean 79.44, std 19.63, range [27.39, 98.0]